Protein AF-0000000082278295 (afdb_homodimer)

Structure (mmCIF, N/CA/C/O backbone):
data_AF-0000000082278295-model_v1
#
loop_
_entity.id
_entity.type
_entity.pdbx_description
1 polymer Oxidoreductase
#
loop_
_atom_site.group_PDB
_atom_site.id
_atom_site.type_symbol
_atom_site.label_atom_id
_atom_site.label_alt_id
_atom_site.label_comp_id
_atom_site.label_asym_id
_atom_site.label_entity_id
_atom_site.label_seq_id
_atom_site.pdbx_PDB_ins_code
_atom_site.Cartn_x
_atom_site.Cartn_y
_atom_site.Cartn_z
_atom_site.occupancy
_atom_site.B_iso_or_equiv
_atom_site.auth_seq_id
_atom_site.auth_comp_id
_atom_site.auth_asym_id
_atom_site.auth_atom_id
_atom_site.pdbx_PDB_model_num
ATOM 1 N N . MET A 1 1 ? 10.938 18.172 20.438 1 68.88 1 MET A N 1
ATOM 2 C CA . MET A 1 1 ? 10.195 18.516 19.219 1 68.88 1 MET A CA 1
ATOM 3 C C . MET A 1 1 ? 9.102 19.531 19.531 1 68.88 1 MET A C 1
ATOM 5 O O . MET A 1 1 ? 8.531 19.516 20.625 1 68.88 1 MET A O 1
ATOM 9 N N . SER A 1 2 ? 8.961 20.422 18.641 1 78.88 2 SER A N 1
ATOM 10 C CA . SER A 1 2 ? 7.949 21.453 18.828 1 78.88 2 SER A CA 1
ATOM 11 C C . SER A 1 2 ? 6.543 20.875 18.75 1 78.88 2 SER A C 1
ATOM 13 O O . SER A 1 2 ? 6.301 19.906 18.016 1 78.88 2 SER A O 1
ATOM 15 N N . THR A 1 3 ? 5.68 21.344 19.625 1 89.25 3 THR A N 1
ATOM 16 C CA . THR A 1 3 ? 4.27 20.969 19.547 1 89.25 3 THR A CA 1
ATOM 17 C C . THR A 1 3 ? 3.643 21.484 18.266 1 89.25 3 THR A C 1
ATOM 19 O O . THR A 1 3 ? 4.199 22.375 17.609 1 89.25 3 THR A O 1
ATOM 22 N N . LEU A 1 4 ? 2.541 20.859 17.875 1 94 4 LEU A N 1
ATOM 23 C CA . LEU A 1 4 ? 1.851 21.375 16.688 1 94 4 LEU A CA 1
ATOM 24 C C . LEU A 1 4 ? 1.408 22.828 16.906 1 94 4 LEU A C 1
ATOM 26 O O . LEU A 1 4 ? 1.541 23.656 16 1 94 4 LEU A O 1
ATOM 30 N N . SER A 1 5 ? 0.992 23.141 18.109 1 93.75 5 SER A N 1
ATOM 31 C CA . SER A 1 5 ? 0.494 24.469 18.406 1 93.75 5 SER A CA 1
ATOM 32 C C . SER A 1 5 ? 1.6 25.516 18.281 1 93.75 5 SER A C 1
ATOM 34 O O . SER A 1 5 ? 1.328 26.688 18 1 93.75 5 SER A O 1
ATOM 36 N N . SER A 1 6 ? 2.777 25.078 18.5 1 95.19 6 SER A N 1
ATOM 37 C CA . SER A 1 6 ? 3.891 26.016 18.344 1 95.19 6 SER A CA 1
ATOM 38 C C . SER A 1 6 ? 4.082 26.406 16.891 1 95.19 6 SER A C 1
ATOM 40 O O . SER A 1 6 ? 4.719 27.406 16.578 1 95.19 6 SER A O 1
ATOM 42 N N . LEU A 1 7 ? 3.59 25.594 15.945 1 95.69 7 LEU A N 1
ATOM 43 C CA . LEU A 1 7 ? 3.635 25.906 14.516 1 95.69 7 LEU A CA 1
ATOM 44 C C . LEU A 1 7 ? 2.395 26.688 14.094 1 95.69 7 LEU A C 1
ATOM 46 O O . LEU A 1 7 ? 2.439 27.453 13.133 1 95.69 7 LEU A O 1
ATOM 50 N N . LEU A 1 8 ? 1.284 26.438 14.82 1 96.69 8 LEU A N 1
ATOM 51 C CA . LEU A 1 8 ? 0.01 27.047 14.477 1 96.69 8 LEU A CA 1
ATOM 52 C C . LEU A 1 8 ? -0.115 28.438 15.117 1 96.69 8 LEU A C 1
ATOM 54 O O . LEU A 1 8 ? -0.879 28.609 16.062 1 96.69 8 LEU A O 1
ATOM 58 N N . LYS A 1 9 ? 0.513 29.438 14.555 1 93.69 9 LYS A N 1
ATOM 59 C CA . LYS A 1 9 ? 0.541 30.766 15.148 1 93.69 9 LYS A CA 1
ATOM 60 C C . LYS A 1 9 ? 0.59 31.844 14.07 1 93.69 9 LYS A C 1
ATOM 62 O O . LYS A 1 9 ? 0.893 31.562 12.914 1 93.69 9 LYS A O 1
ATOM 67 N N . PRO A 1 10 ? 0.317 33.094 14.453 1 93.38 10 PRO A N 1
ATOM 68 C CA . PRO A 1 10 ? 0.359 34.188 13.484 1 93.38 10 PRO A CA 1
ATOM 69 C C . PRO A 1 10 ? 1.703 34.281 12.766 1 93.38 10 PRO A C 1
ATOM 71 O O . PRO A 1 10 ? 2.754 34.094 13.391 1 93.38 10 PRO A O 1
ATOM 74 N N . GLY A 1 11 ? 1.654 34.531 11.469 1 91.25 11 GLY A N 1
ATOM 75 C CA . GLY A 1 11 ? 2.859 34.688 10.664 1 91.25 11 GLY A CA 1
ATOM 76 C C . GLY A 1 11 ? 3.289 33.375 10.008 1 91.25 11 GLY A C 1
ATOM 77 O O . GLY A 1 11 ? 4.016 33.406 9.016 1 91.25 11 GLY A O 1
ATOM 78 N N . HIS A 1 12 ? 2.895 32.25 10.555 1 94.75 12 HIS A N 1
ATOM 79 C CA . HIS A 1 12 ? 3.197 30.953 9.945 1 94.75 12 HIS A CA 1
ATOM 80 C C . HIS A 1 12 ? 2.201 30.609 8.844 1 94.75 12 HIS A C 1
ATOM 82 O O . HIS A 1 12 ? 1.096 31.156 8.812 1 94.75 12 HIS A O 1
ATOM 88 N N . THR A 1 13 ? 2.586 29.734 7.945 1 96.62 13 THR A N 1
ATOM 89 C CA . THR A 1 13 ? 1.788 29.422 6.766 1 96.62 13 THR A CA 1
ATOM 90 C C . THR A 1 13 ? 1.429 27.938 6.723 1 96.62 13 THR A C 1
ATOM 92 O O . THR A 1 13 ? 2.285 27.094 6.945 1 96.62 13 THR A O 1
ATOM 95 N N . ALA A 1 14 ? 0.144 27.672 6.484 1 97.75 14 ALA A N 1
ATOM 96 C CA . ALA A 1 14 ? -0.353 26.328 6.242 1 97.75 14 ALA A CA 1
ATOM 97 C C . ALA A 1 14 ? -0.827 26.172 4.801 1 97.75 14 ALA A C 1
ATOM 99 O O . ALA A 1 14 ? -1.435 27.078 4.234 1 97.75 14 ALA A O 1
ATOM 100 N N . VAL A 1 15 ? -0.499 25.062 4.211 1 98.44 15 VAL A N 1
ATOM 101 C CA . VAL A 1 15 ? -1.008 24.641 2.91 1 98.44 15 VAL A CA 1
ATOM 102 C C . VAL A 1 15 ? -1.846 23.375 3.068 1 98.44 15 VAL A C 1
ATOM 104 O O . VAL A 1 15 ? -1.374 22.375 3.615 1 98.44 15 VAL A O 1
ATOM 107 N N . VAL A 1 16 ? -3.121 23.422 2.621 1 98.81 16 VAL A N 1
ATOM 108 C CA . VAL A 1 16 ? -4.035 22.297 2.801 1 98.81 16 VAL A CA 1
ATOM 109 C C . VAL A 1 16 ? -4.625 21.891 1.453 1 98.81 16 VAL A C 1
ATOM 111 O O . VAL A 1 16 ? -5.227 22.703 0.758 1 98.81 16 VAL A O 1
ATOM 114 N N . THR A 1 17 ? -4.426 20.641 1.061 1 98.81 17 THR A N 1
ATOM 115 C CA . THR A 1 17 ? -5.098 20.125 -0.126 1 98.81 17 THR A CA 1
ATOM 116 C C . THR A 1 17 ? -6.434 19.484 0.244 1 98.81 17 THR A C 1
ATOM 118 O O . THR A 1 17 ? -6.613 19.016 1.369 1 98.81 17 THR A O 1
ATOM 121 N N . GLY A 1 18 ? -7.348 19.391 -0.758 1 97.88 18 GLY A N 1
ATOM 122 C CA . GLY A 1 18 ? -8.695 18.953 -0.434 1 97.88 18 GLY A CA 1
ATOM 123 C C . GLY A 1 18 ? -9.422 19.906 0.494 1 97.88 18 GLY A C 1
ATOM 124 O O . GLY A 1 18 ? -10.102 19.484 1.431 1 97.88 18 GLY A O 1
ATOM 125 N N . ALA A 1 19 ? -9.266 21.156 0.266 1 97.94 19 ALA A N 1
ATOM 126 C CA . ALA A 1 19 ? -9.648 22.172 1.243 1 97.94 19 ALA A CA 1
ATOM 127 C C . ALA A 1 19 ? -11.086 22.641 1.028 1 97.94 19 ALA A C 1
ATOM 129 O O . ALA A 1 19 ? -11.625 23.406 1.825 1 97.94 19 ALA A O 1
ATOM 130 N N . SER A 1 20 ? -11.797 22.156 0.002 1 95.25 20 SER A N 1
ATOM 131 C CA . SER A 1 20 ? -13.125 22.672 -0.339 1 95.25 20 SER A CA 1
ATOM 132 C C . SER A 1 20 ? -14.195 22.094 0.584 1 95.25 20 SER A C 1
ATOM 134 O O . SER A 1 20 ? -15.289 22.641 0.695 1 95.25 20 SER A O 1
ATOM 136 N N . SER A 1 21 ? -13.898 20.953 1.232 1 90.94 21 SER A N 1
ATOM 137 C CA . SER A 1 21 ? -14.914 20.297 2.047 1 90.94 21 SER A CA 1
ATOM 138 C C . SER A 1 21 ? -14.281 19.422 3.125 1 90.94 21 SER A C 1
ATOM 140 O O . SER A 1 21 ? -13.055 19.328 3.219 1 90.94 21 SER A O 1
ATOM 142 N N . GLY A 1 22 ? -15.07 19 4.023 1 93.94 22 GLY A N 1
ATOM 143 C CA . GLY A 1 22 ? -14.695 17.938 4.949 1 93.94 22 GLY A CA 1
ATOM 144 C C . GLY A 1 22 ? -13.562 18.344 5.871 1 93.94 22 GLY A C 1
ATOM 145 O O . GLY A 1 22 ? -13.562 19.422 6.445 1 93.94 22 GLY A O 1
ATOM 146 N N . ILE A 1 23 ? -12.641 17.406 6.02 1 96.5 23 ILE A N 1
ATOM 147 C CA . ILE A 1 23 ? -11.531 17.531 6.957 1 96.5 23 ILE A CA 1
ATOM 148 C C . ILE A 1 23 ? -10.633 18.688 6.535 1 96.5 23 ILE A C 1
ATOM 150 O O . ILE A 1 23 ? -10.164 19.469 7.375 1 96.5 23 ILE A O 1
ATOM 154 N N . GLY A 1 24 ? -10.422 18.844 5.215 1 97.94 24 GLY A N 1
ATOM 155 C CA . GLY A 1 24 ? -9.578 19.922 4.719 1 97.94 24 GLY A CA 1
ATOM 156 C C . GLY A 1 24 ? -10.125 21.297 5.027 1 97.94 24 GLY A C 1
ATOM 157 O O . GLY A 1 24 ? -9.391 22.172 5.48 1 97.94 24 GLY A O 1
ATOM 158 N N . ARG A 1 25 ? -11.406 21.469 4.797 1 96.94 25 ARG A N 1
ATOM 159 C CA . ARG A 1 25 ? -12.023 22.75 5.117 1 96.94 25 ARG A CA 1
ATOM 160 C C . ARG A 1 25 ? -11.984 23.016 6.617 1 96.94 25 ARG A C 1
ATOM 162 O O . ARG A 1 25 ? -11.703 24.141 7.047 1 96.94 25 ARG A O 1
ATOM 169 N N . ALA A 1 26 ? -12.25 22.016 7.398 1 97.5 26 ALA A N 1
ATOM 170 C CA . ALA A 1 26 ? -12.211 22.141 8.852 1 97.5 26 ALA A CA 1
ATOM 171 C C . ALA A 1 26 ? -10.82 22.547 9.328 1 97.5 26 ALA A C 1
ATOM 173 O O . ALA A 1 26 ? -10.688 23.359 10.258 1 97.5 26 ALA A O 1
ATOM 174 N N . ALA A 1 27 ? -9.781 22 8.719 1 98.5 27 ALA A N 1
ATOM 175 C CA . ALA A 1 27 ? -8.414 22.375 9.062 1 98.5 27 ALA A CA 1
ATOM 176 C C . ALA A 1 27 ? -8.156 23.844 8.766 1 98.5 27 ALA A C 1
ATOM 178 O O . ALA A 1 27 ? -7.621 24.562 9.602 1 98.5 27 ALA A O 1
ATOM 179 N N . CYS A 1 28 ? -8.586 24.266 7.582 1 98.25 28 CYS A N 1
ATOM 180 C CA . CYS A 1 28 ? -8.398 25.656 7.195 1 98.25 28 CYS A CA 1
ATOM 181 C C . CYS A 1 28 ? -9.094 26.594 8.172 1 98.25 28 CYS A C 1
ATOM 183 O O . CYS A 1 28 ? -8.523 27.609 8.578 1 98.25 28 CYS A O 1
ATOM 185 N N . LEU A 1 29 ? -10.312 26.25 8.562 1 97.56 29 LEU A N 1
ATOM 186 C CA . LEU A 1 29 ? -11.07 27.062 9.5 1 97.56 29 LEU A CA 1
ATOM 187 C C . LEU A 1 29 ? -10.344 27.172 10.836 1 97.56 29 LEU A C 1
ATOM 189 O O . LEU A 1 29 ? -10.242 28.25 11.406 1 97.56 29 LEU A O 1
ATOM 193 N N . GLU A 1 30 ? -9.828 26.062 11.312 1 97.75 30 GLU A N 1
ATOM 194 C CA . GLU A 1 30 ? -9.133 26.078 12.586 1 97.75 30 GLU A CA 1
ATOM 195 C C . GLU A 1 30 ? -7.816 26.844 12.5 1 97.75 30 GLU A C 1
ATOM 197 O O . GLU A 1 30 ? -7.461 27.594 13.414 1 97.75 30 GLU A O 1
ATOM 202 N N . PHE A 1 31 ? -7.043 26.688 11.406 1 97.31 31 PHE A N 1
ATOM 203 C CA . PHE A 1 31 ? -5.738 27.328 11.242 1 97.31 31 PHE A CA 1
ATOM 204 C C . PHE A 1 31 ? -5.879 28.844 11.141 1 97.31 31 PHE A C 1
ATOM 206 O O . PHE A 1 31 ? -5.082 29.578 11.711 1 97.31 31 PHE A O 1
ATOM 213 N N . VAL A 1 32 ? -6.914 29.328 10.469 1 96.06 32 VAL A N 1
ATOM 214 C CA . VAL A 1 32 ? -7.078 30.781 10.312 1 96.06 32 VAL A CA 1
ATOM 215 C C . VAL A 1 32 ? -7.5 31.391 11.641 1 96.06 32 VAL A C 1
ATOM 217 O O . VAL A 1 32 ? -7.121 32.531 11.961 1 96.06 32 VAL A O 1
ATOM 220 N N . LYS A 1 33 ? -8.258 30.656 12.422 1 95.12 33 LYS A N 1
ATOM 221 C CA . LYS A 1 33 ? -8.641 31.109 13.758 1 95.12 33 LYS A CA 1
ATOM 222 C C . LYS A 1 33 ? -7.406 31.344 14.625 1 95.12 33 LYS A C 1
ATOM 224 O O . LYS A 1 33 ? -7.414 32.219 15.508 1 95.12 33 LYS A O 1
ATOM 229 N N . ARG A 1 34 ? -6.387 30.625 14.328 1 94.44 34 ARG A N 1
ATOM 230 C CA . ARG A 1 34 ? -5.16 30.719 15.109 1 94.44 34 ARG A CA 1
ATOM 231 C C . ARG A 1 34 ? -4.195 31.734 14.508 1 94.44 34 ARG A C 1
ATOM 233 O O . ARG A 1 34 ? -3.049 31.844 14.953 1 94.44 34 ARG A O 1
ATOM 240 N N . GLY A 1 35 ? -4.637 32.406 13.461 1 93 35 GLY A N 1
ATOM 241 C CA . GLY A 1 35 ? -3.916 33.531 12.906 1 93 35 GLY A CA 1
ATOM 242 C C . GLY A 1 35 ? -2.963 33.156 11.789 1 93 35 GLY A C 1
ATOM 243 O O . GLY A 1 35 ? -2.205 34 11.297 1 93 35 GLY A O 1
ATOM 244 N N . MET A 1 36 ? -2.98 31.922 11.328 1 95.19 36 MET A N 1
ATOM 245 C CA . MET A 1 36 ? -2.051 31.484 10.289 1 95.19 36 MET A CA 1
ATOM 246 C C . MET A 1 36 ? -2.432 32.062 8.93 1 95.19 36 MET A C 1
ATOM 248 O O . MET A 1 36 ? -3.605 32.344 8.68 1 95.19 36 MET A O 1
ATOM 252 N N . ASN A 1 37 ? -1.376 32.25 8.086 1 95.31 37 ASN A N 1
ATOM 253 C CA . ASN A 1 37 ? -1.648 32.281 6.652 1 95.31 37 ASN A CA 1
ATOM 254 C C . ASN A 1 37 ? -2.092 30.922 6.137 1 95.31 37 ASN A C 1
ATOM 256 O O . ASN A 1 37 ? -1.558 29.891 6.551 1 95.31 37 ASN A O 1
ATOM 260 N N . VAL A 1 38 ? -3.111 30.938 5.254 1 96.88 38 VAL A N 1
ATOM 261 C CA . VAL A 1 38 ? -3.648 29.656 4.824 1 96.88 38 VAL A CA 1
ATOM 262 C C . VAL A 1 38 ? -3.781 29.641 3.301 1 96.88 38 VAL A C 1
ATOM 264 O O . VAL A 1 38 ? -4.352 30.562 2.711 1 96.88 38 VAL A O 1
ATOM 267 N N . TRP A 1 39 ? -3.203 28.656 2.68 1 97.69 39 TRP A N 1
ATOM 268 C CA . TRP A 1 39 ? -3.385 28.344 1.265 1 97.69 39 TRP A CA 1
ATOM 269 C C . TRP A 1 39 ? -4.281 27.125 1.079 1 97.69 39 TRP A C 1
ATOM 271 O O . TRP A 1 39 ? -3.945 26.031 1.529 1 97.69 39 TRP A O 1
ATOM 281 N N . MET A 1 40 ? -5.441 27.344 0.415 1 98.44 40 MET A N 1
ATOM 282 C CA . MET A 1 40 ? -6.445 26.312 0.19 1 98.44 40 MET A CA 1
ATOM 283 C C . MET A 1 40 ? -6.348 25.75 -1.229 1 98.44 40 MET A C 1
ATOM 285 O O . MET A 1 40 ? -6.547 26.484 -2.199 1 98.44 40 MET A O 1
ATOM 289 N N . ILE A 1 41 ? -6.051 24.453 -1.378 1 98.81 41 ILE A N 1
ATOM 290 C CA . ILE A 1 41 ? -5.867 23.844 -2.686 1 98.81 41 ILE A CA 1
ATOM 291 C C . ILE A 1 41 ? -6.961 22.797 -2.926 1 98.81 41 ILE A C 1
ATOM 293 O O . ILE A 1 41 ? -7.215 21.953 -2.07 1 98.81 41 ILE A O 1
ATOM 297 N N . ASP A 1 42 ? -7.594 22.859 -4.035 1 98.38 42 ASP A N 1
ATOM 298 C CA . ASP A 1 42 ? -8.609 21.875 -4.422 1 98.38 42 ASP A CA 1
ATOM 299 C C . ASP A 1 42 ? -8.867 21.922 -5.926 1 98.38 42 ASP A C 1
ATOM 301 O O . ASP A 1 42 ? -8.594 22.922 -6.578 1 98.38 42 ASP A O 1
ATOM 305 N N . ILE A 1 43 ? -9.398 20.875 -6.406 1 97.56 43 ILE A N 1
ATOM 306 C CA . ILE A 1 43 ? -9.664 20.812 -7.84 1 97.56 43 ILE A CA 1
ATOM 307 C C . ILE A 1 43 ? -11.039 21.391 -8.133 1 97.56 43 ILE A C 1
ATOM 309 O O . ILE A 1 43 ? -11.297 21.859 -9.25 1 97.56 43 ILE A O 1
ATOM 313 N N . ASP A 1 44 ? -11.984 21.344 -7.191 1 94.88 44 ASP A N 1
ATOM 314 C CA . ASP A 1 44 ? -13.344 21.844 -7.359 1 94.88 44 ASP A CA 1
ATOM 315 C C . ASP A 1 44 ? -13.414 23.344 -7.152 1 94.88 44 ASP A C 1
ATOM 317 O O . ASP A 1 44 ? -13.625 23.812 -6.031 1 94.88 44 ASP A O 1
ATOM 321 N N . GLU A 1 45 ? -13.375 24.078 -8.203 1 97.12 45 GLU A N 1
ATOM 322 C CA . GLU A 1 45 ? -13.25 25.531 -8.117 1 97.12 45 GLU A CA 1
ATOM 323 C C . GLU A 1 45 ? -14.453 26.141 -7.414 1 97.12 45 GLU A C 1
ATOM 325 O O . GLU A 1 45 ? -14.305 27 -6.535 1 97.12 45 GLU A O 1
ATOM 330 N N . GLU A 1 46 ? -15.625 25.75 -7.758 1 96 46 GLU A N 1
ATOM 331 C CA . GLU A 1 46 ? -16.844 26.328 -7.195 1 96 46 GLU A CA 1
ATOM 332 C C . GLU A 1 46 ? -16.906 26.125 -5.688 1 96 46 GLU A C 1
ATOM 334 O O . GLU A 1 46 ? -17.109 27.078 -4.93 1 96 46 GLU A O 1
ATOM 339 N N . GLN A 1 47 ? -16.703 24.906 -5.246 1 94.62 47 GLN A N 1
ATOM 340 C CA . GLN A 1 47 ? -16.766 24.609 -3.818 1 94.62 47 GLN A CA 1
ATOM 341 C C . GLN A 1 47 ? -15.578 25.234 -3.084 1 94.62 47 GLN A C 1
ATOM 343 O O . GLN A 1 47 ? -15.695 25.625 -1.918 1 94.62 47 GLN A O 1
ATOM 348 N N . LEU A 1 48 ? -14.461 25.328 -3.799 1 97.75 48 LEU A N 1
ATOM 349 C CA . LEU A 1 48 ? -13.281 25.938 -3.203 1 97.75 48 LEU A CA 1
ATOM 350 C C . LEU A 1 48 ? -13.508 27.422 -2.928 1 97.75 48 LEU A C 1
ATOM 352 O O . LEU A 1 48 ? -13.102 27.938 -1.881 1 97.75 48 LEU A O 1
ATOM 356 N N . GLN A 1 49 ? -14.141 28.109 -3.814 1 97.88 49 GLN A N 1
ATOM 357 C CA . GLN A 1 49 ? -14.445 29.516 -3.633 1 97.88 49 GLN A CA 1
ATOM 358 C C . GLN A 1 49 ? -15.398 29.734 -2.459 1 97.88 49 GLN A C 1
ATOM 360 O O . GLN A 1 49 ? -15.234 30.672 -1.678 1 97.88 49 GLN A O 1
ATOM 365 N N . LEU A 1 50 ? -16.375 28.859 -2.355 1 96.25 50 LEU A N 1
ATOM 366 C CA . LEU A 1 50 ? -17.297 28.938 -1.234 1 96.25 50 LEU A CA 1
ATOM 367 C C . LEU A 1 50 ? -16.578 28.688 0.087 1 96.25 50 LEU A C 1
ATOM 369 O O . LEU A 1 50 ? -16.812 29.406 1.066 1 96.25 50 LEU A O 1
ATOM 373 N N . ALA A 1 51 ? -15.742 27.703 0.089 1 96.81 51 ALA A N 1
ATOM 374 C CA . ALA A 1 51 ? -14.961 27.406 1.286 1 96.81 51 ALA A CA 1
ATOM 375 C C . ALA A 1 51 ? -14.023 28.547 1.632 1 96.81 51 ALA A C 1
ATOM 377 O O . ALA A 1 51 ? -13.883 28.906 2.803 1 96.81 51 ALA A O 1
ATOM 378 N N . HIS A 1 52 ? -13.398 29.094 0.628 1 97.94 52 HIS A N 1
ATOM 379 C CA . HIS A 1 52 ? -12.492 30.234 0.812 1 97.94 52 HIS A CA 1
ATOM 380 C C . HIS A 1 52 ? -13.219 31.406 1.456 1 97.94 52 HIS A C 1
ATOM 382 O O . HIS A 1 52 ? -12.688 32.031 2.375 1 97.94 52 HIS A O 1
ATOM 388 N N . ALA A 1 53 ? -14.422 31.703 1.017 1 97.31 53 ALA A N 1
ATOM 389 C CA . ALA A 1 53 ? -15.211 32.781 1.579 1 97.31 53 ALA A CA 1
ATOM 390 C C . ALA A 1 53 ? -15.531 32.531 3.049 1 97.31 53 ALA A C 1
ATOM 392 O O . ALA A 1 53 ? -15.461 33.438 3.875 1 97.31 53 ALA A O 1
ATOM 393 N N . LYS A 1 54 ? -15.883 31.328 3.311 1 96 54 LYS A N 1
ATOM 394 C CA . LYS A 1 54 ? -16.172 30.953 4.691 1 96 54 LYS A CA 1
ATOM 395 C C . LYS A 1 54 ? -14.945 31.109 5.578 1 96 54 LYS A C 1
ATOM 397 O O . LYS A 1 54 ? -15.039 31.594 6.707 1 96 54 LYS A O 1
ATOM 402 N N . VAL A 1 55 ? -13.797 30.703 5.105 1 97.06 55 VAL A N 1
ATOM 403 C CA . VAL A 1 55 ? -12.547 30.781 5.859 1 97.06 55 VAL A CA 1
ATOM 404 C C . VAL A 1 55 ? -12.156 32.25 6.055 1 97.06 55 VAL A C 1
ATOM 406 O O . VAL A 1 55 ? -11.695 32.625 7.133 1 97.06 55 VAL A O 1
ATOM 409 N N . GLN A 1 56 ? -12.383 33.094 5.051 1 95.75 56 GLN A N 1
ATOM 410 C CA . GLN A 1 56 ? -12.117 34.531 5.16 1 95.75 56 GLN A CA 1
ATOM 411 C C . GLN A 1 56 ? -13 35.156 6.234 1 95.75 56 GLN A C 1
ATOM 413 O O . GLN A 1 56 ? -12.531 36 7.012 1 95.75 56 GLN A O 1
ATOM 418 N N . GLN A 1 57 ? -14.219 34.75 6.25 1 94.62 57 GLN A N 1
ATOM 419 C CA . GLN A 1 57 ? -15.148 35.281 7.242 1 94.62 57 GLN A CA 1
ATOM 420 C C . GLN A 1 57 ? -14.727 34.906 8.656 1 94.62 57 GLN A C 1
ATOM 422 O O . GLN A 1 57 ? -14.82 35.719 9.578 1 94.62 57 GLN A O 1
ATOM 427 N N . THR A 1 58 ? -14.336 33.688 8.781 1 94.5 58 THR A N 1
ATOM 428 C CA . THR A 1 58 ? -13.883 33.188 10.07 1 94.5 58 THR A CA 1
ATOM 429 C C . THR A 1 58 ? -12.664 33.969 10.555 1 94.5 58 THR A C 1
ATOM 431 O O . THR A 1 58 ? -12.547 34.281 11.742 1 94.5 58 THR A O 1
ATOM 434 N N . ALA A 1 59 ? -11.758 34.219 9.672 1 91.5 59 ALA A N 1
ATOM 435 C CA . ALA A 1 59 ? -10.562 35 10.008 1 91.5 59 ALA A CA 1
ATOM 436 C C . ALA A 1 59 ? -10.938 36.406 10.492 1 91.5 59 ALA A C 1
ATOM 438 O O . ALA A 1 59 ? -10.32 36.938 11.422 1 91.5 59 ALA A O 1
ATOM 439 N N . ALA A 1 60 ? -11.906 36.969 9.922 1 87.25 60 ALA A N 1
ATOM 440 C CA . ALA A 1 60 ? -12.32 38.344 10.227 1 87.25 60 ALA A CA 1
ATOM 441 C C . ALA A 1 60 ? -12.922 38.438 11.625 1 87.25 60 ALA A C 1
ATOM 443 O O . ALA A 1 60 ? -12.797 39.469 12.297 1 87.25 60 ALA A O 1
ATOM 444 N N . ILE A 1 61 ? -13.531 37.406 12.031 1 81.25 61 ILE A N 1
ATOM 445 C CA . ILE A 1 61 ? -14.195 37.375 13.328 1 81.25 61 ILE A CA 1
ATOM 446 C C . ILE A 1 61 ? -13.156 37.188 14.43 1 81.25 61 ILE A C 1
ATOM 448 O O . ILE A 1 61 ? -13.273 37.75 15.516 1 81.25 61 ILE A O 1
ATOM 452 N N . GLY A 1 62 ? -12.312 36.281 14.328 1 67.12 62 GLY A N 1
ATOM 453 C CA . GLY A 1 62 ? -11.328 35.938 15.344 1 67.12 62 GLY A CA 1
ATOM 454 C C . GLY A 1 62 ? -10.258 37 15.516 1 67.12 62 GLY A C 1
ATOM 455 O O . GLY A 1 62 ? -9.547 37.031 16.531 1 67.12 62 GLY A O 1
ATOM 456 N N . THR A 1 63 ? -9.797 37.562 14.469 1 60.91 63 THR A N 1
ATOM 457 C CA . THR A 1 63 ? -8.68 38.5 14.539 1 60.91 63 THR A CA 1
ATOM 458 C C . THR A 1 63 ? -9.141 39.844 15.047 1 60.91 63 THR A C 1
ATOM 460 O O . THR A 1 63 ? -9.953 40.531 14.406 1 60.91 63 THR A O 1
ATOM 463 N N . SER A 1 64 ? -9.664 39.812 16.375 1 48.25 64 SER A N 1
ATOM 464 C CA . SER A 1 64 ? -9.805 41.156 16.891 1 48.25 64 SER A CA 1
ATOM 465 C C . SER A 1 64 ? -8.672 42.062 16.391 1 48.25 64 SER A C 1
ATOM 467 O O . SER A 1 64 ? -8.695 43.281 16.609 1 48.25 64 SER A O 1
ATOM 469 N N . THR A 1 65 ? -7.465 41.469 16.562 1 46.25 65 THR A N 1
ATOM 470 C CA . THR A 1 65 ? -6.293 42.312 16.438 1 46.25 65 THR A CA 1
ATOM 471 C C . THR A 1 65 ? -6.09 42.75 15 1 46.25 65 THR A C 1
ATOM 473 O O . THR A 1 65 ? -6.492 42.062 14.07 1 46.25 65 THR A O 1
ATOM 476 N N . SER A 1 66 ? -6.09 44.031 14.828 1 43.41 66 SER A N 1
ATOM 477 C CA . SER A 1 66 ? -5.703 44.938 13.742 1 43.41 66 SER A CA 1
ATOM 478 C C . SER A 1 66 ? -4.688 44.25 12.82 1 43.41 66 SER A C 1
ATOM 480 O O . SER A 1 66 ? -4.145 44.906 11.914 1 43.41 66 SER A O 1
ATOM 482 N N . ASP A 1 67 ? -4.062 43.094 13.195 1 51 67 ASP A N 1
ATOM 483 C CA . ASP A 1 67 ? -2.836 42.781 12.477 1 51 67 ASP A CA 1
ATOM 484 C C . ASP A 1 67 ? -3.148 42.25 11.078 1 51 67 ASP A C 1
ATOM 486 O O . ASP A 1 67 ? -3.801 41.219 10.93 1 51 67 ASP A O 1
ATOM 490 N N . LYS A 1 68 ? -3.623 43.094 10.164 1 55.97 68 LYS A N 1
ATOM 491 C CA . LYS A 1 68 ? -3.896 43.281 8.742 1 55.97 68 LYS A CA 1
ATOM 492 C C . LYS A 1 68 ? -3.098 42.281 7.895 1 55.97 68 LYS A C 1
ATOM 494 O O . LYS A 1 68 ? -3.215 42.281 6.668 1 55.97 68 LYS A O 1
ATOM 499 N N . SER A 1 69 ? -2.215 41.312 8.453 1 77.94 69 SER A N 1
ATOM 500 C CA . SER A 1 69 ? -1.175 40.781 7.59 1 77.94 69 SER A CA 1
ATOM 501 C C . SER A 1 69 ? -1.397 39.281 7.332 1 77.94 69 SER A C 1
ATOM 503 O O . SER A 1 69 ? -0.54 38.625 6.754 1 77.94 69 SER A O 1
ATOM 505 N N . GLN A 1 70 ? -2.746 38.812 7.691 1 89.06 70 GLN A N 1
ATOM 506 C CA . GLN A 1 70 ? -3.01 37.375 7.457 1 89.06 70 GLN A CA 1
ATOM 507 C C . GLN A 1 70 ? -3.416 37.125 6.008 1 89.06 70 GLN A C 1
ATOM 509 O O . GLN A 1 70 ? -4.309 37.812 5.48 1 89.06 70 GLN A O 1
ATOM 514 N N . THR A 1 71 ? -2.764 36.219 5.34 1 92.38 71 THR A N 1
ATOM 515 C CA . THR A 1 71 ? -3.029 35.875 3.943 1 92.38 71 THR A CA 1
ATOM 516 C C . THR A 1 71 ? -3.838 34.594 3.832 1 92.38 71 THR A C 1
ATOM 518 O O . THR A 1 71 ? -3.467 33.562 4.41 1 92.38 71 THR A O 1
ATOM 521 N N . ILE A 1 72 ? -5.031 34.719 3.203 1 96 72 ILE A N 1
ATOM 522 C CA . ILE A 1 72 ? -5.855 33.531 2.881 1 96 72 ILE A CA 1
ATOM 523 C C . ILE A 1 72 ? -6.039 33.438 1.369 1 96 72 ILE A C 1
ATOM 525 O O . ILE A 1 72 ? -6.695 34.281 0.76 1 96 72 ILE A O 1
ATOM 529 N N . GLU A 1 73 ? -5.418 32.438 0.761 1 96.31 73 GLU A N 1
ATOM 530 C CA . GLU A 1 73 ? -5.434 32.281 -0.69 1 96.31 73 GLU A CA 1
ATOM 531 C C . GLU A 1 73 ? -5.93 30.906 -1.088 1 96.31 73 GLU A C 1
ATOM 533 O O . GLU A 1 73 ? -5.922 29.969 -0.273 1 96.31 73 GLU A O 1
ATOM 538 N N . TYR A 1 74 ? -6.48 30.812 -2.262 1 97.69 74 TYR A N 1
ATOM 539 C CA . TYR A 1 74 ? -6.809 29.5 -2.805 1 97.69 74 TYR A CA 1
ATOM 540 C C . TYR A 1 74 ? -6.203 29.312 -4.191 1 97.69 74 TYR A C 1
ATOM 542 O O . TYR A 1 74 ? -5.934 30.281 -4.891 1 97.69 74 TYR A O 1
ATOM 550 N N . ARG A 1 75 ? -5.887 28.094 -4.547 1 98.12 75 ARG A N 1
ATOM 551 C CA . ARG A 1 75 ? -5.445 27.688 -5.879 1 98.12 75 ARG A CA 1
ATOM 552 C C . ARG A 1 75 ? -6.203 26.453 -6.352 1 98.12 75 ARG A C 1
ATOM 554 O O . ARG A 1 75 ? -6.379 25.5 -5.59 1 98.12 75 ARG A O 1
ATOM 561 N N . VAL A 1 76 ? -6.727 26.516 -7.57 1 98.69 76 VAL A N 1
ATOM 562 C CA . VAL A 1 76 ? -7.293 25.328 -8.203 1 98.69 76 VAL A CA 1
ATOM 563 C C . VAL A 1 76 ? -6.172 24.453 -8.766 1 98.69 76 VAL A C 1
ATOM 565 O O . VAL A 1 76 ? -5.383 24.906 -9.594 1 98.69 76 VAL A O 1
ATOM 568 N N . ALA A 1 77 ? -6.066 23.219 -8.289 1 98.75 77 ALA A N 1
ATOM 569 C CA . ALA A 1 77 ? -5.023 22.312 -8.75 1 98.75 77 ALA A CA 1
ATOM 570 C C . ALA A 1 77 ? -5.441 20.859 -8.57 1 98.75 77 ALA A C 1
ATOM 572 O O . ALA A 1 77 ? -6.188 20.531 -7.648 1 98.75 77 ALA A O 1
ATOM 573 N N . ASP A 1 78 ? -5.051 20.047 -9.469 1 98.81 78 ASP A N 1
ATOM 574 C CA . ASP A 1 78 ? -5.156 18.594 -9.367 1 98.81 78 ASP A CA 1
ATOM 575 C C . ASP A 1 78 ? -3.934 18 -8.672 1 98.81 78 ASP A C 1
ATOM 577 O O . ASP A 1 78 ? -2.838 17.984 -9.242 1 98.81 78 ASP A O 1
ATOM 581 N N . VAL A 1 79 ? -4.156 17.484 -7.496 1 98.81 79 VAL A N 1
ATOM 582 C CA . VAL A 1 79 ? -3.025 17 -6.703 1 98.81 79 VAL A CA 1
ATOM 583 C C . VAL A 1 79 ? -2.383 15.797 -7.395 1 98.81 79 VAL A C 1
ATOM 585 O O . VAL A 1 79 ? -1.26 15.414 -7.062 1 98.81 79 VAL A O 1
ATOM 588 N N . SER A 1 80 ? -3.096 15.141 -8.352 1 98.62 80 SER A N 1
ATOM 589 C CA . SER A 1 80 ? -2.521 14.023 -9.086 1 98.62 80 SER A CA 1
ATOM 590 C C . SER A 1 80 ? -1.55 14.508 -10.156 1 98.62 80 SER A C 1
ATOM 592 O O . SER A 1 80 ? -0.899 13.703 -10.828 1 98.62 80 SER A O 1
ATOM 594 N N . SER A 1 81 ? -1.404 15.812 -10.328 1 98.75 81 SER A N 1
ATOM 595 C CA . SER A 1 81 ? -0.439 16.422 -11.234 1 98.75 81 SER A CA 1
ATOM 596 C C . SER A 1 81 ? 0.735 17.016 -10.477 1 98.75 81 SER A C 1
ATOM 598 O O . SER A 1 81 ? 0.587 18.047 -9.812 1 98.75 81 SER A O 1
ATOM 600 N N . LEU A 1 82 ? 1.913 16.453 -10.656 1 98.69 82 LEU A N 1
ATOM 601 C CA . LEU A 1 82 ? 3.094 17.016 -9.992 1 98.69 82 LEU A CA 1
ATOM 602 C C . LEU A 1 82 ? 3.361 18.438 -10.461 1 98.69 82 LEU A C 1
ATOM 604 O O . LEU A 1 82 ? 3.725 19.297 -9.656 1 98.69 82 LEU A O 1
ATOM 608 N N . GLN A 1 83 ? 3.184 18.656 -11.711 1 98.69 83 GLN A N 1
ATOM 609 C CA . GLN A 1 83 ? 3.445 19.984 -12.266 1 98.69 83 GLN A CA 1
ATOM 610 C C . GLN A 1 83 ? 2.545 21.031 -11.625 1 98.69 83 GLN A C 1
ATOM 612 O O . GLN A 1 83 ? 2.996 22.141 -11.312 1 98.69 83 GLN A O 1
ATOM 617 N N . GLU A 1 84 ? 1.283 20.734 -11.438 1 98.81 84 GLU A N 1
ATOM 618 C CA . GLU A 1 84 ? 0.372 21.688 -10.82 1 98.81 84 GLU A CA 1
ATOM 619 C C . GLU A 1 84 ? 0.75 21.938 -9.359 1 98.81 84 GLU A C 1
ATOM 621 O O . GLU A 1 84 ? 0.694 23.078 -8.891 1 98.81 84 GLU A O 1
ATOM 626 N N . MET A 1 85 ? 1.194 20.922 -8.664 1 98.75 85 MET A N 1
ATOM 627 C CA . MET A 1 85 ? 1.595 21.094 -7.273 1 98.75 85 MET A CA 1
ATOM 628 C C . MET A 1 85 ? 2.875 21.922 -7.172 1 98.75 85 MET A C 1
ATOM 630 O O . MET A 1 85 ? 3.045 22.688 -6.23 1 98.75 85 MET A O 1
ATOM 634 N N . MET A 1 86 ? 3.771 21.719 -8.141 1 98.62 86 MET A N 1
ATOM 635 C CA . MET A 1 86 ? 4.984 22.531 -8.172 1 98.62 86 MET A CA 1
ATOM 636 C C . MET A 1 86 ? 4.652 24 -8.391 1 98.62 86 MET A C 1
ATOM 638 O O . MET A 1 86 ? 5.262 24.875 -7.766 1 98.62 86 MET A O 1
ATOM 642 N N . THR A 1 87 ? 3.725 24.266 -9.25 1 98.31 87 THR A N 1
ATOM 643 C CA . THR A 1 87 ? 3.289 25.641 -9.492 1 98.31 87 THR A CA 1
ATOM 644 C C . THR A 1 87 ? 2.695 26.25 -8.219 1 98.31 87 THR A C 1
ATOM 646 O O . THR A 1 87 ? 2.975 27.406 -7.895 1 98.31 87 THR A O 1
ATOM 649 N N . VAL A 1 88 ? 1.905 25.5 -7.504 1 97.56 88 VAL A N 1
ATOM 650 C CA . VAL A 1 88 ? 1.326 25.969 -6.25 1 97.56 88 VAL A CA 1
ATOM 651 C C . VAL A 1 88 ? 2.438 26.281 -5.258 1 97.56 88 VAL A C 1
ATOM 653 O O . VAL A 1 88 ? 2.396 27.312 -4.582 1 97.56 88 VAL A O 1
ATOM 656 N N . ALA A 1 89 ? 3.426 25.391 -5.133 1 98.06 89 ALA A N 1
ATOM 657 C CA . ALA A 1 89 ? 4.543 25.625 -4.223 1 98.06 89 ALA A CA 1
ATOM 658 C C . ALA A 1 89 ? 5.285 26.906 -4.578 1 98.06 89 ALA A C 1
ATOM 660 O O . ALA A 1 89 ? 5.641 27.688 -3.693 1 98.06 89 ALA A O 1
ATOM 661 N N . ASP A 1 90 ? 5.5 27.109 -5.887 1 97 90 ASP A N 1
ATOM 662 C CA . ASP A 1 90 ? 6.16 28.328 -6.336 1 97 90 ASP A CA 1
ATOM 663 C C . ASP A 1 90 ? 5.391 29.562 -5.883 1 97 90 ASP A C 1
ATOM 665 O O . ASP A 1 90 ? 5.984 30.531 -5.414 1 97 90 ASP A O 1
ATOM 669 N N . ASP A 1 91 ? 4.125 29.531 -6.004 1 95.94 91 ASP A N 1
ATOM 670 C CA . ASP A 1 91 ? 3.287 30.656 -5.586 1 95.94 91 ASP A CA 1
ATOM 671 C C . ASP A 1 91 ? 3.398 30.891 -4.082 1 95.94 91 ASP A C 1
ATOM 673 O O . ASP A 1 91 ? 3.516 32.031 -3.639 1 95.94 91 ASP A O 1
ATOM 677 N N . VAL A 1 92 ? 3.338 29.828 -3.291 1 95.5 92 VAL A N 1
ATOM 678 C CA . VAL A 1 92 ? 3.363 29.922 -1.836 1 95.5 92 VAL A CA 1
ATOM 679 C C . VAL A 1 92 ? 4.688 30.516 -1.38 1 95.5 92 VAL A C 1
ATOM 681 O O . VAL A 1 92 ? 4.711 31.391 -0.506 1 95.5 92 VAL A O 1
ATOM 684 N N . PHE A 1 93 ? 5.777 30.156 -1.987 1 95.25 93 PHE A N 1
ATOM 685 C CA . PHE A 1 93 ? 7.094 30.547 -1.511 1 95.25 93 PHE A CA 1
ATOM 686 C C . PHE A 1 93 ? 7.531 31.859 -2.154 1 95.25 93 PHE A C 1
ATOM 688 O O . PHE A 1 93 ? 8.508 32.469 -1.727 1 95.25 93 PHE A O 1
ATOM 695 N N . ALA A 1 94 ? 6.949 32.312 -3.25 1 88.94 94 ALA A N 1
ATOM 696 C CA . ALA A 1 94 ? 7.277 33.594 -3.867 1 88.94 94 ALA A CA 1
ATOM 697 C C . ALA A 1 94 ? 7.059 34.75 -2.891 1 88.94 94 ALA A C 1
ATOM 699 O O . ALA A 1 94 ? 7.836 35.719 -2.869 1 88.94 94 ALA A O 1
ATOM 700 N N . GLY A 1 95 ? 6.09 34.906 -2.086 1 67.75 95 GLY A N 1
ATOM 701 C CA . GLY A 1 95 ? 5.84 36.031 -1.198 1 67.75 95 GLY A CA 1
ATOM 702 C C . GLY A 1 95 ? 6.578 35.938 0.123 1 67.75 95 GLY A C 1
ATOM 703 O O . GLY A 1 95 ? 6.133 36.469 1.135 1 67.75 95 GLY A O 1
ATOM 704 N N . ALA A 1 96 ? 7.688 35.344 0.119 1 60.78 96 ALA A N 1
ATOM 705 C CA . ALA A 1 96 ? 8.57 35.188 1.276 1 60.78 96 ALA A CA 1
ATOM 706 C C . ALA A 1 96 ? 7.938 34.312 2.346 1 60.78 96 ALA A C 1
ATOM 708 O O . ALA A 1 96 ? 8.273 34.406 3.527 1 60.78 96 ALA A O 1
ATOM 709 N N . SER A 1 97 ? 7.047 33.562 1.858 1 70.62 97 SER A N 1
ATOM 710 C CA . SER A 1 97 ? 6.363 32.75 2.877 1 70.62 97 SER A CA 1
ATOM 711 C C . SER A 1 97 ? 6.918 31.344 2.947 1 70.62 97 SER A C 1
ATOM 713 O O . SER A 1 97 ? 7.504 30.844 1.98 1 70.62 97 SER A O 1
ATOM 715 N N . CYS A 1 98 ? 7.332 30.984 4.125 1 89 98 CYS A N 1
ATOM 716 C CA . CYS A 1 98 ? 7.68 29.609 4.465 1 89 98 CYS A CA 1
ATOM 717 C C . CYS A 1 98 ? 6.426 28.766 4.668 1 89 98 CYS A C 1
ATOM 719 O O . CYS A 1 98 ? 5.324 29.312 4.805 1 89 98 CYS A O 1
ATOM 721 N N . CYS A 1 99 ? 6.504 27.562 4.395 1 96.69 99 CYS A N 1
ATOM 722 C CA . CYS A 1 99 ? 5.449 26.625 4.727 1 96.69 99 CYS A CA 1
ATOM 723 C C . CYS A 1 99 ? 5.773 25.875 6.02 1 96.69 99 CYS A C 1
ATOM 725 O O . CYS A 1 99 ? 6.789 25.188 6.105 1 96.69 99 CYS A O 1
ATOM 727 N N . HIS A 1 100 ? 4.891 26.125 6.98 1 97.19 100 HIS A N 1
ATOM 728 C CA . HIS A 1 100 ? 5.133 25.516 8.289 1 97.19 100 HIS A CA 1
ATOM 729 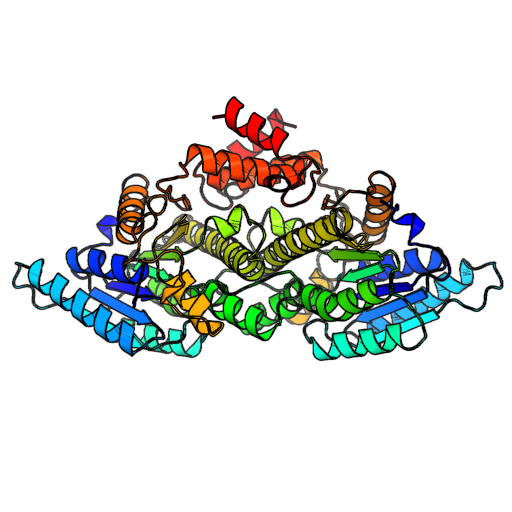C C . HIS A 1 100 ? 4.297 24.266 8.484 1 97.19 100 HIS A C 1
ATOM 731 O O . HIS A 1 100 ? 4.668 23.375 9.258 1 97.19 100 HIS A O 1
ATOM 737 N N . VAL A 1 101 ? 3.125 24.203 7.84 1 98.19 101 VAL A N 1
ATOM 738 C CA . VAL A 1 101 ? 2.248 23.047 7.863 1 98.19 101 VAL A CA 1
ATOM 739 C C . VAL A 1 101 ? 1.826 22.688 6.441 1 98.19 101 VAL A C 1
ATOM 741 O O . VAL A 1 101 ? 1.188 23.484 5.758 1 98.19 101 VAL A O 1
ATOM 744 N N . LEU A 1 102 ? 2.238 21.578 5.965 1 98.75 102 LEU A N 1
ATOM 745 C CA . LEU A 1 102 ? 1.729 20.984 4.73 1 98.75 102 LEU A CA 1
ATOM 746 C C . LEU A 1 102 ? 0.785 19.828 5.027 1 98.75 102 LEU A C 1
ATOM 748 O O . LEU A 1 102 ? 1.21 18.797 5.547 1 98.75 102 LEU A O 1
ATOM 752 N N . MET A 1 103 ? -0.468 20.031 4.793 1 98.88 103 MET A N 1
ATOM 753 C CA . MET A 1 103 ? -1.455 18.984 5.004 1 98.88 103 MET A CA 1
ATOM 754 C C . MET A 1 103 ? -1.967 18.438 3.674 1 98.88 103 MET A C 1
ATOM 756 O O . MET A 1 103 ? -2.828 19.047 3.039 1 98.88 103 MET A O 1
ATOM 760 N N . ASN A 1 104 ? -1.402 17.344 3.268 1 98.88 104 ASN A N 1
ATOM 761 C CA . ASN A 1 104 ? -1.904 16.609 2.111 1 98.88 104 ASN A CA 1
ATOM 762 C C . ASN A 1 104 ? -3.131 15.766 2.469 1 98.88 104 ASN A C 1
ATOM 764 O O . ASN A 1 104 ? -3 14.641 2.945 1 98.88 104 ASN A O 1
ATOM 768 N N . ASN A 1 105 ? -4.305 16.297 2.154 1 98.38 105 ASN A N 1
ATOM 769 C CA . ASN A 1 105 ? -5.555 15.75 2.672 1 98.38 105 ASN A CA 1
ATOM 770 C C . ASN A 1 105 ? -6.5 15.344 1.543 1 98.38 105 ASN A C 1
ATOM 772 O O . ASN A 1 105 ? -7.453 14.602 1.765 1 98.38 105 ASN A O 1
ATOM 776 N N . ALA A 1 106 ? -6.25 15.812 0.302 1 96.38 106 ALA A N 1
ATOM 777 C CA . ALA A 1 106 ? -7.137 15.477 -0.809 1 96.38 106 ALA A CA 1
ATOM 778 C C . ALA A 1 106 ? -7.258 13.961 -0.966 1 96.38 106 ALA A C 1
ATOM 780 O O . ALA A 1 106 ? -6.27 13.234 -0.836 1 96.38 106 ALA A O 1
ATOM 781 N N . GLY A 1 107 ? -8.477 13.469 -1.175 1 93.69 107 GLY A N 1
ATOM 782 C CA . GLY A 1 107 ? -8.727 12.047 -1.356 1 93.69 107 GLY A CA 1
ATOM 783 C C . GLY A 1 107 ? -10.07 11.758 -2.004 1 93.69 107 GLY A C 1
ATOM 784 O O . GLY A 1 107 ? -11 12.57 -1.905 1 93.69 107 GLY A O 1
ATOM 785 N N . ILE A 1 108 ? -10.172 10.633 -2.602 1 90.62 108 ILE A N 1
ATOM 786 C CA . ILE A 1 108 ? -11.422 10.188 -3.203 1 90.62 108 ILE A CA 1
ATOM 787 C C . ILE A 1 108 ? -11.68 8.727 -2.852 1 90.62 108 ILE A C 1
ATOM 789 O O . ILE A 1 108 ? -10.742 7.977 -2.564 1 90.62 108 ILE A O 1
ATOM 793 N N . GLY A 1 109 ? -12.984 8.273 -2.713 1 83 109 GLY A N 1
ATOM 794 C CA . GLY A 1 109 ? -13.375 6.949 -2.258 1 83 109 GLY A CA 1
ATOM 795 C C . GLY A 1 109 ? -13.859 6.051 -3.377 1 83 109 GLY A C 1
ATOM 796 O O . GLY A 1 109 ? -14.703 5.184 -3.16 1 83 109 GLY A O 1
ATOM 797 N N . GLN A 1 110 ? -13.336 6.121 -4.57 1 77.31 110 GLN A N 1
ATOM 798 C CA . GLN A 1 110 ? -13.766 5.25 -5.66 1 77.31 110 GLN A CA 1
ATOM 799 C C . GLN A 1 110 ? -12.984 3.938 -5.656 1 77.31 110 GLN A C 1
ATOM 801 O O . GLN A 1 110 ? -11.82 3.9 -5.242 1 77.31 110 GLN A O 1
ATOM 806 N N . GLY A 1 111 ? -13.664 2.91 -5.805 1 72.25 111 GLY A N 1
ATOM 807 C CA . GLY A 1 111 ? -12.93 1.666 -5.973 1 72.25 111 GLY A CA 1
ATOM 808 C C . GLY A 1 111 ? -13.711 0.448 -5.512 1 72.25 111 GLY A C 1
ATOM 809 O O . GLY A 1 111 ? -14.57 0.552 -4.641 1 72.25 111 GLY A O 1
ATOM 810 N N . GLY A 1 112 ? -13.914 -0.517 -6.281 1 83.56 112 GLY A N 1
ATOM 811 C CA . GLY A 1 112 ? -14.648 -1.768 -6.223 1 83.56 112 GLY A CA 1
ATOM 812 C C . GLY A 1 112 ? -13.789 -2.953 -5.84 1 83.56 112 GLY A C 1
ATOM 813 O O . GLY A 1 112 ? -13.055 -2.898 -4.852 1 83.56 112 GLY A O 1
ATOM 814 N N . GLY A 1 113 ? -14.008 -3.982 -6.484 1 93.38 113 GLY A N 1
ATOM 815 C CA . GLY A 1 113 ? -13.344 -5.258 -6.258 1 93.38 113 GLY A CA 1
ATOM 816 C C . GLY A 1 113 ? -12.078 -5.418 -7.074 1 93.38 113 GLY A C 1
ATOM 817 O O . GLY A 1 113 ? -11.516 -4.438 -7.566 1 93.38 113 GLY A O 1
ATOM 818 N N . ALA A 1 114 ? -11.57 -6.602 -7.078 1 96.56 114 ALA A N 1
ATOM 819 C CA . ALA A 1 114 ? -10.289 -6.934 -7.695 1 96.56 114 ALA A CA 1
ATOM 820 C C . ALA A 1 114 ? -10.336 -6.719 -9.203 1 96.56 114 ALA A C 1
ATOM 822 O O . ALA A 1 114 ? -9.297 -6.594 -9.852 1 96.56 114 ALA A O 1
ATOM 823 N N . MET A 1 115 ? -11.539 -6.598 -9.758 1 97.06 115 MET A N 1
ATOM 824 C CA . MET A 1 115 ? -11.672 -6.465 -11.203 1 97.06 115 MET A CA 1
ATOM 825 C C . MET A 1 115 ? -12.023 -5.031 -11.586 1 97.06 115 MET A C 1
ATOM 827 O O . MET A 1 115 ? -12.531 -4.781 -12.688 1 97.06 115 MET A O 1
ATOM 831 N N . THR A 1 116 ? -11.805 -4.074 -10.711 1 96.31 116 THR A N 1
ATOM 832 C CA . THR A 1 116 ? -12.008 -2.664 -11.023 1 96.31 116 THR A CA 1
ATOM 833 C C . THR A 1 116 ? -11.188 -2.26 -12.25 1 96.31 116 THR A C 1
ATOM 835 O O . THR A 1 116 ? -10.023 -2.652 -12.383 1 96.31 116 THR A O 1
ATOM 838 N N . ASN A 1 117 ? -11.828 -1.465 -13.109 1 96.25 117 ASN A N 1
ATOM 839 C CA . ASN A 1 117 ? -11.133 -1.042 -14.32 1 96.25 117 ASN A CA 1
ATOM 840 C C . ASN A 1 117 ? -9.945 -0.139 -13.992 1 96.25 117 ASN A C 1
ATOM 842 O O . ASN A 1 117 ? -9.977 0.606 -13.008 1 96.25 117 ASN A O 1
ATOM 846 N N . MET A 1 118 ? -8.977 -0.143 -14.875 1 97.44 118 MET A N 1
ATOM 847 C CA . MET A 1 118 ? -7.711 0.528 -14.586 1 97.44 118 MET A CA 1
ATOM 848 C C . MET A 1 118 ? -7.887 2.043 -14.586 1 97.44 118 MET A C 1
ATOM 850 O O . MET A 1 118 ? -7.152 2.758 -13.906 1 97.44 118 MET A O 1
ATOM 854 N N . GLU A 1 119 ? -8.789 2.559 -15.367 1 96.69 119 GLU A N 1
ATOM 855 C CA . GLU A 1 119 ? -9.055 3.994 -15.32 1 96.69 119 GLU A CA 1
ATOM 856 C C . GLU A 1 119 ? -9.391 4.449 -13.906 1 96.69 119 GLU A C 1
ATOM 858 O O . GLU A 1 119 ? -8.828 5.434 -13.414 1 96.69 119 GLU A O 1
ATOM 863 N N . THR A 1 120 ? -10.289 3.719 -13.234 1 95.62 120 THR A N 1
ATOM 864 C CA . THR A 1 120 ? -10.664 4.012 -11.859 1 95.62 120 THR A CA 1
ATOM 865 C C . THR A 1 120 ? -9.484 3.814 -10.914 1 95.62 120 THR A C 1
ATOM 867 O O . THR A 1 120 ? -9.234 4.645 -10.039 1 95.62 120 THR A O 1
ATOM 870 N N . VAL A 1 121 ? -8.727 2.729 -11.102 1 97.31 121 VAL A N 1
ATOM 871 C CA . VAL A 1 121 ? -7.57 2.445 -10.258 1 97.31 121 VAL A CA 1
ATOM 872 C C . VAL A 1 121 ? -6.566 3.59 -10.359 1 97.31 121 VAL A C 1
ATOM 874 O O . VAL A 1 121 ? -6.105 4.109 -9.336 1 97.31 121 VAL A O 1
ATOM 877 N N . HIS A 1 122 ? -6.301 4.023 -11.578 1 97.38 122 HIS A N 1
ATOM 878 C CA . HIS A 1 122 ? -5.332 5.094 -11.789 1 97.38 122 HIS A CA 1
ATOM 879 C C . HIS A 1 122 ? -5.809 6.402 -11.164 1 97.38 122 HIS A C 1
ATOM 881 O O . HIS A 1 122 ? -5.008 7.164 -10.617 1 97.38 122 HIS A O 1
ATOM 887 N N . LYS A 1 123 ? -7.031 6.668 -11.297 1 96.44 123 LYS A N 1
ATOM 888 C CA . LYS A 1 123 ? -7.586 7.895 -10.734 1 96.44 123 LYS A CA 1
ATOM 889 C C . LYS A 1 123 ? -7.43 7.918 -9.211 1 96.44 123 LYS A C 1
ATOM 891 O O . LYS A 1 123 ? -6.945 8.898 -8.648 1 96.44 123 LYS A O 1
ATOM 896 N N . VAL A 1 124 ? -7.805 6.836 -8.562 1 96.38 124 VAL A N 1
ATOM 897 C CA . VAL A 1 124 ? -7.773 6.75 -7.102 1 96.38 124 VAL A CA 1
ATOM 898 C C . VAL A 1 124 ? -6.328 6.781 -6.617 1 96.38 124 VAL A C 1
ATOM 900 O O . VAL A 1 124 ? -5.988 7.543 -5.707 1 96.38 124 VAL A O 1
ATOM 903 N N . MET A 1 125 ? -5.461 5.98 -7.262 1 97.81 125 MET A N 1
ATOM 904 C CA . MET A 1 125 ? -4.055 5.992 -6.879 1 97.81 125 MET A CA 1
ATOM 905 C C . MET A 1 125 ? -3.426 7.355 -7.145 1 97.81 125 MET A C 1
ATOM 907 O O . MET A 1 125 ? -2.584 7.816 -6.371 1 97.81 125 MET A O 1
ATOM 911 N N . GLY A 1 126 ? -3.818 7.988 -8.242 1 98.06 126 GLY A N 1
ATOM 912 C CA . GLY A 1 126 ? -3.309 9.305 -8.609 1 98.06 126 GLY A CA 1
ATOM 913 C C . GLY A 1 126 ? -3.582 10.359 -7.555 1 98.06 126 GLY A C 1
ATOM 914 O O . GLY A 1 126 ? -2.713 11.18 -7.25 1 98.06 126 GLY A O 1
ATOM 915 N N . VAL A 1 127 ? -4.711 10.289 -6.984 1 97.75 127 VAL A N 1
ATOM 916 C CA . VAL A 1 127 ? -5.109 11.305 -6.016 1 97.75 127 VAL A CA 1
ATOM 917 C C . VAL A 1 127 ? -4.652 10.891 -4.617 1 97.75 127 VAL A C 1
ATOM 919 O O . VAL A 1 127 ? -3.959 11.648 -3.936 1 97.75 127 VAL A O 1
ATOM 922 N N . ASN A 1 128 ? -5.004 9.656 -4.211 1 97.44 128 ASN A N 1
ATOM 923 C CA . ASN A 1 128 ? -4.844 9.242 -2.822 1 97.44 128 ASN A CA 1
ATOM 924 C C . ASN A 1 128 ? -3.389 8.906 -2.502 1 97.44 128 ASN A C 1
ATOM 926 O O . ASN A 1 128 ? -2.945 9.07 -1.364 1 97.44 128 ASN A O 1
ATOM 930 N N . THR A 1 129 ? -2.691 8.328 -3.512 1 98.25 129 THR A N 1
ATOM 931 C CA . THR A 1 129 ? -1.321 7.883 -3.275 1 98.25 129 THR A CA 1
ATOM 932 C C . THR A 1 129 ? -0.323 8.914 -3.785 1 98.25 129 THR A C 1
ATOM 934 O O . THR A 1 129 ? 0.505 9.414 -3.02 1 98.25 129 THR A O 1
ATOM 937 N N . TYR A 1 130 ? -0.463 9.297 -5.016 1 98.69 130 TYR A N 1
ATOM 938 C CA . TYR A 1 130 ? 0.523 10.195 -5.605 1 98.69 130 TYR A CA 1
ATOM 939 C C . TYR A 1 130 ? 0.278 11.641 -5.172 1 98.69 130 TYR A C 1
ATOM 941 O O . TYR A 1 130 ? 1.21 12.445 -5.113 1 98.69 130 TYR A O 1
ATOM 949 N N . GLY A 1 131 ? -0.961 11.992 -4.836 1 98.75 131 GLY A N 1
ATOM 950 C CA . GLY A 1 131 ? -1.253 13.336 -4.352 1 98.75 131 GLY A CA 1
ATOM 951 C C . GLY A 1 131 ? -0.336 13.773 -3.227 1 98.75 131 GLY A C 1
ATOM 952 O O . GLY A 1 131 ? 0.394 14.758 -3.363 1 98.75 131 GLY A O 1
ATOM 953 N N . PRO A 1 132 ? -0.355 13.023 -2.143 1 98.81 132 PRO A N 1
ATOM 954 C CA . PRO A 1 132 ? 0.562 13.344 -1.047 1 98.81 132 PRO A CA 1
ATOM 955 C C . PRO A 1 132 ? 2.027 13.32 -1.476 1 98.81 132 PRO A C 1
ATOM 957 O O . PRO A 1 132 ? 2.822 14.148 -1.021 1 98.81 132 PRO A O 1
ATOM 960 N N . ILE A 1 133 ? 2.434 12.383 -2.334 1 98.81 133 ILE A N 1
ATOM 961 C CA . ILE A 1 133 ? 3.809 12.312 -2.816 1 98.81 133 ILE A CA 1
ATOM 962 C C . ILE A 1 133 ? 4.148 13.586 -3.596 1 98.81 133 ILE A C 1
ATOM 964 O O . ILE A 1 133 ? 5.199 14.195 -3.381 1 98.81 133 ILE A O 1
ATOM 968 N N . HIS A 1 134 ? 3.244 14.008 -4.492 1 98.88 134 HIS A N 1
ATOM 969 C CA . HIS A 1 134 ? 3.43 15.234 -5.258 1 98.88 134 HIS A CA 1
ATOM 970 C C . HIS A 1 134 ? 3.555 16.438 -4.332 1 98.88 134 HIS A C 1
ATOM 972 O O . HIS A 1 134 ? 4.402 17.312 -4.551 1 98.88 134 HIS A O 1
ATOM 978 N N . GLY A 1 135 ? 2.674 16.484 -3.334 1 98.88 135 GLY A N 1
ATOM 979 C CA . GLY A 1 135 ? 2.797 17.547 -2.35 1 98.88 135 GLY A CA 1
ATOM 980 C C . GLY A 1 135 ? 4.16 17.594 -1.684 1 98.88 135 GLY A C 1
ATOM 981 O O . GLY A 1 135 ? 4.762 18.656 -1.558 1 98.88 135 GLY A O 1
ATOM 982 N N . CYS A 1 136 ? 4.621 16.453 -1.267 1 98.88 136 CYS A N 1
ATOM 983 C CA . CYS A 1 136 ? 5.914 16.375 -0.597 1 98.88 136 CYS A CA 1
ATOM 984 C C . CYS A 1 136 ? 7.043 16.766 -1.545 1 98.88 136 CYS A C 1
ATOM 986 O O . CYS A 1 136 ? 7.941 17.516 -1.172 1 98.88 136 CYS A O 1
ATOM 988 N N . LEU A 1 137 ? 7.027 16.234 -2.793 1 98.75 137 LEU A N 1
ATOM 989 C CA . LEU A 1 137 ? 8.062 16.547 -3.768 1 98.75 137 LEU A CA 1
ATOM 990 C C . LEU A 1 137 ? 8.109 18.047 -4.039 1 98.75 137 LEU A C 1
ATOM 992 O O . LEU A 1 137 ? 9.188 18.625 -4.223 1 98.75 137 LEU A O 1
ATOM 996 N N . ALA A 1 138 ? 6.98 18.672 -4.043 1 98.62 138 ALA A N 1
ATOM 997 C CA . ALA A 1 138 ? 6.879 20.094 -4.387 1 98.62 138 ALA A CA 1
ATOM 998 C C . ALA A 1 138 ? 7.289 20.969 -3.211 1 98.62 138 ALA A C 1
ATOM 1000 O O . ALA A 1 138 ? 7.898 22.031 -3.4 1 98.62 138 ALA A O 1
ATOM 1001 N N . PHE A 1 139 ? 7.047 20.609 -1.971 1 98.56 139 PHE A N 1
ATOM 1002 C CA . PHE A 1 139 ? 7.121 21.547 -0.858 1 98.56 139 PHE A CA 1
ATOM 1003 C C . PHE A 1 139 ? 8.305 21.219 0.044 1 98.56 139 PHE A C 1
ATOM 1005 O O . PHE A 1 139 ? 8.969 22.125 0.553 1 98.56 139 PHE A O 1
ATOM 1012 N N . VAL A 1 140 ? 8.617 19.922 0.278 1 98.56 140 VAL A N 1
ATOM 1013 C CA . VAL A 1 140 ? 9.531 19.516 1.34 1 98.56 140 VAL A CA 1
ATOM 1014 C C . VAL A 1 140 ? 10.922 20.078 1.063 1 98.56 140 VAL A C 1
ATOM 1016 O O . VAL A 1 140 ? 11.562 20.625 1.959 1 98.56 140 VAL A O 1
ATOM 1019 N N . PRO A 1 141 ? 11.445 19.984 -0.24 1 97.88 141 PRO A N 1
ATOM 1020 C CA . PRO A 1 141 ? 12.766 20.578 -0.478 1 97.88 141 PRO A CA 1
ATOM 1021 C C . PRO A 1 141 ? 12.805 22.062 -0.156 1 97.88 141 PRO A C 1
ATOM 1023 O O . PRO A 1 141 ? 13.789 22.547 0.414 1 97.88 141 PRO A O 1
ATOM 1026 N N . LYS A 1 142 ? 11.789 22.781 -0.477 1 97.31 142 LYS A N 1
ATOM 1027 C CA . LYS A 1 142 ? 11.719 24.219 -0.194 1 97.31 142 LYS A CA 1
ATOM 1028 C C . LYS A 1 142 ? 11.578 24.469 1.304 1 97.31 142 LYS A C 1
ATOM 1030 O O . LYS A 1 142 ? 12.141 25.438 1.829 1 97.31 142 LYS A O 1
ATOM 1035 N N . MET A 1 143 ? 10.82 23.641 1.999 1 97.62 143 MET A N 1
ATOM 1036 C CA . MET A 1 143 ? 10.688 23.734 3.449 1 97.62 143 MET A CA 1
ATOM 1037 C C . MET A 1 143 ? 12.031 23.516 4.133 1 97.62 143 MET A C 1
ATOM 1039 O O . MET A 1 143 ? 12.383 24.25 5.066 1 97.62 143 MET A O 1
ATOM 1043 N N . LYS A 1 144 ? 12.742 22.531 3.682 1 96.5 144 LYS A N 1
ATOM 1044 C CA . LYS A 1 144 ? 14.078 22.266 4.227 1 96.5 144 LYS A CA 1
ATOM 1045 C C . LYS A 1 144 ? 15 23.469 4.012 1 96.5 144 LYS A C 1
ATOM 1047 O O . LYS A 1 144 ? 15.719 23.875 4.922 1 96.5 144 LYS A O 1
ATOM 1052 N N . THR A 1 145 ? 14.938 24.016 2.816 1 94.75 145 THR A N 1
ATOM 1053 C CA . THR A 1 145 ? 15.805 25.125 2.441 1 94.75 145 THR A CA 1
ATOM 1054 C C . THR A 1 145 ? 15.508 26.359 3.303 1 94.75 145 THR A C 1
ATOM 1056 O O . THR A 1 145 ? 16.422 27.109 3.639 1 94.75 145 THR A O 1
ATOM 1059 N N . SER A 1 146 ? 14.297 26.562 3.719 1 93.5 146 SER A N 1
ATOM 1060 C CA . SER A 1 146 ? 13.906 27.703 4.523 1 93.5 146 SER A CA 1
ATOM 1061 C C . SER A 1 146 ? 14.555 27.656 5.906 1 93.5 146 SER A C 1
ATOM 1063 O O . SER A 1 146 ? 14.695 28.703 6.562 1 93.5 146 SER A O 1
ATOM 1065 N N . GLY A 1 147 ? 14.805 26.406 6.414 1 93.06 147 GLY A N 1
ATOM 1066 C CA . GLY A 1 147 ? 15.422 26.25 7.723 1 93.06 147 GLY A CA 1
ATOM 1067 C C . GLY A 1 147 ? 14.445 26.422 8.867 1 93.06 147 GLY A C 1
ATOM 1068 O O . GLY A 1 147 ? 14.836 26.391 10.039 1 93.06 147 GLY A O 1
ATOM 1069 N N . GLN A 1 148 ? 13.203 26.625 8.578 1 94.19 148 GLN A N 1
ATOM 1070 C CA . GLN A 1 148 ? 12.18 26.781 9.602 1 94.19 148 GLN A CA 1
ATOM 1071 C C . GLN A 1 148 ? 11.586 25.438 10 1 94.19 148 GLN A C 1
ATOM 1073 O O . GLN A 1 148 ? 11.625 24.469 9.227 1 94.19 148 GLN A O 1
ATOM 1078 N N . PRO A 1 149 ? 11.062 25.391 11.242 1 96.06 149 PRO A N 1
ATOM 1079 C CA . PRO A 1 149 ? 10.352 24.172 11.617 1 96.06 149 PRO A CA 1
ATOM 1080 C C . PRO A 1 149 ? 9.078 23.953 10.812 1 96.06 149 PRO A C 1
ATOM 1082 O O . PRO A 1 149 ? 8.445 24.922 10.375 1 96.06 149 PRO A O 1
ATOM 1085 N N . GLY A 1 150 ? 8.766 22.766 10.578 1 97.12 150 GLY A N 1
ATOM 1086 C CA . GLY A 1 150 ? 7.551 22.453 9.844 1 97.12 150 GLY A CA 1
ATOM 1087 C C . GLY A 1 150 ? 7.09 21.016 10.031 1 97.12 150 GLY A C 1
ATOM 1088 O O . GLY A 1 150 ? 7.844 20.172 10.516 1 97.12 150 GLY A O 1
ATOM 1089 N N . ILE A 1 151 ? 5.828 20.781 9.68 1 98.31 151 ILE A N 1
ATOM 1090 C CA . ILE A 1 151 ? 5.25 19.453 9.758 1 98.31 151 ILE A CA 1
ATOM 1091 C C . ILE A 1 151 ? 4.492 19.141 8.469 1 98.31 151 ILE A C 1
ATOM 1093 O O . ILE A 1 151 ? 3.832 20.016 7.906 1 98.31 151 ILE A O 1
ATOM 1097 N N . ILE A 1 152 ? 4.715 17.953 7.941 1 98.69 152 ILE A N 1
ATOM 1098 C CA . ILE A 1 152 ? 3.92 17.391 6.855 1 98.69 152 ILE A CA 1
ATOM 1099 C C . ILE A 1 152 ? 2.879 16.422 7.422 1 98.69 152 ILE A C 1
ATOM 1101 O O . ILE A 1 152 ? 3.223 15.484 8.141 1 98.69 152 ILE A O 1
ATOM 1105 N N . ILE A 1 153 ? 1.624 16.688 7.188 1 98.81 153 ILE A N 1
ATOM 1106 C CA . ILE A 1 153 ? 0.538 15.812 7.609 1 98.81 153 ILE A CA 1
ATOM 1107 C C . ILE A 1 153 ? -0.096 15.156 6.383 1 98.81 153 ILE A C 1
ATOM 1109 O O . ILE A 1 153 ? -0.751 15.82 5.582 1 98.81 153 ILE A O 1
ATOM 1113 N N . ASN A 1 154 ? 0.149 13.875 6.172 1 98.81 154 ASN A N 1
ATOM 1114 C CA . ASN A 1 154 ? -0.545 13.094 5.152 1 98.81 154 ASN A CA 1
ATOM 1115 C C . ASN A 1 154 ? -1.762 12.375 5.73 1 98.81 154 ASN A C 1
ATOM 1117 O O . ASN A 1 154 ? -1.671 11.734 6.781 1 98.81 154 ASN A O 1
ATOM 1121 N N . THR A 1 155 ? -2.896 12.523 5.055 1 97.38 155 THR A N 1
ATOM 1122 C CA . THR A 1 155 ? -4.133 11.93 5.551 1 97.38 155 THR A CA 1
ATOM 1123 C C . THR A 1 155 ? -4.289 10.5 5.035 1 97.38 155 THR A C 1
ATOM 1125 O O . THR A 1 155 ? -4.426 10.281 3.83 1 97.38 155 THR A O 1
ATOM 1128 N N . GLY A 1 156 ? -4.207 9.594 5.91 1 95.69 156 GLY A N 1
ATOM 1129 C CA . GLY A 1 156 ? -4.484 8.195 5.621 1 95.69 156 GLY A CA 1
ATOM 1130 C C . GLY A 1 156 ? -5.922 7.797 5.898 1 95.69 156 GLY A C 1
ATOM 1131 O O . GLY A 1 156 ? -6.852 8.516 5.531 1 95.69 156 GLY A O 1
ATOM 1132 N N . SER A 1 157 ? -6.129 6.625 6.371 1 89.25 157 SER A N 1
ATOM 1133 C CA . SER A 1 157 ? -7.426 6.059 6.727 1 89.25 157 SER A CA 1
ATOM 1134 C C . SER A 1 157 ? -7.266 4.773 7.531 1 89.25 157 SER A C 1
ATOM 1136 O O . SER A 1 157 ? -6.293 4.035 7.344 1 89.25 157 SER A O 1
ATOM 1138 N N . LYS A 1 158 ? -8.242 4.551 8.438 1 85.5 158 LYS A N 1
ATOM 1139 C CA . LYS A 1 158 ? -8.281 3.24 9.078 1 85.5 158 LYS A CA 1
ATOM 1140 C C . LYS A 1 158 ? -8.383 2.125 8.047 1 85.5 158 LYS A C 1
ATOM 1142 O O . LYS A 1 158 ? -7.859 1.028 8.25 1 85.5 158 LYS A O 1
ATOM 1147 N N . GLN A 1 159 ? -9.016 2.457 6.945 1 83.25 159 GLN A N 1
ATOM 1148 C CA . GLN A 1 159 ? -9.18 1.485 5.871 1 83.25 159 GLN A CA 1
ATOM 1149 C C . GLN A 1 159 ? -7.836 1.113 5.25 1 83.25 159 GLN A C 1
ATOM 1151 O O . GLN A 1 159 ? -7.707 0.059 4.625 1 83.25 159 GLN A O 1
ATOM 1156 N N . GLY A 1 160 ? -6.863 1.874 5.367 1 85.25 160 GLY A N 1
ATOM 1157 C CA . GLY A 1 160 ? -5.527 1.553 4.887 1 85.25 160 GLY A CA 1
ATOM 1158 C C . GLY A 1 160 ? -4.793 0.569 5.777 1 85.25 160 GLY A C 1
ATOM 1159 O O . GLY A 1 160 ? -3.697 0.117 5.438 1 85.25 160 GLY A O 1
ATOM 1160 N N . ILE A 1 161 ? -5.422 0.212 6.875 1 86.06 161 ILE A N 1
ATOM 1161 C CA . ILE A 1 161 ? -4.785 -0.66 7.855 1 86.06 161 ILE A CA 1
ATOM 1162 C C . ILE A 1 161 ? -5.645 -1.9 8.078 1 86.06 161 ILE A C 1
ATOM 1164 O O . ILE A 1 161 ? -5.152 -3.029 8 1 86.06 161 ILE A O 1
ATOM 1168 N N . THR A 1 162 ? -6.957 -1.715 8.25 1 82.94 162 THR A N 1
ATOM 1169 C CA . THR A 1 162 ? -7.84 -2.842 8.531 1 82.94 162 THR A CA 1
ATOM 1170 C C . THR A 1 162 ? -8.43 -3.402 7.238 1 82.94 162 THR A C 1
ATOM 1172 O O . THR A 1 162 ? -8.977 -4.508 7.227 1 82.94 162 THR A O 1
ATOM 1175 N N . MET A 1 163 ? -8.406 -2.736 6.223 1 85.31 163 MET A N 1
ATOM 1176 C CA . MET A 1 163 ? -8.695 -3.119 4.84 1 85.31 163 MET A CA 1
ATOM 1177 C C . MET A 1 163 ? -10.039 -3.844 4.746 1 85.31 163 MET A C 1
ATOM 1179 O O . MET A 1 163 ? -10.117 -4.934 4.18 1 85.31 163 MET A O 1
ATOM 1183 N N . PRO A 1 164 ? -11.133 -3.232 5.242 1 86.44 164 PRO A N 1
ATOM 1184 C CA . PRO A 1 164 ? -12.422 -3.898 5.07 1 86.44 164 PRO A CA 1
ATOM 1185 C C . PRO A 1 164 ? -12.734 -4.207 3.605 1 86.44 164 PRO A C 1
ATOM 1187 O O . PRO A 1 164 ? -12.375 -3.434 2.717 1 86.44 164 PRO A O 1
ATOM 1190 N N . PRO A 1 165 ? -13.414 -5.355 3.373 1 90.56 165 PRO A N 1
ATOM 1191 C CA . PRO A 1 165 ? -13.789 -5.684 1.995 1 90.56 165 PRO A CA 1
ATOM 1192 C C . PRO A 1 165 ? -14.734 -4.652 1.379 1 90.56 165 PRO A C 1
ATOM 1194 O O . PRO A 1 165 ? -15.516 -4.023 2.092 1 90.56 165 PRO A O 1
ATOM 1197 N N . GLY A 1 166 ? -14.672 -4.477 -0.003 1 87.06 166 GLY A N 1
ATOM 1198 C CA . GLY A 1 166 ? -15.664 -3.689 -0.717 1 87.06 166 GLY A CA 1
ATOM 1199 C C . GLY A 1 166 ? -15.094 -2.426 -1.331 1 87.06 166 GLY A C 1
ATOM 1200 O O . GLY A 1 166 ? -15.773 -1.742 -2.102 1 87.06 166 GLY A O 1
ATOM 1201 N N . ASN A 1 167 ? -14.016 -2.045 -1.076 1 90.69 167 ASN A N 1
ATOM 1202 C CA . ASN A 1 167 ? -13.352 -0.863 -1.609 1 90.69 167 ASN A CA 1
ATOM 1203 C C . ASN A 1 167 ? -11.844 -1.089 -1.759 1 90.69 167 ASN A C 1
ATOM 1205 O O . ASN A 1 167 ? -11.047 -0.317 -1.232 1 90.69 167 ASN A O 1
ATOM 1209 N N . LEU A 1 168 ? -11.562 -2.055 -2.51 1 95.12 168 LEU A N 1
ATOM 1210 C CA . LEU A 1 168 ? -10.211 -2.6 -2.576 1 95.12 168 LEU A CA 1
ATOM 1211 C C . LEU A 1 168 ? -9.227 -1.563 -3.111 1 95.12 168 LEU A C 1
ATOM 1213 O O . LEU A 1 168 ? -8.109 -1.442 -2.609 1 95.12 168 LEU A O 1
ATOM 1217 N N . THR A 1 169 ? -9.617 -0.785 -4.148 1 95.31 169 THR A N 1
ATOM 1218 C CA . THR A 1 169 ? -8.734 0.222 -4.719 1 95.31 169 THR A CA 1
ATOM 1219 C C . THR A 1 169 ? -8.398 1.296 -3.688 1 95.31 169 THR A C 1
ATOM 1221 O O . THR A 1 169 ? -7.242 1.707 -3.564 1 95.31 169 THR A O 1
ATOM 1224 N N . TYR A 1 170 ? -9.383 1.765 -2.955 1 94.12 170 TYR A N 1
ATOM 1225 C CA . TYR A 1 170 ? -9.156 2.729 -1.885 1 94.12 170 TYR A CA 1
ATOM 1226 C C . TYR A 1 170 ? -8.227 2.158 -0.823 1 94.12 170 TYR A C 1
ATOM 1228 O O . TYR A 1 170 ? -7.281 2.826 -0.392 1 94.12 170 TYR A O 1
ATOM 1236 N N . ASN A 1 171 ? -8.5 0.871 -0.414 1 95.38 171 ASN A N 1
ATOM 1237 C CA . ASN A 1 171 ? -7.645 0.206 0.566 1 95.38 171 ASN A CA 1
ATOM 1238 C C . ASN A 1 171 ? -6.188 0.185 0.117 1 95.38 171 ASN A C 1
ATOM 1240 O O . ASN A 1 171 ? -5.285 0.489 0.902 1 95.38 171 ASN A O 1
ATOM 1244 N N . MET A 1 172 ? -5.992 -0.184 -1.12 1 95.88 172 MET A N 1
ATOM 1245 C CA . MET A 1 172 ? -4.652 -0.238 -1.696 1 95.88 172 MET A CA 1
ATOM 1246 C C . MET A 1 172 ? -3.982 1.131 -1.646 1 95.88 172 MET A C 1
ATOM 1248 O O . MET A 1 172 ? -2.82 1.244 -1.255 1 95.88 172 MET A O 1
ATOM 1252 N N . SER A 1 173 ? -4.695 2.174 -2.012 1 96.69 173 SER A N 1
ATOM 1253 C CA . SER A 1 173 ? -4.152 3.527 -2.066 1 96.69 173 SER A CA 1
ATOM 1254 C C . SER A 1 173 ? -3.74 4.012 -0.682 1 96.69 173 SER A C 1
ATOM 1256 O O . SER A 1 173 ? -2.67 4.602 -0.52 1 96.69 173 SER A O 1
ATOM 1258 N N . LYS A 1 174 ? -4.578 3.76 0.247 1 96 174 LYS A N 1
ATOM 1259 C CA . LYS A 1 174 ? -4.32 4.262 1.593 1 96 174 LYS A CA 1
ATOM 1260 C C . LYS A 1 174 ? -3.25 3.432 2.293 1 96 174 LYS A C 1
ATOM 1262 O O . LYS A 1 174 ? -2.488 3.951 3.109 1 96 174 LYS A O 1
ATOM 1267 N N . ALA A 1 175 ? -3.148 2.15 1.956 1 96.31 175 ALA A N 1
ATOM 1268 C CA . ALA A 1 175 ? -2.018 1.362 2.438 1 96.31 175 ALA A CA 1
ATOM 1269 C C . ALA A 1 175 ? -0.697 1.923 1.917 1 96.31 175 ALA A C 1
ATOM 1271 O O . ALA A 1 175 ? 0.284 2.008 2.66 1 96.31 175 ALA A O 1
ATOM 1272 N N . ALA A 1 176 ? -0.695 2.303 0.669 1 96.81 176 ALA A N 1
ATOM 1273 C CA . ALA A 1 176 ? 0.508 2.855 0.052 1 96.81 176 ALA A CA 1
ATOM 1274 C C . ALA A 1 176 ? 0.9 4.18 0.703 1 96.81 176 ALA A C 1
ATOM 1276 O O . ALA A 1 176 ? 2.08 4.426 0.963 1 96.81 176 ALA A O 1
ATOM 1277 N N . VAL A 1 177 ? -0.038 5.012 1.007 1 97.06 177 VAL A N 1
ATOM 1278 C CA . VAL A 1 177 ? 0.239 6.305 1.622 1 97.06 177 VAL A CA 1
ATOM 1279 C C . VAL A 1 177 ? 0.82 6.098 3.02 1 97.06 177 VAL A C 1
ATOM 1281 O O . VAL A 1 177 ? 1.693 6.855 3.453 1 97.06 177 VAL A O 1
ATOM 1284 N N . LYS A 1 178 ? 0.273 5.133 3.723 1 97.56 178 LYS A N 1
ATOM 1285 C CA . LYS A 1 178 ? 0.815 4.82 5.043 1 97.56 178 LYS A CA 1
ATOM 1286 C C . LYS A 1 178 ? 2.299 4.477 4.961 1 97.56 178 LYS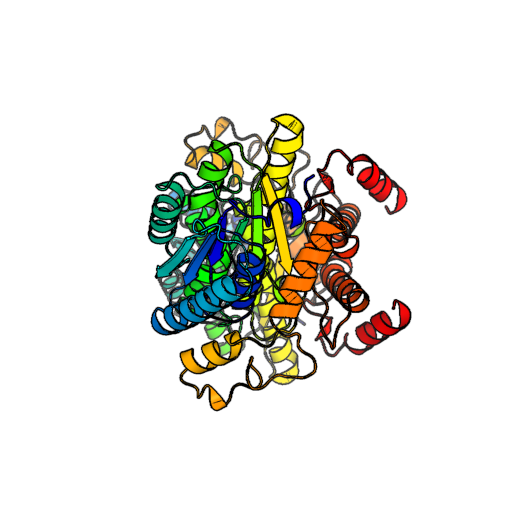 A C 1
ATOM 1288 O O . LYS A 1 178 ? 3.109 5.004 5.723 1 97.56 178 LYS A O 1
ATOM 1293 N N . VAL A 1 179 ? 2.658 3.602 4.023 1 97.5 179 VAL A N 1
ATOM 1294 C CA . VAL A 1 179 ? 4.039 3.154 3.865 1 97.5 179 VAL A CA 1
ATOM 1295 C C . VAL A 1 179 ? 4.922 4.336 3.471 1 97.5 179 VAL A C 1
ATOM 1297 O O . VAL A 1 179 ? 6 4.531 4.039 1 97.5 179 VAL A O 1
ATOM 1300 N N . TYR A 1 180 ? 4.441 5.16 2.518 1 98.19 180 TYR A N 1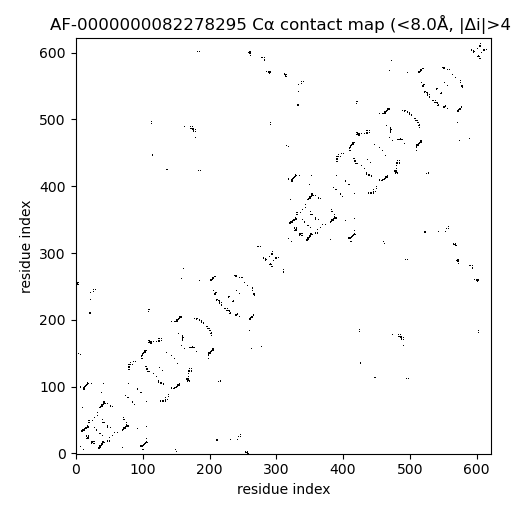
ATOM 1301 C CA . TYR A 1 180 ? 5.199 6.324 2.076 1 98.19 180 TYR A CA 1
ATOM 1302 C C . TYR A 1 180 ? 5.48 7.266 3.244 1 98.19 180 TYR A C 1
ATOM 1304 O O . TYR A 1 180 ? 6.613 7.719 3.422 1 98.19 180 TYR A O 1
ATOM 1312 N N . THR A 1 181 ? 4.453 7.543 3.994 1 98.56 181 THR A N 1
ATOM 1313 C CA . THR A 1 181 ? 4.574 8.523 5.07 1 98.56 181 THR A CA 1
ATOM 1314 C C . THR A 1 181 ? 5.508 8.008 6.164 1 98.56 181 THR A C 1
ATOM 1316 O O . THR A 1 181 ? 6.254 8.789 6.762 1 98.56 181 THR A O 1
ATOM 1319 N N . GLU A 1 182 ? 5.418 6.699 6.473 1 97.62 182 GLU A N 1
ATOM 1320 C CA . GLU A 1 182 ? 6.34 6.102 7.43 1 97.62 182 GLU A CA 1
ATOM 1321 C C . GLU A 1 182 ? 7.789 6.277 6.984 1 97.62 182 GLU A C 1
ATOM 1323 O O . GLU A 1 182 ? 8.656 6.629 7.793 1 97.62 182 GLU A O 1
ATOM 1328 N N . GLY A 1 183 ? 8.023 6.031 5.703 1 97.06 183 GLY A N 1
ATOM 1329 C CA . GLY A 1 183 ? 9.367 6.227 5.172 1 97.06 183 GLY A CA 1
ATOM 1330 C C . GLY A 1 183 ? 9.812 7.676 5.203 1 97.06 183 GLY A C 1
ATOM 1331 O O . GLY A 1 183 ? 10.961 7.965 5.535 1 97.06 183 GLY A O 1
ATOM 1332 N N . LEU A 1 184 ? 8.898 8.547 4.859 1 98.12 184 LEU A N 1
ATOM 1333 C CA . LEU A 1 184 ? 9.188 9.977 4.902 1 98.12 184 LEU A CA 1
ATOM 1334 C C . LEU A 1 184 ? 9.617 10.406 6.301 1 98.12 184 LEU A C 1
ATOM 1336 O O . LEU A 1 184 ? 10.641 11.07 6.465 1 98.12 184 LEU A O 1
ATOM 1340 N N . GLU A 1 185 ? 8.828 10.039 7.316 1 97.81 185 GLU A N 1
ATOM 1341 C CA . GLU A 1 185 ? 9.164 10.445 8.68 1 97.81 185 GLU A CA 1
ATOM 1342 C C . GLU A 1 185 ? 10.477 9.812 9.133 1 97.81 185 GLU A C 1
ATOM 1344 O O . GLU A 1 185 ? 11.25 10.438 9.859 1 97.81 185 GLU A O 1
ATOM 1349 N N . HIS A 1 186 ? 10.703 8.539 8.773 1 96.38 186 HIS A N 1
ATOM 1350 C CA . HIS A 1 186 ? 11.984 7.934 9.117 1 96.38 186 HIS A CA 1
ATOM 1351 C C . HIS A 1 186 ? 13.148 8.781 8.617 1 96.38 186 HIS A C 1
ATOM 1353 O O . HIS A 1 186 ? 14.094 9.031 9.359 1 96.38 186 HIS A O 1
ATOM 1359 N N . GLU A 1 187 ? 13.094 9.203 7.43 1 96.62 187 GLU A N 1
ATOM 1360 C CA . GLU A 1 187 ? 14.156 10.016 6.84 1 96.62 187 GLU A CA 1
ATOM 1361 C C . GLU A 1 187 ? 14.266 11.367 7.527 1 96.62 187 GLU A C 1
ATOM 1363 O O . GLU A 1 187 ? 15.367 11.828 7.828 1 96.62 187 GLU A O 1
ATOM 1368 N N . LEU A 1 188 ? 13.125 11.984 7.742 1 97.19 188 LEU A N 1
ATOM 1369 C CA . LEU A 1 188 ? 13.125 13.281 8.406 1 97.19 188 LEU A CA 1
ATOM 1370 C C . LEU A 1 188 ? 13.68 13.164 9.828 1 97.19 188 LEU A C 1
ATOM 1372 O O . LEU A 1 188 ? 14.398 14.047 10.289 1 97.19 188 LEU A O 1
ATOM 1376 N N . ARG A 1 189 ? 13.336 12.117 10.484 1 95.75 189 ARG A N 1
ATOM 1377 C CA . ARG A 1 189 ? 13.844 11.875 11.828 1 95.75 189 ARG A CA 1
ATOM 1378 C C . ARG A 1 189 ? 15.359 11.719 11.82 1 95.75 189 ARG A C 1
ATOM 1380 O O . ARG A 1 189 ? 16.047 12.258 12.688 1 95.75 189 ARG A O 1
ATOM 1387 N N . MET A 1 190 ? 15.836 10.938 10.883 1 94.62 190 MET A N 1
ATOM 1388 C CA . MET A 1 190 ? 17.281 10.789 10.773 1 94.62 190 MET A CA 1
ATOM 1389 C C . MET A 1 190 ? 17.953 12.133 10.531 1 94.62 190 MET A C 1
ATOM 1391 O O . MET A 1 190 ? 19.016 12.406 11.07 1 94.62 190 MET A O 1
ATOM 1395 N N . GLU A 1 191 ? 17.344 12.961 9.758 1 95.56 191 GLU A N 1
ATOM 1396 C CA . GLU A 1 191 ? 17.891 14.297 9.508 1 95.56 191 GLU A CA 1
ATOM 1397 C C . GLU A 1 191 ? 17.875 15.141 10.773 1 95.56 191 GLU A C 1
ATOM 1399 O O . GLU A 1 191 ? 18.797 15.914 11.023 1 95.56 191 GLU A O 1
ATOM 1404 N N . ARG A 1 192 ? 16.828 15.023 11.531 1 95.31 192 ARG A N 1
ATOM 1405 C CA . ARG A 1 192 ? 16.766 15.758 12.789 1 95.31 192 ARG A CA 1
ATOM 1406 C C . ARG A 1 192 ? 17.859 15.297 13.742 1 95.31 192 ARG A C 1
ATOM 1408 O O . ARG A 1 192 ? 18.5 16.109 14.406 1 95.31 192 ARG A O 1
ATOM 1415 N N . MET A 1 193 ? 18.094 14.055 13.789 1 92.75 193 MET A N 1
ATOM 1416 C CA . MET A 1 193 ? 19.031 13.477 14.742 1 92.75 193 MET A CA 1
ATOM 1417 C C . MET A 1 193 ? 20.469 13.727 14.305 1 92.75 193 MET A C 1
ATOM 1419 O O . MET A 1 193 ? 21.344 13.961 15.141 1 92.75 193 MET A O 1
ATOM 1423 N N . GLU A 1 194 ? 20.719 13.758 13.016 1 92.69 194 GLU A N 1
ATOM 1424 C CA . GLU A 1 194 ? 22.094 13.719 12.531 1 92.69 194 GLU A CA 1
ATOM 1425 C C . GLU A 1 194 ? 22.5 15.047 11.906 1 92.69 194 GLU A C 1
ATOM 1427 O O . GLU A 1 194 ? 23.688 15.375 11.82 1 92.69 194 GLU A O 1
ATOM 1432 N N . LYS A 1 195 ? 21.547 15.844 11.398 1 93.06 195 LYS A N 1
ATOM 1433 C CA . LYS A 1 195 ? 21.922 16.969 10.547 1 93.06 195 LYS A CA 1
ATOM 1434 C C . LYS A 1 195 ? 21.203 18.25 10.977 1 93.06 195 LYS A C 1
ATOM 1436 O O . LYS A 1 195 ? 21.156 19.219 10.227 1 93.06 195 LYS A O 1
ATOM 1441 N N . GLY A 1 196 ? 20.516 18.172 12.016 1 93.75 196 GLY A N 1
ATOM 1442 C CA . GLY A 1 196 ? 19.844 19.359 12.539 1 93.75 196 GLY A CA 1
ATOM 1443 C C . GLY A 1 196 ? 18.578 19.719 11.773 1 93.75 196 GLY A C 1
ATOM 1444 O O . GLY A 1 196 ? 18.156 20.875 11.766 1 93.75 196 GLY A O 1
ATOM 1445 N N . GLY A 1 197 ? 18.047 18.797 11.031 1 95.44 197 GLY A N 1
ATOM 1446 C CA . GLY A 1 197 ? 16.781 19.031 10.344 1 95.44 197 GLY A CA 1
ATOM 1447 C C . GLY A 1 197 ? 15.672 19.469 11.273 1 95.44 197 GLY A C 1
ATOM 1448 O O . GLY A 1 197 ? 15.742 19.25 12.492 1 95.44 197 GLY A O 1
ATOM 1449 N N . LYS A 1 198 ? 14.617 20.125 10.719 1 96.31 198 LYS A N 1
ATOM 1450 C CA . LYS A 1 198 ? 13.586 20.703 11.578 1 96.31 198 LYS A CA 1
ATOM 1451 C C . LYS A 1 198 ? 12.195 20.25 11.141 1 96.31 198 LYS A C 1
ATOM 1453 O O . LYS A 1 198 ? 11.188 20.688 11.703 1 96.31 198 LYS A O 1
ATOM 1458 N N . LEU A 1 199 ? 12.156 19.375 10.117 1 97.5 199 LEU A N 1
ATOM 1459 C CA . LEU A 1 199 ? 10.867 18.938 9.617 1 97.5 199 LEU A CA 1
ATOM 1460 C C . LEU A 1 199 ? 10.484 17.578 10.227 1 97.5 199 LEU A C 1
ATOM 1462 O O . LEU A 1 199 ? 11.359 16.781 10.547 1 97.5 199 LEU A O 1
ATOM 1466 N N . ARG A 1 200 ? 9.203 17.359 10.383 1 97.75 200 ARG A N 1
ATOM 1467 C CA . ARG A 1 200 ? 8.672 16.047 10.75 1 97.75 200 ARG A CA 1
ATOM 1468 C C . ARG A 1 200 ? 7.402 15.742 9.953 1 97.75 200 ARG A C 1
ATOM 1470 O O . ARG A 1 200 ? 6.801 16.641 9.359 1 97.75 200 ARG A O 1
ATOM 1477 N N . ALA A 1 201 ? 7.047 14.5 9.938 1 98.31 201 ALA A N 1
ATOM 1478 C CA . ALA A 1 201 ? 5.805 14.078 9.297 1 98.31 201 ALA A CA 1
ATOM 1479 C C . ALA A 1 201 ? 4.898 13.352 10.289 1 98.31 201 ALA A C 1
ATOM 1481 O O . ALA A 1 201 ? 5.371 12.797 11.281 1 98.31 201 ALA A O 1
ATOM 1482 N N . ALA A 1 202 ? 3.666 13.438 10.102 1 98.5 202 ALA A N 1
ATOM 1483 C CA . ALA A 1 202 ? 2.646 12.672 10.82 1 98.5 202 ALA A CA 1
ATOM 1484 C C . ALA A 1 202 ? 1.631 12.07 9.852 1 98.5 202 ALA A C 1
ATOM 1486 O O . ALA A 1 202 ? 1.397 12.617 8.766 1 98.5 202 ALA A O 1
ATOM 1487 N N . LEU A 1 203 ? 1.15 10.945 10.219 1 98.62 203 LEU A N 1
ATOM 1488 C CA . LEU A 1 203 ? 0.065 10.297 9.484 1 98.62 203 LEU A CA 1
ATOM 1489 C C . LEU A 1 203 ? -1.261 10.469 10.219 1 98.62 203 LEU A C 1
ATOM 1491 O O . LEU A 1 203 ? -1.444 9.93 11.312 1 98.62 203 LEU A O 1
ATOM 1495 N N . LEU A 1 204 ? -2.18 11.297 9.664 1 98.62 204 LEU A N 1
ATOM 1496 C CA . LEU A 1 204 ? -3.537 11.406 10.188 1 98.62 204 LEU A CA 1
ATOM 1497 C C . LEU A 1 204 ? -4.398 10.242 9.719 1 98.62 204 LEU A C 1
ATOM 1499 O O . LEU A 1 204 ? -4.535 10.008 8.516 1 98.62 204 LEU A O 1
ATOM 1503 N N . ILE A 1 205 ? -4.98 9.508 10.633 1 97.69 205 ILE A N 1
ATOM 1504 C CA . ILE A 1 205 ? -5.738 8.305 10.32 1 97.69 205 ILE A CA 1
ATOM 1505 C C . ILE A 1 205 ? -7.176 8.453 10.812 1 97.69 205 ILE A C 1
ATOM 1507 O O . ILE A 1 205 ? -7.523 7.969 11.891 1 97.69 205 ILE A O 1
ATOM 1511 N N . PRO A 1 206 ? -7.98 9.062 9.977 1 95.5 206 PRO A N 1
ATOM 1512 C CA . PRO A 1 206 ? -9.391 9.211 10.352 1 95.5 206 PRO A CA 1
ATOM 1513 C C . PRO A 1 206 ? -10.148 7.887 10.336 1 95.5 206 PRO A C 1
ATOM 1515 O O . PRO A 1 206 ? -9.766 6.961 9.617 1 95.5 206 PRO A O 1
ATOM 1518 N N . GLY A 1 207 ? -11.164 7.824 11.164 1 92.62 207 GLY A N 1
ATOM 1519 C CA . GLY A 1 207 ? -12.18 6.781 11.07 1 92.62 207 GLY A CA 1
ATOM 1520 C C . GLY A 1 207 ? -13.375 7.191 10.234 1 92.62 207 GLY A C 1
ATOM 1521 O O . GLY A 1 207 ? -13.227 7.742 9.148 1 92.62 207 GLY A O 1
ATOM 1522 N N . TRP A 1 208 ? -14.539 6.816 10.742 1 86.5 208 TRP A N 1
ATOM 1523 C CA . TRP A 1 208 ? -15.766 7.227 10.07 1 86.5 208 TRP A CA 1
ATOM 1524 C C . TRP A 1 208 ? -16.047 8.703 10.297 1 86.5 208 TRP A C 1
ATOM 1526 O O . TRP A 1 208 ? -16.125 9.156 11.445 1 86.5 208 TRP A O 1
ATOM 1536 N N . VAL A 1 209 ? -16.016 9.469 9.203 1 88.62 209 VAL A N 1
ATOM 1537 C CA . VAL A 1 209 ? -16.203 10.914 9.297 1 88.62 209 VAL A CA 1
ATOM 1538 C C . VAL A 1 209 ? -17.312 11.352 8.344 1 88.62 209 VAL A C 1
ATOM 1540 O O . VAL A 1 209 ? -17.391 10.875 7.207 1 88.62 209 VAL A O 1
ATOM 1543 N N . ASN A 1 210 ? -18.141 12.219 8.812 1 82.94 210 ASN A N 1
ATOM 1544 C CA . ASN A 1 210 ? -19.172 12.805 7.973 1 82.94 210 ASN A CA 1
ATOM 1545 C C . ASN A 1 210 ? -18.594 13.797 6.973 1 82.94 210 ASN A C 1
ATOM 1547 O O . ASN A 1 210 ? -18.5 14.992 7.258 1 82.94 210 ASN A O 1
ATOM 1551 N N . THR A 1 211 ? -18.172 13.266 5.809 1 80.5 211 THR A N 1
ATOM 1552 C CA . THR A 1 211 ? -17.672 14.086 4.711 1 80.5 211 THR A CA 1
ATOM 1553 C C . THR A 1 211 ? -18.453 13.828 3.436 1 80.5 211 THR A C 1
ATOM 1555 O O . THR A 1 211 ? -19.406 13.031 3.434 1 80.5 211 THR A O 1
ATOM 1558 N N . SER A 1 212 ? -18.031 14.57 2.484 1 73.19 212 SER A N 1
ATOM 1559 C CA . SER A 1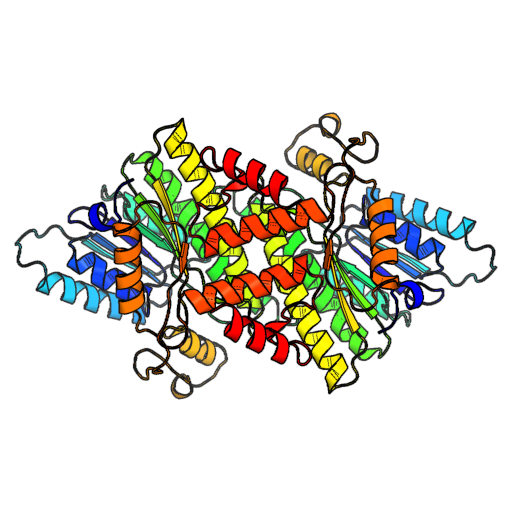 212 ? -18.734 14.422 1.215 1 73.19 212 SER A CA 1
ATOM 1560 C C . SER A 1 212 ? -18.078 13.367 0.334 1 73.19 212 SER A C 1
ATOM 1562 O O . SER A 1 212 ? -18.453 13.188 -0.822 1 73.19 212 SER A O 1
ATOM 1564 N N . ILE A 1 213 ? -17.156 12.719 0.861 1 76.5 213 ILE A N 1
ATOM 1565 C CA . ILE A 1 213 ? -16.375 11.797 0.054 1 76.5 213 ILE A CA 1
ATOM 1566 C C . ILE A 1 213 ? -17.281 10.727 -0.545 1 76.5 213 ILE A C 1
ATOM 1568 O O . ILE A 1 213 ? -17.188 10.422 -1.737 1 76.5 213 ILE A O 1
ATOM 1572 N N . VAL A 1 214 ? -18.141 10.18 0.229 1 72.31 214 VAL A N 1
ATOM 1573 C CA . VAL A 1 214 ? -19.062 9.148 -0.245 1 72.31 214 VAL A CA 1
ATOM 1574 C C . VAL A 1 214 ? -20.062 9.758 -1.219 1 72.31 214 VAL A C 1
ATOM 1576 O O . VAL A 1 214 ? -20.359 9.172 -2.268 1 72.31 214 VAL A O 1
ATOM 1579 N N . ALA A 1 215 ? -20.547 10.93 -0.825 1 72.25 215 ALA A N 1
ATOM 1580 C CA . ALA A 1 215 ? -21.5 11.625 -1.683 1 72.25 215 ALA A CA 1
ATOM 1581 C C . ALA A 1 215 ? -20.891 11.938 -3.047 1 72.25 215 ALA A C 1
ATOM 1583 O O . ALA A 1 215 ? -21.531 11.734 -4.082 1 72.25 215 ALA A O 1
ATOM 1584 N N . LYS A 1 216 ? -19.719 12.328 -3.045 1 74.06 216 LYS A N 1
ATOM 1585 C CA . LYS A 1 216 ? -19.031 12.656 -4.289 1 74.06 216 LYS A CA 1
ATOM 1586 C C . LYS A 1 216 ? -18.75 11.398 -5.109 1 74.06 216 LYS A C 1
ATOM 1588 O O . LYS A 1 216 ? -18.781 11.438 -6.34 1 74.06 216 LYS A O 1
ATOM 1593 N N . THR A 1 217 ? -18.453 10.312 -4.406 1 71.38 217 THR A N 1
ATOM 1594 C CA . THR A 1 217 ? -18.266 9.031 -5.078 1 71.38 217 THR A CA 1
ATOM 1595 C C . THR A 1 217 ? -19.547 8.602 -5.793 1 71.38 217 THR A C 1
ATOM 1597 O O . THR A 1 217 ? -19.5 8.172 -6.949 1 71.38 217 THR A O 1
ATOM 1600 N N . ILE A 1 218 ? -20.688 8.766 -5.121 1 68.19 218 ILE A N 1
ATOM 1601 C CA . ILE A 1 218 ? -21.984 8.414 -5.691 1 68.19 218 ILE A CA 1
ATOM 1602 C C . ILE A 1 218 ? -22.266 9.281 -6.918 1 68.19 218 ILE A C 1
ATOM 1604 O O . ILE A 1 218 ? -22.688 8.773 -7.961 1 68.19 218 ILE A O 1
ATOM 1608 N N . GLU A 1 219 ? -21.922 10.5 -6.816 1 71.69 219 GLU A N 1
ATOM 1609 C CA . GLU A 1 219 ? -22.109 11.43 -7.926 1 71.69 219 GLU A CA 1
ATOM 1610 C C . GLU A 1 219 ? -21.234 11.062 -9.117 1 71.69 219 GLU A C 1
ATOM 1612 O O . GLU A 1 219 ? -21.703 11.055 -10.258 1 71.69 219 GLU A O 1
ATOM 1617 N N . ALA A 1 220 ? -20.062 10.711 -8.852 1 69.31 220 ALA A N 1
ATOM 1618 C CA . ALA A 1 220 ? -19.109 10.359 -9.906 1 69.31 220 ALA A CA 1
ATOM 1619 C C . ALA A 1 220 ? -19.531 9.094 -10.633 1 69.31 220 ALA A C 1
ATOM 1621 O O . ALA A 1 220 ? -19.234 8.922 -11.82 1 69.31 220 ALA A O 1
ATOM 1622 N N . GLN A 1 221 ? -20.281 8.312 -9.898 1 70.44 221 GLN A N 1
ATOM 1623 C CA . GLN A 1 221 ? -20.766 7.062 -10.477 1 70.44 221 GLN A CA 1
ATOM 1624 C C . GLN A 1 221 ? -22.141 7.246 -11.102 1 70.44 221 GLN A C 1
ATOM 1626 O O . GLN A 1 221 ? -22.797 6.273 -11.492 1 70.44 221 GLN A O 1
ATOM 1631 N N . GLY A 1 222 ? -22.578 8.516 -11.164 1 70.62 222 GLY A N 1
ATOM 1632 C CA . GLY A 1 222 ? -23.828 8.836 -11.828 1 70.62 222 GLY A CA 1
ATOM 1633 C C . GLY A 1 222 ? -25.016 8.797 -10.898 1 70.62 222 GLY A C 1
ATOM 1634 O O . GLY A 1 222 ? -26.172 8.844 -11.352 1 70.62 222 GLY A O 1
ATOM 1635 N N . GLY A 1 223 ? -24.688 8.648 -9.609 1 71.44 223 GLY A N 1
ATOM 1636 C CA . GLY A 1 223 ? -25.781 8.594 -8.656 1 71.44 223 GLY A CA 1
ATOM 1637 C C . GLY A 1 223 ? -26.203 9.953 -8.141 1 71.44 223 GLY A C 1
ATOM 1638 O O . GLY A 1 223 ? -25.641 10.977 -8.539 1 71.44 223 GLY A O 1
ATOM 1639 N N . ASN A 1 224 ? -27.281 9.914 -7.398 1 74.56 224 ASN A N 1
ATOM 1640 C CA . ASN A 1 224 ? -27.797 11.117 -6.754 1 74.56 224 ASN A CA 1
ATOM 1641 C C . ASN A 1 224 ? -27.172 11.336 -5.383 1 74.56 224 ASN A C 1
ATOM 1643 O O . ASN A 1 224 ? -27.219 10.453 -4.523 1 74.56 224 ASN A O 1
ATOM 1647 N N . ILE A 1 225 ? -26.578 12.516 -5.254 1 70.88 225 ILE A N 1
ATOM 1648 C CA . ILE A 1 225 ? -25.906 12.852 -4.004 1 70.88 225 ILE A CA 1
ATOM 1649 C C . ILE A 1 225 ? -26.891 12.727 -2.842 1 70.88 225 ILE A C 1
ATOM 1651 O O . ILE A 1 225 ? -26.484 12.375 -1.728 1 70.88 225 ILE A O 1
ATOM 1655 N N . ALA A 1 226 ? -28.188 12.961 -3.143 1 73.75 226 ALA A N 1
ATOM 1656 C CA . ALA A 1 226 ? -29.234 12.852 -2.123 1 73.75 226 ALA A CA 1
ATOM 1657 C C . ALA A 1 226 ? -29.328 11.43 -1.575 1 73.75 226 ALA A C 1
ATOM 1659 O O . ALA A 1 226 ? -29.828 11.211 -0.469 1 73.75 226 ALA A O 1
ATOM 1660 N N . ASP A 1 227 ? -28.656 10.461 -2.273 1 72.62 227 ASP A N 1
ATOM 1661 C CA . ASP A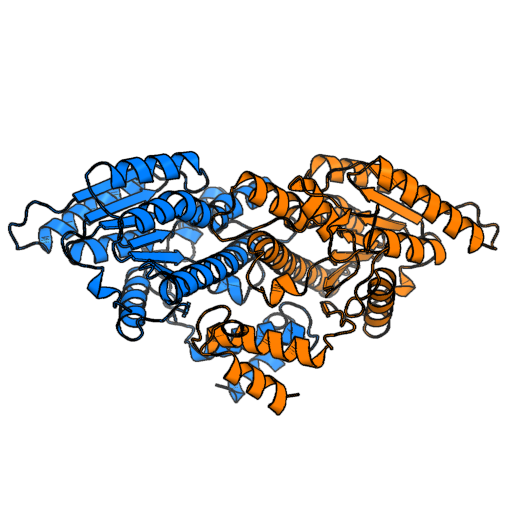 1 227 ? -28.719 9.055 -1.896 1 72.62 227 ASP A CA 1
ATOM 1662 C C . ASP A 1 227 ? -27.547 8.672 -0.987 1 72.62 227 ASP A C 1
ATOM 1664 O O . ASP A 1 227 ? -27.484 7.551 -0.486 1 72.62 227 ASP A O 1
ATOM 1668 N N . ALA A 1 228 ? -26.734 9.68 -0.784 1 75.12 228 ALA A N 1
ATOM 1669 C CA . ALA A 1 228 ? -25.625 9.391 0.124 1 75.12 228 ALA A CA 1
ATOM 1670 C C . ALA A 1 228 ? -26.141 9.102 1.534 1 75.12 228 ALA A C 1
ATOM 1672 O O . ALA A 1 228 ? -26.938 9.859 2.074 1 75.12 228 ALA A O 1
ATOM 1673 N N . PRO A 1 229 ? -25.641 8.031 2.051 1 73.62 229 PRO A N 1
ATOM 1674 C CA . PRO A 1 229 ? -26.188 7.629 3.346 1 73.62 229 PRO A CA 1
ATOM 1675 C C . PRO A 1 229 ? -25.844 8.617 4.465 1 73.62 229 PRO A C 1
ATOM 1677 O O . PRO A 1 229 ? -26.531 8.656 5.484 1 73.62 229 PRO A O 1
ATOM 1680 N N . PHE A 1 230 ? -24.766 9.398 4.309 1 76.12 230 PHE A N 1
ATOM 1681 C CA . PHE A 1 230 ? -24.344 10.375 5.305 1 76.12 230 PHE A CA 1
ATOM 1682 C C . PHE A 1 230 ? -23.375 11.383 4.695 1 76.12 230 PHE A C 1
ATOM 1684 O O . PHE A 1 230 ? -22.688 11.078 3.723 1 76.12 230 PHE A O 1
ATOM 1691 N N . HIS A 1 231 ? -23.422 12.562 5.117 1 79.12 231 HIS A N 1
ATOM 1692 C CA . HIS A 1 231 ? -22.484 13.633 4.828 1 79.12 231 HIS A CA 1
ATOM 1693 C C . HIS A 1 231 ? -22.609 14.758 5.852 1 79.12 231 HIS A C 1
ATOM 1695 O O . HIS A 1 231 ? -23.281 14.609 6.871 1 79.12 231 HIS A O 1
ATOM 1701 N N . GLU A 1 232 ? -21.969 15.836 5.672 1 79.94 232 GLU A N 1
ATOM 1702 C CA . GLU A 1 232 ? -21.891 16.906 6.664 1 79.94 232 GLU A CA 1
ATOM 1703 C C . GLU A 1 232 ? -23.266 17.438 7.02 1 79.94 232 GLU A C 1
ATOM 1705 O O . GLU A 1 232 ? -23.547 17.75 8.18 1 79.94 232 GLU A O 1
ATOM 1710 N N . ASP A 1 233 ? -24.141 17.453 6.059 1 78.19 233 ASP A N 1
ATOM 1711 C CA . ASP A 1 233 ? -25.469 18 6.285 1 78.19 233 ASP A CA 1
ATOM 1712 C C . ASP A 1 233 ? -26.453 16.906 6.695 1 78.19 233 ASP A C 1
ATOM 1714 O O . ASP A 1 233 ? -27.609 17.188 7.012 1 78.19 233 ASP A O 1
ATOM 1718 N N . LYS A 1 234 ? -26.219 15.703 6.566 1 84.62 234 LYS A N 1
ATOM 1719 C CA . LYS A 1 234 ? -26.953 14.523 7 1 84.62 234 LYS A CA 1
ATOM 1720 C C . LYS A 1 234 ? -26.047 13.547 7.742 1 84.62 234 LYS A C 1
ATOM 1722 O O . LYS A 1 234 ? -25.734 12.469 7.238 1 84.62 234 LYS A O 1
ATOM 1727 N N . PRO A 1 235 ? -25.734 13.961 8.93 1 85.62 235 PRO A N 1
ATOM 1728 C CA . PRO A 1 235 ? -24.672 13.219 9.609 1 85.62 235 PRO A CA 1
ATOM 1729 C C . PRO A 1 235 ? -25.156 11.914 10.227 1 85.62 235 PRO A C 1
ATOM 1731 O O . PRO A 1 235 ? -26.281 11.852 10.734 1 85.62 235 PRO A O 1
ATOM 1734 N N . ALA A 1 236 ? -24.328 10.906 10.031 1 86.25 236 ALA A N 1
ATOM 1735 C CA . ALA A 1 236 ? -24.516 9.672 10.789 1 86.25 236 ALA A CA 1
ATOM 1736 C C . ALA A 1 236 ? -24.016 9.828 12.219 1 86.25 236 ALA A C 1
ATOM 1738 O O . ALA A 1 236 ? -22.953 10.406 12.445 1 86.25 236 ALA A O 1
ATOM 1739 N N . THR A 1 237 ? -24.656 9.234 13.18 1 87.69 237 THR A N 1
ATOM 1740 C CA . THR A 1 237 ? -24.359 9.438 14.594 1 87.69 237 THR A CA 1
ATOM 1741 C C . THR A 1 237 ? -23.047 8.758 14.977 1 87.69 237 THR A C 1
ATOM 1743 O O . THR A 1 237 ? -22.328 9.219 15.875 1 87.69 237 THR A O 1
ATOM 1746 N N . GLY A 1 238 ? -22.734 7.742 14.328 1 89.5 238 GLY A N 1
ATOM 1747 C CA . GLY A 1 238 ? -21.531 7.004 14.656 1 89.5 238 GLY A CA 1
ATOM 1748 C C . GLY A 1 238 ? -20.266 7.668 14.125 1 89.5 238 GLY A C 1
ATOM 1749 O O . GLY A 1 238 ? -19.156 7.363 14.586 1 89.5 238 GLY A O 1
ATOM 1750 N N . ALA A 1 239 ? -20.406 8.617 13.227 1 91.38 239 ALA A N 1
ATOM 1751 C CA . ALA A 1 239 ? -19.281 9.258 12.562 1 91.38 239 ALA A CA 1
ATOM 1752 C C . ALA A 1 239 ? -18.922 10.578 13.242 1 91.38 239 ALA A C 1
ATOM 1754 O O . ALA A 1 239 ? -19.797 11.258 13.797 1 91.38 239 ALA A O 1
ATOM 1755 N N . TRP A 1 240 ? -17.688 10.953 13.258 1 94.12 240 TRP A N 1
ATOM 1756 C CA . TRP A 1 240 ? -17.234 12.266 13.703 1 94.12 240 TRP A CA 1
ATOM 1757 C C . TRP A 1 240 ? -17.547 13.336 12.656 1 94.12 240 TRP A C 1
ATOM 1759 O O . TRP A 1 240 ? -17.656 13.031 11.469 1 94.12 240 TRP A O 1
ATOM 1769 N N . MET A 1 241 ? -17.75 14.492 13.172 1 93.44 241 MET A N 1
ATOM 1770 C CA . MET A 1 241 ? -17.703 15.641 12.273 1 93.44 241 MET A CA 1
ATOM 1771 C C . MET A 1 241 ? -16.266 16 11.938 1 93.44 241 MET A C 1
ATOM 1773 O O . MET A 1 241 ? -15.344 15.719 12.711 1 93.44 241 MET A O 1
ATOM 1777 N N . PRO A 1 242 ? -16.062 16.703 10.789 1 95.75 242 PRO A N 1
ATOM 1778 C CA . PRO A 1 242 ? -14.703 17.031 10.344 1 95.75 242 PRO A CA 1
ATOM 1779 C C . PRO A 1 242 ? -13.914 17.812 11.391 1 95.75 242 PRO A C 1
ATOM 1781 O O . PRO A 1 242 ? -12.734 17.562 11.609 1 95.75 242 PRO A O 1
ATOM 1784 N N . HIS A 1 243 ? -14.539 18.734 12.117 1 95.56 243 HIS A N 1
ATOM 1785 C CA . HIS A 1 243 ? -13.82 19.562 13.086 1 95.56 243 HIS A CA 1
ATOM 1786 C C . HIS A 1 243 ? -13.312 18.719 14.25 1 95.56 243 HIS A C 1
ATOM 1788 O O . HIS A 1 243 ? -12.273 19.031 14.836 1 95.56 243 HIS A O 1
ATOM 1794 N N . GLN A 1 244 ? -13.953 17.578 14.594 1 96.44 244 GLN A N 1
ATOM 1795 C CA . GLN A 1 244 ? -13.508 16.703 15.672 1 96.44 244 GLN A CA 1
ATOM 1796 C C . GLN A 1 244 ? -12.188 16.016 15.312 1 96.44 244 GLN A C 1
ATOM 1798 O O . GLN A 1 244 ? -11.359 15.758 16.188 1 96.44 244 GLN A O 1
ATOM 1803 N N . VAL A 1 245 ? -12.023 15.719 14.008 1 97.56 245 VAL A N 1
ATOM 1804 C CA . VAL A 1 245 ? -10.781 15.125 13.531 1 97.56 245 VAL A CA 1
ATOM 1805 C C . VAL A 1 245 ? -9.625 16.109 13.734 1 97.56 245 VAL A C 1
ATOM 1807 O O . VAL A 1 245 ? -8.57 15.734 14.25 1 97.56 245 VAL A O 1
ATOM 1810 N N . ILE A 1 246 ? -9.844 17.375 13.406 1 98.12 246 ILE A N 1
ATOM 1811 C CA . ILE A 1 246 ? -8.805 18.406 13.484 1 98.12 246 ILE A CA 1
ATOM 1812 C C . ILE A 1 246 ? -8.492 18.703 14.953 1 98.12 246 ILE A C 1
ATOM 1814 O O . ILE A 1 246 ? -7.332 18.859 15.328 1 98.12 246 ILE A O 1
ATOM 1818 N N . ASP A 1 247 ? -9.555 18.797 15.797 1 97.81 247 ASP A N 1
ATOM 1819 C CA . ASP A 1 247 ? -9.344 19 17.234 1 97.81 247 ASP A CA 1
ATOM 1820 C C . ASP A 1 247 ? -8.492 17.875 17.828 1 97.81 247 ASP A C 1
ATOM 1822 O O . ASP A 1 247 ? -7.582 18.141 18.609 1 97.81 247 ASP A O 1
ATOM 1826 N N . PHE A 1 248 ? -8.789 16.688 17.438 1 97.94 248 PHE A N 1
ATOM 1827 C CA . PHE A 1 248 ? -8.062 15.523 17.938 1 97.94 248 PHE A CA 1
ATOM 1828 C C . PHE A 1 248 ? -6.617 15.547 17.438 1 97.94 248 PHE A C 1
ATOM 1830 O O . PHE A 1 248 ? -5.691 15.25 18.203 1 97.94 248 PHE A O 1
ATOM 1837 N N . LEU A 1 249 ? -6.426 15.875 16.172 1 98.25 249 LEU A N 1
ATOM 1838 C CA . LEU A 1 249 ? -5.09 15.992 15.602 1 98.25 249 LEU A CA 1
ATOM 1839 C C . LEU A 1 249 ? -4.227 16.953 16.422 1 98.25 249 LEU A C 1
ATOM 1841 O O . LEU A 1 249 ? -3.109 16.609 16.812 1 98.25 249 LEU A O 1
ATOM 1845 N N . ILE A 1 250 ? -4.754 18.125 16.688 1 98.19 250 ILE A N 1
ATOM 1846 C CA . ILE A 1 250 ? -4.016 19.172 17.406 1 98.19 250 ILE A CA 1
ATOM 1847 C C . ILE A 1 250 ? -3.725 18.703 18.828 1 98.19 250 ILE A C 1
ATOM 1849 O O . ILE A 1 250 ? -2.59 18.797 19.297 1 98.19 250 ILE A O 1
ATOM 1853 N N . SER A 1 251 ? -4.75 18.156 19.484 1 97.94 251 SER A N 1
ATOM 1854 C CA . SER A 1 251 ? -4.574 17.688 20.859 1 97.94 251 SER A CA 1
ATOM 1855 C C . SER A 1 251 ? -3.518 16.594 20.938 1 97.94 251 SER A C 1
ATOM 1857 O O . SER A 1 251 ? -2.648 16.625 21.797 1 97.94 251 SER A O 1
ATOM 1859 N N . GLU A 1 252 ? -3.574 15.625 20.047 1 97.38 252 GLU A N 1
ATOM 1860 C CA . GLU A 1 252 ? -2.65 14.492 20.047 1 97.38 252 GLU A CA 1
ATOM 1861 C C . GLU A 1 252 ? -1.213 14.953 19.812 1 97.38 252 GLU A C 1
ATOM 1863 O O . GLU A 1 252 ? -0.292 14.477 20.484 1 97.38 252 GLU A O 1
ATOM 1868 N N . LEU A 1 253 ? -0.974 15.836 18.891 1 97.31 253 LEU A N 1
ATOM 1869 C CA . LEU A 1 253 ? 0.37 16.281 18.531 1 97.31 253 LEU A CA 1
ATOM 1870 C C . LEU A 1 253 ? 0.897 17.281 19.531 1 97.31 253 LEU A C 1
ATOM 1872 O O . LEU A 1 253 ? 2.109 17.469 19.656 1 97.31 253 LEU A O 1
ATOM 1876 N N . ASP A 1 254 ? 0.009 17.984 20.281 1 97.62 254 ASP A N 1
ATOM 1877 C CA . ASP A 1 254 ? 0.439 18.859 21.359 1 97.62 254 ASP A CA 1
ATOM 1878 C C . ASP A 1 254 ? 0.816 18.047 22.609 1 97.62 254 ASP A C 1
ATOM 1880 O O . ASP A 1 254 ? 1.812 18.359 23.266 1 97.62 254 ASP A O 1
ATOM 1884 N N . ASP A 1 255 ? -0.004 17.062 22.922 1 96.81 255 ASP A N 1
ATOM 1885 C CA . ASP A 1 255 ? 0.231 16.25 24.109 1 96.81 255 ASP A CA 1
ATOM 1886 C C . ASP A 1 255 ? 1.427 15.32 23.906 1 96.81 255 ASP A C 1
ATOM 1888 O O . ASP A 1 255 ? 2.117 14.969 24.859 1 96.81 255 ASP A O 1
ATOM 1892 N N . HIS A 1 256 ? 1.614 14.898 22.656 1 96.12 256 HIS A N 1
ATOM 1893 C CA . HIS A 1 256 ? 2.705 14.016 22.281 1 96.12 256 HIS A CA 1
ATOM 1894 C C . HIS A 1 256 ? 3.441 14.539 21.047 1 96.12 256 HIS A C 1
ATOM 1896 O O . HIS A 1 256 ? 3.25 14.023 19.938 1 96.12 256 HIS A O 1
ATOM 1902 N N . PRO A 1 257 ? 4.371 15.398 21.266 1 93.06 257 PRO A N 1
ATOM 1903 C CA . PRO A 1 257 ? 5 16.094 20.141 1 93.06 257 PRO A CA 1
ATOM 1904 C C . PRO A 1 257 ? 5.719 15.156 19.188 1 93.06 257 PRO A C 1
ATOM 1906 O O . PRO A 1 257 ? 5.977 15.516 18.031 1 93.06 257 PRO A O 1
ATOM 1909 N N . ASP A 1 258 ? 5.996 13.969 19.594 1 91.88 258 ASP A N 1
ATOM 1910 C CA . ASP A 1 258 ? 6.707 13.023 18.75 1 91.88 258 ASP A CA 1
ATOM 1911 C C . ASP A 1 258 ? 5.742 12.016 18.109 1 91.88 258 ASP A C 1
ATOM 1913 O O . ASP A 1 258 ? 6.164 11.102 17.406 1 91.88 258 ASP A O 1
ATOM 1917 N N . ARG A 1 259 ? 4.48 12.227 18.297 1 96.5 259 ARG A N 1
ATOM 1918 C CA . ARG A 1 259 ? 3.469 11.312 17.766 1 96.5 259 ARG A CA 1
ATOM 1919 C C . ARG A 1 259 ? 3.486 11.312 16.234 1 96.5 259 ARG A C 1
ATOM 1921 O O . ARG A 1 259 ? 3.514 12.367 15.609 1 96.5 259 ARG A O 1
ATOM 1928 N N . PHE A 1 260 ? 3.572 10.117 15.711 1 97.88 260 PHE A N 1
ATOM 1929 C CA . PHE A 1 260 ? 3.514 9.984 14.266 1 97.88 260 PHE A CA 1
ATOM 1930 C C . PHE A 1 260 ? 2.131 9.523 13.82 1 97.88 260 PHE A C 1
ATOM 1932 O O . PHE A 1 260 ? 1.533 10.117 12.914 1 97.88 260 PHE A O 1
ATOM 1939 N N . TYR A 1 261 ? 1.666 8.43 14.391 1 98.25 261 TYR A N 1
ATOM 1940 C CA . TYR A 1 261 ? 0.354 7.887 14.062 1 98.25 261 TYR A CA 1
ATOM 1941 C C . TYR A 1 261 ? -0.743 8.586 14.852 1 98.25 261 TYR A C 1
ATOM 1943 O O . TYR A 1 261 ? -0.819 8.453 16.078 1 98.25 261 TYR A O 1
ATOM 1951 N N . VAL A 1 262 ? -1.63 9.328 14.18 1 98.38 262 VAL A N 1
ATOM 1952 C CA . VAL A 1 262 ? -2.801 9.938 14.805 1 98.38 262 VAL A CA 1
ATOM 1953 C C . VAL A 1 262 ? -4.051 9.148 14.438 1 98.38 262 VAL A C 1
ATOM 1955 O O . VAL A 1 262 ? -4.773 9.516 13.508 1 98.38 262 VAL A O 1
ATOM 1958 N N . VAL A 1 263 ? -4.277 8.086 15.141 1 97.62 263 VAL A N 1
ATOM 1959 C CA . VAL A 1 263 ? -5.418 7.203 14.914 1 97.62 263 VAL A CA 1
ATOM 1960 C C . VAL A 1 263 ? -6.66 7.773 15.594 1 97.62 263 VAL A C 1
ATOM 1962 O O . VAL A 1 263 ? -6.781 7.707 16.828 1 97.62 263 VAL A O 1
ATOM 1965 N N . CYS A 1 264 ? -7.57 8.211 14.781 1 97.25 264 CYS A N 1
ATOM 1966 C CA . CYS A 1 264 ? -8.742 8.883 15.32 1 97.25 264 CYS A CA 1
ATOM 1967 C C . CYS A 1 264 ? -9.82 7.875 15.711 1 97.25 264 CYS A C 1
ATOM 1969 O O . CYS A 1 264 ? -10.258 7.078 14.883 1 97.25 264 CYS A O 1
ATOM 1971 N N . PRO A 1 265 ? -10.25 7.938 16.953 1 95.25 265 PRO A N 1
ATOM 1972 C CA . PRO A 1 265 ? -11.508 7.23 17.219 1 95.25 265 PRO A CA 1
ATOM 1973 C C . PRO A 1 265 ? -12.711 7.883 16.562 1 95.25 265 PRO A C 1
ATOM 1975 O O . PRO A 1 265 ? -12.562 8.859 15.82 1 95.25 265 PRO A O 1
ATOM 1978 N N . ASP A 1 266 ? -13.789 7.281 16.594 1 92.81 266 ASP A N 1
ATOM 1979 C CA . ASP A 1 266 ? -15.078 7.883 16.266 1 92.81 266 ASP A CA 1
ATOM 1980 C C . ASP A 1 266 ? -16.141 7.496 17.281 1 92.81 266 ASP A C 1
ATOM 1982 O O . ASP A 1 266 ? -15.82 7.082 18.406 1 92.81 266 ASP A O 1
ATOM 1986 N N . ASN A 1 267 ? -17.391 7.785 16.969 1 92.12 267 ASN A N 1
ATOM 1987 C CA . ASN A 1 267 ? -18.422 7.57 17.984 1 92.12 267 ASN A CA 1
ATOM 1988 C C . ASN A 1 267 ? -18.719 6.086 18.172 1 92.12 267 ASN A C 1
ATOM 1990 O O . ASN A 1 267 ? -19.281 5.684 19.188 1 92.12 267 ASN A O 1
ATOM 1994 N N . ASP A 1 268 ? -18.297 5.242 17.219 1 91.5 268 ASP A N 1
ATOM 1995 C CA . ASP A 1 268 ? -18.625 3.82 17.25 1 91.5 268 ASP A CA 1
ATOM 1996 C C . ASP A 1 268 ? -17.422 2.988 17.656 1 91.5 268 ASP A C 1
ATOM 1998 O O . ASP A 1 268 ? -17.562 1.908 18.234 1 91.5 268 ASP A O 1
ATOM 2002 N N . VAL A 1 269 ? -16.281 3.5 17.359 1 93.81 269 VAL A N 1
ATOM 2003 C CA . VAL A 1 269 ? -15.078 2.678 17.531 1 93.81 269 VAL A CA 1
ATOM 2004 C C . VAL A 1 269 ? -14.023 3.457 18.297 1 93.81 269 VAL A C 1
ATOM 2006 O O . VAL A 1 269 ? -13.523 4.48 17.828 1 93.81 269 VAL A O 1
ATOM 2009 N N . ASP A 1 270 ? -13.688 2.941 19.422 1 94.75 270 ASP A N 1
ATOM 2010 C CA . ASP A 1 270 ? -12.656 3.58 20.234 1 94.75 270 ASP A CA 1
ATOM 2011 C C . ASP A 1 270 ? -11.266 3.051 19.875 1 94.75 270 ASP A C 1
ATOM 2013 O O . ASP A 1 270 ? -11.133 2.121 19.078 1 94.75 270 ASP A O 1
ATOM 2017 N N . ARG A 1 271 ? -10.273 3.641 20.438 1 95.12 271 ARG A N 1
ATOM 2018 C CA . ARG A 1 271 ? -8.883 3.336 20.125 1 95.12 271 ARG A CA 1
ATOM 2019 C C . ARG A 1 271 ? -8.531 1.901 20.5 1 95.12 271 ARG A C 1
ATOM 2021 O O . ARG A 1 271 ? -7.793 1.226 19.781 1 95.12 271 ARG A O 1
ATOM 2028 N N . ALA A 1 272 ? -9.016 1.438 21.656 1 95.5 272 ALA A N 1
ATOM 2029 C CA . ALA A 1 272 ? -8.742 0.075 22.094 1 95.5 272 ALA A CA 1
ATOM 2030 C C . ALA A 1 272 ? -9.25 -0.948 21.094 1 95.5 272 ALA A C 1
ATOM 2032 O O . ALA A 1 272 ? -8.555 -1.921 20.781 1 95.5 272 ALA A O 1
ATOM 2033 N N . THR A 1 273 ? -10.484 -0.736 20.594 1 95.31 273 THR A N 1
ATOM 2034 C CA . THR A 1 273 ? -11.062 -1.617 19.594 1 95.31 273 THR A CA 1
ATOM 2035 C C . THR A 1 273 ? -10.242 -1.577 18.297 1 95.31 273 THR A C 1
ATOM 2037 O O . THR A 1 273 ? -9.977 -2.617 17.688 1 95.31 273 THR A O 1
ATOM 2040 N N . ASP A 1 274 ? -9.836 -0.398 17.906 1 95.56 274 ASP A N 1
ATOM 2041 C CA . ASP A 1 274 ? -9.008 -0.261 16.719 1 95.56 274 ASP A CA 1
ATOM 2042 C C . ASP A 1 274 ? -7.699 -1.04 16.875 1 95.56 274 ASP A C 1
ATOM 2044 O O . ASP A 1 274 ? -7.266 -1.719 15.938 1 95.56 274 ASP A O 1
ATOM 2048 N N . ASN A 1 275 ? -7.07 -0.89 18.016 1 96.44 275 ASN A N 1
ATOM 2049 C CA . ASN A 1 275 ? -5.82 -1.594 18.281 1 96.44 275 ASN A CA 1
ATOM 2050 C C . ASN A 1 275 ? -5.992 -3.105 18.141 1 96.44 275 ASN A C 1
ATOM 2052 O O . ASN A 1 275 ? -5.141 -3.779 17.562 1 96.44 275 ASN A O 1
ATOM 2056 N N . LEU A 1 276 ? -7.074 -3.631 18.672 1 96 276 LEU A N 1
ATOM 2057 C CA . LEU A 1 276 ? -7.324 -5.066 18.609 1 96 276 LEU A CA 1
ATOM 2058 C C . LEU A 1 276 ? -7.625 -5.508 17.188 1 96 276 LEU A C 1
ATOM 2060 O O . LEU A 1 276 ? -7.211 -6.594 16.766 1 96 276 LEU A O 1
ATOM 2064 N N . ARG A 1 277 ? -8.383 -4.703 16.469 1 95.38 277 ARG A N 1
ATOM 2065 C CA . ARG A 1 277 ? -8.672 -5.016 15.07 1 95.38 277 ARG A CA 1
ATOM 2066 C C . ARG A 1 277 ? -7.387 -5.066 14.242 1 95.38 277 ARG A C 1
ATOM 2068 O O . ARG A 1 277 ? -7.223 -5.945 13.398 1 95.38 277 ARG A O 1
ATOM 2075 N N . MET A 1 278 ? -6.488 -4.098 14.469 1 95.5 278 MET A N 1
ATOM 2076 C CA . MET A 1 278 ? -5.211 -4.078 13.758 1 95.5 278 MET A CA 1
ATOM 2077 C C . MET A 1 278 ? -4.355 -5.281 14.141 1 95.5 278 MET A C 1
ATOM 2079 O O . MET A 1 278 ? -3.713 -5.891 13.281 1 95.5 278 MET A O 1
ATOM 2083 N N . THR A 1 279 ? -4.379 -5.605 15.406 1 95.69 279 THR A N 1
ATOM 2084 C CA . THR A 1 279 ? -3.65 -6.777 15.883 1 95.69 279 THR A CA 1
ATOM 2085 C C . THR A 1 279 ? -4.184 -8.047 15.227 1 95.69 279 THR A C 1
ATOM 2087 O O . THR A 1 279 ? -3.406 -8.883 14.75 1 95.69 279 THR A O 1
ATOM 2090 N N . TRP A 1 280 ? -5.5 -8.188 15.203 1 95.62 280 TRP A N 1
ATOM 2091 C CA . TRP A 1 280 ? -6.137 -9.344 14.586 1 95.62 280 TRP A CA 1
ATOM 2092 C C . TRP A 1 280 ? -5.746 -9.453 13.117 1 95.62 280 TRP A C 1
ATOM 2094 O O . TRP A 1 280 ? -5.438 -10.547 12.625 1 95.62 280 TRP A O 1
ATOM 2104 N N . THR A 1 281 ? -5.762 -8.359 12.453 1 94.44 281 THR A N 1
ATOM 2105 C CA . THR A 1 281 ? -5.445 -8.336 11.023 1 94.44 281 THR A CA 1
ATOM 2106 C C . THR A 1 281 ? -4.008 -8.789 10.781 1 94.44 281 THR A C 1
ATOM 2108 O O . THR A 1 281 ? -3.748 -9.578 9.867 1 94.44 281 THR A O 1
ATOM 2111 N N . MET A 1 282 ? -3.082 -8.297 11.57 1 94.25 282 MET A N 1
ATOM 2112 C CA . MET A 1 282 ? -1.691 -8.719 11.43 1 94.25 282 MET A CA 1
ATOM 2113 C C . MET A 1 282 ? -1.548 -10.211 11.711 1 94.25 282 MET A C 1
ATOM 2115 O O . MET A 1 282 ? -0.723 -10.883 11.094 1 94.25 282 MET A O 1
ATOM 2119 N N . GLN A 1 283 ? -2.311 -10.719 12.586 1 96.12 283 GLN A N 1
ATOM 2120 C CA . GLN A 1 283 ? -2.242 -12.125 12.977 1 96.12 283 GLN A CA 1
ATOM 2121 C C . GLN A 1 283 ? -2.748 -13.023 11.852 1 96.12 283 GLN A C 1
ATOM 2123 O O . GLN A 1 283 ? -2.5 -14.234 11.859 1 96.12 283 GLN A O 1
ATOM 2128 N N . ASP A 1 284 ? -3.504 -12.461 10.875 1 96.88 284 ASP A N 1
ATOM 2129 C CA . ASP A 1 284 ? -3.818 -13.266 9.695 1 96.88 284 ASP A CA 1
ATOM 2130 C C . ASP A 1 284 ? -2.549 -13.828 9.062 1 96.88 284 ASP A C 1
ATOM 2132 O O . ASP A 1 284 ? -2.523 -14.984 8.633 1 96.88 284 ASP A O 1
ATOM 2136 N N . ILE A 1 285 ? -1.512 -13.016 9.039 1 96.69 285 ILE A N 1
ATOM 2137 C CA . ILE A 1 285 ? -0.251 -13.438 8.438 1 96.69 285 ILE A CA 1
ATOM 2138 C C . ILE A 1 285 ? 0.506 -14.344 9.406 1 96.69 285 ILE A C 1
ATOM 2140 O O . ILE A 1 285 ? 0.903 -15.453 9.039 1 96.69 285 ILE A O 1
ATOM 2144 N N . THR A 1 286 ? 0.653 -13.914 10.648 1 96.5 286 THR A N 1
ATOM 2145 C CA . THR A 1 286 ? 1.55 -14.602 11.57 1 96.5 286 THR A CA 1
ATOM 2146 C C . THR A 1 286 ? 0.932 -15.914 12.047 1 96.5 286 THR A C 1
ATOM 2148 O O . THR A 1 286 ? 1.646 -16.828 12.484 1 96.5 286 THR A O 1
ATOM 2151 N N . GLU A 1 287 ? -0.387 -16.031 11.969 1 96.06 287 GLU A N 1
ATOM 2152 C CA . GLU A 1 287 ? -1.049 -17.25 12.422 1 96.06 287 GLU A CA 1
ATOM 2153 C C . GLU A 1 287 ? -1.619 -18.047 11.25 1 96.06 287 GLU A C 1
ATOM 2155 O O . GLU A 1 287 ? -2.369 -19 11.445 1 96.06 287 GLU A O 1
ATOM 2160 N N . ASN A 1 288 ? -1.274 -17.625 10.023 1 95.62 288 ASN A N 1
ATOM 2161 C CA . ASN A 1 288 ? -1.654 -18.328 8.797 1 95.62 288 ASN A CA 1
ATOM 2162 C C . ASN A 1 288 ? -3.17 -18.422 8.656 1 95.62 288 ASN A C 1
ATOM 2164 O O . ASN A 1 288 ? -3.695 -19.484 8.289 1 95.62 288 ASN A O 1
ATOM 2168 N N . ARG A 1 289 ? -3.908 -17.375 9.039 1 96.38 289 ARG A N 1
ATOM 2169 C CA . ARG A 1 289 ? -5.348 -17.312 8.797 1 96.38 289 ARG A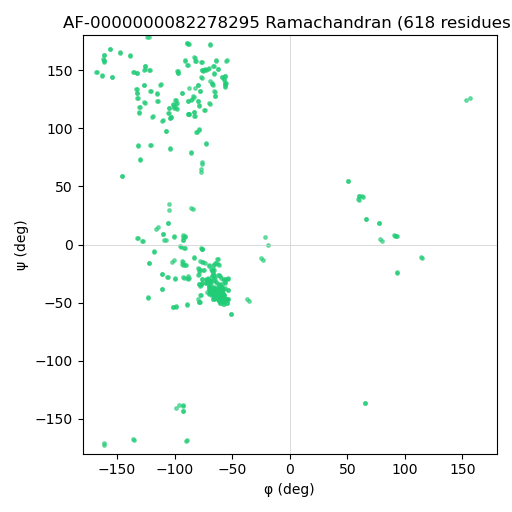 CA 1
ATOM 2170 C C . ARG A 1 289 ? -5.641 -16.828 7.379 1 96.38 289 ARG A C 1
ATOM 2172 O O . ARG A 1 289 ? -4.762 -16.297 6.703 1 96.38 289 ARG A O 1
ATOM 2179 N N . PRO A 1 290 ? -6.914 -17.109 6.871 1 95.06 290 PRO A N 1
ATOM 2180 C CA . PRO A 1 290 ? -7.285 -16.484 5.598 1 95.06 290 PRO A CA 1
ATOM 2181 C C . PRO A 1 290 ? -7.227 -14.961 5.645 1 95.06 290 PRO A C 1
ATOM 2183 O O . PRO A 1 290 ? -7.465 -14.367 6.695 1 95.06 290 PRO A O 1
ATOM 2186 N N . PRO A 1 291 ? -6.805 -14.391 4.508 1 95.94 291 PRO A N 1
ATOM 2187 C CA . PRO A 1 291 ? -6.816 -12.93 4.527 1 95.94 291 PRO A CA 1
ATOM 2188 C C . PRO A 1 291 ? -8.195 -12.352 4.836 1 95.94 291 PRO A C 1
ATOM 2190 O O . PRO A 1 291 ? -9.211 -12.898 4.395 1 95.94 291 PRO A O 1
ATOM 2193 N N . LEU A 1 292 ? -8.219 -11.227 5.633 1 96.12 292 LEU A N 1
ATOM 2194 C CA . LEU A 1 292 ? -9.461 -10.562 6.02 1 96.12 292 LEU A CA 1
ATOM 2195 C C . LEU A 1 292 ? -10.359 -11.508 6.812 1 96.12 292 LEU A C 1
ATOM 2197 O O . LEU A 1 292 ? -11.57 -11.547 6.594 1 96.12 292 LEU A O 1
ATOM 2201 N N . SER A 1 293 ? -9.727 -12.25 7.703 1 95.88 293 SER A N 1
ATOM 2202 C CA . SER A 1 293 ? -10.422 -13.281 8.469 1 95.88 293 SER A CA 1
ATOM 2203 C C . SER A 1 293 ? -11.523 -12.68 9.336 1 95.88 293 SER A C 1
ATOM 2205 O O . SER A 1 293 ? -12.484 -13.359 9.68 1 95.88 293 SER A O 1
ATOM 2207 N N . ARG A 1 294 ? -11.398 -11.43 9.711 1 93.94 294 ARG A N 1
ATOM 2208 C CA . ARG A 1 294 ? -12.438 -10.75 10.484 1 93.94 294 ARG A CA 1
ATOM 2209 C C . ARG A 1 294 ? -13.789 -10.859 9.797 1 93.94 294 ARG A C 1
ATOM 2211 O O . ARG A 1 294 ? -14.828 -10.875 10.461 1 93.94 294 ARG A O 1
ATOM 2218 N N . TRP A 1 295 ? -13.797 -10.953 8.508 1 93.12 295 TRP A N 1
ATOM 2219 C CA . TRP A 1 295 ? -15.031 -10.992 7.734 1 93.12 295 TRP A CA 1
ATOM 2220 C C . TRP A 1 295 ? -15.281 -12.391 7.172 1 93.12 295 TRP A C 1
ATOM 2222 O O . TRP A 1 295 ? -16.172 -12.586 6.344 1 93.12 295 TRP A O 1
ATOM 2232 N N . HIS A 1 296 ? -14.422 -13.32 7.535 1 91.25 296 HIS A N 1
ATOM 2233 C CA . HIS A 1 296 ? -14.602 -14.711 7.137 1 91.25 296 HIS A CA 1
ATOM 2234 C C . HIS A 1 296 ? -15.664 -15.398 7.992 1 91.25 296 HIS A C 1
ATOM 2236 O O . HIS A 1 296 ? -15.633 -15.305 9.219 1 91.25 296 HIS A O 1
ATOM 2242 N N . PRO A 1 297 ? -16.578 -16.094 7.41 1 89.81 297 PRO A N 1
ATOM 2243 C CA . PRO A 1 297 ? -17.656 -16.734 8.172 1 89.81 297 PRO A CA 1
ATOM 2244 C C . PRO A 1 297 ? -17.125 -17.672 9.258 1 89.81 297 PRO A C 1
ATOM 2246 O O . PRO A 1 297 ? -17.719 -17.766 10.344 1 89.81 297 PRO A O 1
ATOM 2249 N N . GLU A 1 298 ? -16.047 -18.312 9.047 1 90.94 298 GLU A N 1
ATOM 2250 C CA . GLU A 1 298 ? -15.523 -19.297 9.984 1 90.94 298 GLU A CA 1
ATOM 2251 C C . GLU A 1 298 ? -14.727 -18.625 11.102 1 90.94 298 GLU A C 1
ATOM 2253 O O . GLU A 1 298 ? -14.406 -19.266 12.109 1 90.94 298 GLU A O 1
ATOM 2258 N N . TYR A 1 299 ? -14.453 -17.328 10.914 1 94.56 299 TYR A N 1
ATOM 2259 C CA . TYR A 1 299 ? -13.578 -16.688 11.891 1 94.56 299 TYR A CA 1
ATOM 2260 C C . TYR A 1 299 ? -14.32 -15.562 12.617 1 94.56 299 TYR A C 1
ATOM 2262 O O . TYR A 1 299 ? -13.797 -14.984 13.57 1 94.56 299 TYR A O 1
ATOM 2270 N N . GLN A 1 300 ? -15.492 -15.273 12.219 1 91.75 300 GLN A N 1
ATOM 2271 C CA . GLN A 1 300 ? -16.25 -14.148 12.773 1 91.75 300 GLN A CA 1
ATOM 2272 C C . GLN A 1 300 ? -16.469 -14.32 14.273 1 91.75 300 GLN A C 1
ATOM 2274 O O . GLN A 1 300 ? -16.297 -13.383 15.047 1 91.75 300 GLN A O 1
ATOM 2279 N N . GLU A 1 301 ? -16.859 -15.508 14.672 1 93.94 301 GLU A N 1
ATOM 2280 C CA . GLU A 1 301 ? -17.094 -15.773 16.094 1 93.94 301 GLU A CA 1
ATOM 2281 C C . GLU A 1 301 ? -15.805 -15.68 16.891 1 93.94 301 GLU A C 1
ATOM 2283 O O . GLU A 1 301 ? -15.797 -15.156 18.016 1 93.94 301 GLU A O 1
ATOM 2288 N N . GLN A 1 302 ? -14.766 -16.25 16.328 1 94.81 302 GLN A N 1
ATOM 2289 C CA . GLN A 1 302 ? -13.469 -16.188 17 1 94.81 302 GLN A CA 1
ATOM 2290 C C . GLN A 1 302 ? -13.023 -14.734 17.188 1 94.81 302 GLN A C 1
ATOM 2292 O O . GLN A 1 302 ? -12.445 -14.383 18.219 1 94.81 302 GLN A O 1
ATOM 2297 N N . PHE A 1 303 ? -13.266 -13.922 16.203 1 95.69 303 PHE A N 1
ATOM 2298 C CA . PHE A 1 303 ? -12.906 -12.508 16.297 1 95.69 303 PHE A CA 1
ATOM 2299 C C . PHE A 1 303 ? -13.711 -11.82 17.391 1 95.69 303 PHE A C 1
ATOM 2301 O O . PHE A 1 303 ? -13.164 -11.031 18.172 1 95.69 303 PHE A O 1
ATOM 2308 N N . GLN A 1 304 ? -14.977 -12.125 17.484 1 94.69 304 GLN A N 1
ATOM 2309 C CA . GLN A 1 304 ? -15.82 -11.531 18.516 1 94.69 304 GLN A CA 1
ATOM 2310 C C . GLN A 1 304 ? -15.352 -11.93 19.906 1 94.69 304 GLN A C 1
ATOM 2312 O O . GLN A 1 304 ? -15.359 -11.109 20.828 1 94.69 304 GLN A O 1
ATOM 2317 N N . GLN A 1 305 ? -14.961 -13.148 20.031 1 95.31 305 GLN A N 1
ATOM 2318 C CA . GLN A 1 305 ? -14.43 -13.609 21.297 1 95.31 305 GLN A CA 1
ATOM 2319 C C . GLN A 1 305 ? -13.109 -12.914 21.641 1 95.31 305 GLN A C 1
ATOM 2321 O O . GLN A 1 305 ? -12.859 -12.57 22.797 1 95.31 305 GLN A O 1
ATOM 2326 N N . PHE A 1 306 ? -12.328 -12.758 20.578 1 95.5 306 PHE A N 1
ATOM 2327 C CA . PHE A 1 306 ? -11.062 -12.055 20.734 1 95.5 306 PHE A CA 1
ATOM 2328 C C . PHE A 1 306 ? -11.289 -10.633 21.219 1 95.5 306 PHE A C 1
ATOM 2330 O O . PHE A 1 306 ? -10.625 -10.18 22.156 1 95.5 306 PHE A O 1
ATOM 2337 N N . LEU A 1 307 ? -12.273 -9.945 20.703 1 93.62 307 LEU A N 1
ATOM 2338 C CA . LEU A 1 307 ? -12.586 -8.578 21.109 1 93.62 307 LEU A CA 1
ATOM 2339 C C . LEU A 1 307 ? -13.094 -8.539 22.547 1 93.62 307 LEU A C 1
ATOM 2341 O O . LEU A 1 307 ? -12.711 -7.656 23.328 1 93.62 307 LEU A O 1
ATOM 2345 N N . ALA A 1 308 ? -13.898 -9.5 22.906 1 92.19 308 ALA A N 1
ATOM 2346 C CA . ALA A 1 308 ? -14.531 -9.539 24.219 1 92.19 308 ALA A CA 1
ATOM 2347 C C . ALA A 1 308 ? -13.508 -9.844 25.312 1 92.19 308 ALA A C 1
ATOM 2349 O O . ALA A 1 308 ? -13.625 -9.344 26.438 1 92.19 308 ALA A O 1
ATOM 2350 N N . THR A 1 309 ? -12.5 -10.562 24.984 1 90.94 309 THR A N 1
ATOM 2351 C CA . THR A 1 309 ? -11.562 -11.039 26 1 90.94 309 THR A CA 1
ATOM 2352 C C . THR A 1 309 ? -10.398 -10.062 26.172 1 90.94 309 THR A C 1
ATOM 2354 O O . THR A 1 309 ? -9.812 -9.961 27.25 1 90.94 309 THR A O 1
ATOM 2357 N N . LYS A 1 310 ? -10.094 -9.391 25.141 1 86.75 310 LYS A N 1
ATOM 2358 C CA . LYS A 1 310 ? -8.883 -8.57 25.188 1 86.75 310 LYS A CA 1
ATOM 2359 C C . LYS A 1 310 ? -9.219 -7.105 25.438 1 86.75 310 LYS A C 1
ATOM 2361 O O . LYS A 1 310 ? -8.328 -6.305 25.734 1 86.75 310 LYS A O 1
ATOM 2366 N N . LYS A 1 311 ? -10.383 -6.816 25.297 1 73.5 311 LYS A N 1
ATOM 2367 C CA . LYS A 1 311 ? -10.766 -5.434 25.562 1 73.5 311 LYS A CA 1
ATOM 2368 C C . LYS A 1 311 ? -10.945 -5.191 27.047 1 73.5 311 LYS A C 1
ATOM 2370 O O . LYS A 1 311 ? -11.586 -5.988 27.75 1 73.5 311 LYS A O 1
ATOM 2375 N N . MET B 1 1 ? -10.367 -27.953 -0.714 1 69.44 1 MET B N 1
ATOM 2376 C CA . MET B 1 1 ? -9.625 -27.25 -1.754 1 69.44 1 MET B CA 1
ATOM 2377 C C . MET B 1 1 ? -8.523 -28.141 -2.326 1 69.44 1 MET B C 1
ATOM 2379 O O . MET B 1 1 ? -7.953 -28.969 -1.613 1 69.44 1 MET B O 1
ATOM 2383 N N . SER B 1 2 ? -8.391 -28.031 -3.58 1 78.88 2 SER B N 1
ATOM 2384 C CA . SER B 1 2 ? -7.379 -28.859 -4.246 1 78.88 2 SER B CA 1
ATOM 2385 C C . SER B 1 2 ? -5.973 -28.406 -3.857 1 78.88 2 SER B C 1
ATOM 2387 O O . SER B 1 2 ? -5.73 -27.234 -3.615 1 78.88 2 SER B O 1
ATOM 2389 N N . THR B 1 3 ? -5.098 -29.375 -3.666 1 89.12 3 THR B N 1
ATOM 2390 C CA . THR B 1 3 ? -3.686 -29.078 -3.449 1 89.12 3 THR B CA 1
ATOM 2391 C C . THR B 1 3 ? -3.074 -28.422 -4.688 1 89.12 3 THR B C 1
ATOM 2393 O O . THR B 1 3 ? -3.637 -28.516 -5.781 1 89.12 3 THR B O 1
ATOM 2396 N N . LEU B 1 4 ? -1.976 -27.719 -4.48 1 93.94 4 LEU B N 1
ATOM 2397 C CA . LEU B 1 4 ? -1.299 -27.156 -5.641 1 93.94 4 LEU B CA 1
ATOM 2398 C C . LEU B 1 4 ? -0.857 -28.25 -6.602 1 93.94 4 LEU B C 1
ATOM 2400 O O . LEU B 1 4 ? -0.999 -28.109 -7.82 1 93.94 4 LEU B O 1
ATOM 2404 N N . SER B 1 5 ? -0.425 -29.359 -6.055 1 93.69 5 SER B N 1
ATOM 2405 C CA . SER B 1 5 ? 0.071 -30.469 -6.875 1 93.69 5 SER B CA 1
ATOM 2406 C C . SER B 1 5 ? -1.04 -31.047 -7.738 1 93.69 5 SER B C 1
ATOM 2408 O O . SER B 1 5 ? -0.777 -31.594 -8.82 1 93.69 5 SER B O 1
ATOM 2410 N N . SER B 1 6 ? -2.221 -30.938 -7.262 1 95.06 6 SER B N 1
ATOM 2411 C CA . SER B 1 6 ? -3.34 -31.422 -8.062 1 95.06 6 SER B CA 1
ATOM 2412 C C . SER B 1 6 ? -3.547 -30.578 -9.305 1 95.06 6 SER B C 1
ATOM 2414 O O . SER B 1 6 ? -4.191 -31 -10.266 1 95.06 6 SER B O 1
ATOM 2416 N N . LEU B 1 7 ? -3.068 -29.328 -9.305 1 95.69 7 LEU B N 1
ATOM 2417 C CA . LEU B 1 7 ? -3.129 -28.453 -10.469 1 95.69 7 LEU B CA 1
ATOM 2418 C C . LEU B 1 7 ? -1.897 -28.641 -11.352 1 95.69 7 LEU B C 1
ATOM 2420 O O . LEU B 1 7 ? -1.956 -28.406 -12.562 1 95.69 7 LEU B O 1
ATOM 2424 N N . LEU B 1 8 ? -0.777 -29.016 -10.695 1 96.62 8 LEU B N 1
ATOM 2425 C CA . LEU B 1 8 ? 0.49 -29.141 -11.406 1 96.62 8 LEU B CA 1
ATOM 2426 C C . LEU B 1 8 ? 0.615 -30.531 -12.031 1 96.62 8 LEU B C 1
ATOM 2428 O O . LEU B 1 8 ? 1.39 -31.359 -11.555 1 96.62 8 LEU B O 1
ATOM 2432 N N . LYS B 1 9 ? -0.025 -30.75 -13.156 1 93.69 9 LYS B N 1
ATOM 2433 C CA . LYS B 1 9 ? -0.054 -32.062 -13.781 1 93.69 9 LYS B CA 1
ATOM 2434 C C . LYS B 1 9 ? -0.116 -31.953 -15.305 1 93.69 9 LYS B C 1
ATOM 2436 O O . LYS B 1 9 ? -0.426 -30.891 -15.844 1 93.69 9 LYS B O 1
ATOM 2441 N N . PRO B 1 10 ? 0.159 -33.062 -16 1 93.38 10 PRO B N 1
ATOM 2442 C CA . PRO B 1 10 ? 0.107 -33.031 -17.469 1 93.38 10 PRO B CA 1
ATOM 2443 C C . PRO B 1 10 ? -1.242 -32.562 -18 1 93.38 10 PRO B C 1
ATOM 2445 O O . PRO B 1 10 ? -2.289 -32.906 -17.453 1 93.38 10 PRO B O 1
ATOM 2448 N N . GLY B 1 11 ? -1.198 -31.734 -19.047 1 91.25 11 GLY B N 1
ATOM 2449 C CA . GLY B 1 11 ? -2.408 -31.219 -19.672 1 91.25 11 GLY B CA 1
ATOM 2450 C C . GLY B 1 11 ? -2.84 -29.875 -19.109 1 91.25 11 GLY B C 1
ATOM 2451 O O . GLY B 1 11 ? -3.572 -29.125 -19.766 1 91.25 11 GLY B O 1
ATOM 2452 N N . HIS B 1 12 ? -2.443 -29.562 -17.875 1 94.75 12 HIS B N 1
ATOM 2453 C CA . HIS B 1 12 ? -2.75 -28.266 -17.281 1 94.75 12 HIS B CA 1
ATOM 2454 C C . HIS B 1 12 ? -1.765 -27.203 -17.75 1 94.75 12 HIS B C 1
ATOM 2456 O O . HIS B 1 12 ? -0.66 -27.516 -18.203 1 94.75 12 HIS B O 1
ATOM 2462 N N . THR B 1 13 ? -2.154 -25.938 -17.672 1 96.62 13 THR B N 1
ATOM 2463 C CA . THR B 1 13 ? -1.366 -24.844 -18.203 1 96.62 13 THR B CA 1
ATOM 2464 C C . THR B 1 13 ? -1.002 -23.844 -17.109 1 96.62 13 THR B C 1
ATOM 2466 O O . THR B 1 13 ? -1.851 -23.469 -16.297 1 96.62 13 THR B O 1
ATOM 2469 N N . ALA B 1 14 ? 0.286 -23.484 -17.078 1 97.75 14 ALA B N 1
ATOM 2470 C CA . ALA B 1 14 ? 0.785 -22.422 -16.203 1 97.75 14 ALA B CA 1
ATOM 2471 C C . ALA B 1 14 ? 1.247 -21.219 -17.031 1 97.75 14 ALA B C 1
ATOM 2473 O O . ALA B 1 14 ? 1.848 -21.375 -18.094 1 97.75 14 ALA B O 1
ATOM 2474 N N . VAL B 1 15 ? 0.911 -20.062 -16.578 1 98.44 15 VAL B N 1
ATOM 2475 C CA . VAL B 1 15 ? 1.41 -18.797 -17.109 1 98.44 15 VAL B CA 1
ATOM 2476 C C . VAL B 1 15 ? 2.254 -18.094 -16.047 1 98.44 15 VAL B C 1
ATOM 2478 O O . VAL B 1 15 ? 1.792 -17.859 -14.922 1 98.44 15 VAL B O 1
ATOM 2481 N N . VAL B 1 16 ? 3.523 -17.766 -16.375 1 98.81 16 VAL B N 1
ATOM 2482 C CA . VAL B 1 16 ? 4.441 -17.156 -15.406 1 98.81 16 VAL B CA 1
ATOM 2483 C C . VAL B 1 16 ? 5.023 -15.867 -15.984 1 98.81 16 VAL B C 1
ATOM 2485 O O . VAL B 1 16 ? 5.609 -15.875 -17.062 1 98.81 16 VAL B O 1
ATOM 2488 N N . THR B 1 17 ? 4.824 -14.766 -15.289 1 98.81 17 THR B N 1
ATOM 2489 C CA . THR B 1 17 ? 5.484 -13.523 -15.68 1 98.81 17 THR B CA 1
ATOM 2490 C C . THR B 1 17 ? 6.828 -13.383 -14.969 1 98.81 17 THR B C 1
ATOM 2492 O O . THR B 1 17 ? 7.023 -13.93 -13.883 1 98.81 17 THR B O 1
ATOM 2495 N N . GLY B 1 18 ? 7.727 -12.547 -15.547 1 97.88 18 GLY B N 1
ATOM 2496 C CA . GLY B 1 18 ? 9.086 -12.508 -15.023 1 97.88 18 GLY B CA 1
ATOM 2497 C C . GLY B 1 18 ? 9.812 -13.828 -15.156 1 97.88 18 GLY B C 1
ATOM 2498 O O . GLY B 1 18 ? 10.5 -14.258 -14.227 1 97.88 18 GLY B O 1
ATOM 2499 N N . ALA B 1 19 ? 9.664 -14.469 -16.25 1 97.94 19 ALA B N 1
ATOM 2500 C CA . ALA B 1 19 ? 10.055 -15.875 -16.391 1 97.94 19 ALA B CA 1
ATOM 2501 C C . ALA B 1 19 ? 11.484 -15.992 -16.891 1 97.94 19 ALA B C 1
ATOM 2503 O O . ALA B 1 19 ? 12.031 -17.094 -16.984 1 97.94 19 ALA B O 1
ATOM 2504 N N . SER B 1 20 ? 12.188 -14.898 -17.203 1 95.19 20 SER B N 1
ATOM 2505 C CA . SER B 1 20 ? 13.508 -14.961 -17.828 1 95.19 20 SER B CA 1
ATOM 2506 C C . SER B 1 20 ? 14.586 -15.289 -16.812 1 95.19 20 SER B C 1
ATOM 2508 O O . SER B 1 20 ? 15.68 -15.727 -17.172 1 95.19 20 SER B O 1
ATOM 2510 N N . SER B 1 21 ? 14.297 -15.047 -15.508 1 90.81 21 SER B N 1
ATOM 2511 C CA . SER B 1 21 ? 15.32 -15.234 -14.492 1 90.81 21 SER B CA 1
ATOM 2512 C C . SER B 1 21 ? 14.703 -15.484 -13.125 1 90.81 21 SER B C 1
ATOM 2514 O O . SER B 1 21 ? 13.477 -15.508 -12.984 1 90.81 21 SER B O 1
ATOM 2516 N N . GLY B 1 22 ? 15.508 -15.891 -12.227 1 93.94 22 GLY B N 1
ATOM 2517 C CA . GLY B 1 22 ? 15.148 -15.906 -10.82 1 93.94 22 GLY B CA 1
ATOM 2518 C C . GLY B 1 22 ? 14.016 -16.875 -10.508 1 93.94 22 GLY B C 1
ATOM 2519 O O . GLY B 1 22 ? 14.016 -18.016 -10.961 1 93.94 22 GLY B O 1
ATOM 2520 N N . ILE B 1 23 ? 13.102 -16.391 -9.688 1 96.44 23 ILE B N 1
ATOM 2521 C CA . ILE B 1 23 ? 12 -17.188 -9.164 1 96.44 23 ILE B CA 1
ATOM 2522 C C . ILE B 1 23 ? 11.086 -17.625 -10.312 1 96.44 23 ILE B C 1
ATOM 2524 O O . ILE B 1 23 ? 10.633 -18.766 -10.352 1 96.44 23 ILE B O 1
ATOM 2528 N N . GLY B 1 24 ? 10.859 -16.719 -11.281 1 97.88 24 GLY B N 1
ATOM 2529 C CA . GLY B 1 24 ? 10 -17.047 -12.414 1 97.88 24 GLY B CA 1
ATOM 2530 C C . GLY B 1 24 ? 10.547 -18.172 -13.266 1 97.88 24 GLY B C 1
ATOM 2531 O O . GLY B 1 24 ? 9.812 -19.094 -13.633 1 97.88 24 GLY B O 1
ATOM 2532 N N . ARG B 1 25 ? 11.82 -18.109 -13.562 1 96.94 25 ARG B N 1
ATOM 2533 C CA . ARG B 1 25 ? 12.445 -19.172 -14.336 1 96.94 25 ARG B CA 1
ATOM 2534 C C . ARG B 1 25 ? 12.414 -20.484 -13.562 1 96.94 25 ARG B C 1
ATOM 2536 O O . ARG B 1 25 ? 12.133 -21.547 -14.133 1 96.94 25 ARG B O 1
ATOM 2543 N N . ALA B 1 26 ? 12.695 -20.422 -12.289 1 97.44 26 ALA B N 1
ATOM 2544 C CA . ALA B 1 26 ? 12.672 -21.625 -11.453 1 97.44 26 ALA B CA 1
ATOM 2545 C C . ALA B 1 26 ? 11.281 -22.25 -11.438 1 97.44 26 ALA B C 1
ATOM 2547 O O . ALA B 1 26 ? 11.156 -23.484 -11.445 1 97.44 26 ALA B O 1
ATOM 2548 N N . ALA B 1 27 ? 10.242 -21.438 -11.398 1 98.5 27 ALA B N 1
ATOM 2549 C CA . ALA B 1 27 ? 8.875 -21.938 -11.453 1 98.5 27 ALA B CA 1
ATOM 2550 C C . ALA B 1 27 ? 8.609 -22.672 -12.766 1 98.5 27 ALA B C 1
ATOM 2552 O O . ALA B 1 27 ? 8.078 -23.797 -12.766 1 98.5 27 ALA B O 1
ATOM 2553 N N . CYS B 1 28 ? 9.031 -22.047 -13.844 1 98.25 28 CYS B N 1
ATOM 2554 C CA . CYS B 1 28 ? 8.828 -22.656 -15.156 1 98.25 28 CYS B CA 1
ATOM 2555 C C . CYS B 1 28 ? 9.531 -24.016 -15.242 1 98.25 28 CYS B C 1
ATOM 2557 O O . CYS B 1 28 ? 8.969 -24.984 -15.75 1 98.25 28 CYS B O 1
ATOM 2559 N N . LEU B 1 29 ? 10.75 -24.078 -14.734 1 97.5 29 LEU B N 1
ATOM 2560 C CA . LEU B 1 29 ? 11.523 -25.312 -14.75 1 97.5 29 LEU B CA 1
ATOM 2561 C C . LEU B 1 29 ? 10.805 -26.406 -13.953 1 97.5 29 LEU B C 1
ATOM 2563 O O . LEU B 1 29 ? 10.703 -27.547 -14.414 1 97.5 29 LEU B O 1
ATOM 2567 N N . GLU B 1 30 ? 10.305 -26.062 -12.805 1 97.69 30 GLU B N 1
ATOM 2568 C CA . GLU B 1 30 ? 9.609 -27.031 -11.969 1 97.69 30 GLU B CA 1
ATOM 2569 C C . GLU B 1 30 ? 8.297 -27.469 -12.602 1 97.69 30 GLU B C 1
ATOM 2571 O O . GLU B 1 30 ? 7.945 -28.656 -12.57 1 97.69 30 GLU B O 1
ATOM 2576 N N . PHE B 1 31 ? 7.508 -26.531 -13.188 1 97.31 31 PHE B N 1
ATOM 2577 C CA . PHE B 1 31 ? 6.199 -26.828 -13.766 1 97.31 31 PHE B CA 1
ATOM 2578 C C . PHE B 1 31 ? 6.332 -27.734 -14.984 1 97.31 31 PHE B C 1
ATOM 2580 O O . PHE B 1 31 ? 5.535 -28.656 -15.164 1 97.31 31 PHE B O 1
ATOM 2587 N N . VAL B 1 32 ? 7.367 -27.547 -15.805 1 96 32 VAL B N 1
ATOM 2588 C CA . VAL B 1 32 ? 7.527 -28.359 -17 1 96 32 VAL B CA 1
ATOM 2589 C C . VAL B 1 32 ? 7.957 -29.766 -16.609 1 96 32 VAL B C 1
ATOM 2591 O O . VAL B 1 32 ? 7.578 -30.75 -17.266 1 96 32 VAL B O 1
ATOM 2594 N N . LYS B 1 33 ? 8.727 -29.875 -15.539 1 95 33 LYS B N 1
ATOM 2595 C CA . LYS B 1 33 ? 9.117 -31.188 -15.031 1 95 33 LYS B CA 1
ATOM 2596 C C . LYS B 1 33 ? 7.891 -32 -14.625 1 95 33 LYS B C 1
ATOM 2598 O O . LYS B 1 33 ? 7.906 -33.25 -14.711 1 95 33 LYS B O 1
ATOM 2603 N N . ARG B 1 34 ? 6.875 -31.328 -14.273 1 94.38 34 ARG B N 1
ATOM 2604 C CA . ARG B 1 34 ? 5.652 -31.984 -13.82 1 94.38 34 ARG B CA 1
ATOM 2605 C C . ARG B 1 34 ? 4.68 -32.188 -14.977 1 94.38 34 ARG B C 1
ATOM 2607 O O . ARG B 1 34 ? 3.537 -32.594 -14.758 1 94.38 34 ARG B O 1
ATOM 2614 N N . GLY B 1 35 ? 5.109 -31.828 -16.172 1 93 35 GLY B N 1
ATOM 2615 C CA . GLY B 1 35 ? 4.383 -32.156 -17.391 1 93 35 GLY B CA 1
ATOM 2616 C C . GLY B 1 35 ? 3.42 -31.047 -17.828 1 93 35 GLY B C 1
ATOM 2617 O O . GLY B 1 35 ? 2.658 -31.234 -18.781 1 93 35 GLY B O 1
ATOM 2618 N N . MET B 1 36 ? 3.436 -29.906 -17.188 1 95.25 36 MET B N 1
ATOM 2619 C CA . MET B 1 36 ? 2.498 -28.828 -17.516 1 95.25 36 MET B CA 1
ATOM 2620 C C . MET B 1 36 ? 2.859 -28.172 -18.844 1 95.25 36 MET B C 1
ATOM 2622 O O . MET B 1 36 ? 4.027 -28.156 -19.234 1 95.25 36 MET B O 1
ATOM 2626 N N . ASN B 1 37 ? 1.8 -27.672 -19.531 1 95.31 37 ASN B N 1
ATOM 2627 C CA . ASN B 1 37 ? 2.057 -26.594 -20.484 1 95.31 37 ASN B CA 1
ATOM 2628 C C . ASN B 1 37 ? 2.5 -25.312 -19.797 1 95.31 37 ASN B C 1
ATOM 2630 O O . ASN B 1 37 ? 1.977 -24.969 -18.734 1 95.31 37 ASN B O 1
ATOM 2634 N N . VAL B 1 38 ? 3.512 -24.656 -20.391 1 97 38 VAL B N 1
ATOM 2635 C CA . VAL B 1 38 ? 4.047 -23.484 -19.703 1 97 38 VAL B CA 1
ATOM 2636 C C . VAL B 1 38 ? 4.168 -22.328 -20.672 1 97 38 VAL B C 1
ATOM 2638 O O . VAL B 1 38 ? 4.73 -22.469 -21.766 1 97 38 VAL B O 1
ATOM 2641 N N . TRP B 1 39 ? 3.58 -21.203 -20.328 1 97.75 39 TRP B N 1
ATOM 2642 C CA . TRP B 1 39 ? 3.75 -19.938 -21.016 1 97.75 39 TRP B CA 1
ATOM 2643 C C . TRP B 1 39 ? 4.648 -19 -20.219 1 97.75 39 TRP B C 1
ATOM 2645 O O . TRP B 1 39 ? 4.324 -18.625 -19.078 1 97.75 39 TRP B O 1
ATOM 2655 N N . MET B 1 40 ? 5.805 -18.625 -20.812 1 98.5 40 MET B N 1
ATOM 2656 C CA . MET B 1 40 ? 6.809 -17.781 -20.188 1 98.5 40 MET B CA 1
ATOM 2657 C C . MET B 1 40 ? 6.699 -16.344 -20.688 1 98.5 40 MET B C 1
ATOM 2659 O O . MET B 1 40 ? 6.879 -16.078 -21.875 1 98.5 40 MET B O 1
ATOM 2663 N N . ILE B 1 41 ? 6.414 -15.383 -19.797 1 98.81 41 ILE B N 1
ATOM 2664 C CA . ILE B 1 41 ? 6.219 -13.984 -20.172 1 98.81 41 ILE B CA 1
ATOM 2665 C C . ILE B 1 41 ? 7.312 -13.125 -19.547 1 98.81 41 ILE B C 1
ATOM 2667 O O . ILE B 1 41 ? 7.578 -13.219 -18.344 1 98.81 41 ILE B O 1
ATOM 2671 N N . ASP B 1 42 ? 7.941 -12.32 -20.312 1 98.38 42 ASP B N 1
ATOM 2672 C CA . ASP B 1 42 ? 8.953 -11.383 -19.828 1 98.38 42 ASP B CA 1
ATOM 2673 C C . ASP B 1 42 ? 9.195 -10.266 -20.844 1 98.38 42 ASP B C 1
ATOM 2675 O O . ASP B 1 42 ? 8.906 -10.422 -22.031 1 98.38 42 ASP B O 1
ATOM 2679 N N . ILE B 1 43 ? 9.719 -9.219 -20.359 1 97.56 43 ILE B N 1
ATOM 2680 C CA . ILE B 1 43 ? 9.969 -8.078 -21.25 1 97.56 43 ILE B CA 1
ATOM 2681 C C . ILE B 1 43 ? 11.336 -8.234 -21.906 1 97.56 43 ILE B C 1
ATOM 2683 O O . ILE B 1 43 ? 11.578 -7.688 -22.984 1 97.56 43 ILE B O 1
ATOM 2687 N N . ASP B 1 44 ? 12.297 -8.906 -21.25 1 94.88 44 ASP B N 1
ATOM 2688 C CA . ASP B 1 44 ? 13.656 -9.094 -21.75 1 94.88 44 ASP B CA 1
ATOM 2689 C C . ASP B 1 44 ? 13.719 -10.234 -22.766 1 94.88 44 ASP B C 1
ATOM 2691 O O . ASP B 1 44 ? 13.938 -11.391 -22.406 1 94.88 44 ASP B O 1
ATOM 2695 N N . GLU B 1 45 ? 13.672 -9.906 -24.016 1 97.12 45 GLU B N 1
ATOM 2696 C CA . GLU B 1 45 ? 13.539 -10.914 -25.062 1 97.12 45 GLU B CA 1
ATOM 2697 C C . GLU B 1 45 ? 14.75 -11.844 -25.078 1 97.12 45 GLU B C 1
ATOM 2699 O O . GLU B 1 45 ? 14.602 -13.062 -25.156 1 97.12 45 GLU B O 1
ATOM 2704 N N . GLU B 1 46 ? 15.922 -11.328 -25.016 1 96 46 GLU B N 1
ATOM 2705 C CA . GLU B 1 46 ? 17.141 -12.125 -25.094 1 96 46 GLU B CA 1
ATOM 2706 C C . GLU B 1 46 ? 17.219 -13.133 -23.953 1 96 46 GLU B C 1
ATOM 2708 O O . GLU B 1 46 ? 17.422 -14.328 -24.188 1 96 46 GLU B O 1
ATOM 2713 N N . GLN B 1 47 ? 17.031 -12.68 -22.75 1 94.5 47 GLN B N 1
ATOM 2714 C CA . GLN B 1 47 ? 17.094 -13.57 -21.594 1 94.5 47 GLN B CA 1
ATOM 2715 C C . GLN B 1 47 ? 15.922 -14.539 -21.578 1 94.5 47 GLN B C 1
ATOM 2717 O O . GLN B 1 47 ? 16.047 -15.672 -21.125 1 94.5 47 GLN B O 1
ATOM 2722 N N . LEU B 1 48 ? 14.797 -14.07 -22.109 1 97.75 48 LEU B N 1
ATOM 2723 C CA . LEU B 1 48 ? 13.617 -14.922 -22.172 1 97.75 48 LEU B CA 1
ATOM 2724 C C . LEU B 1 48 ? 13.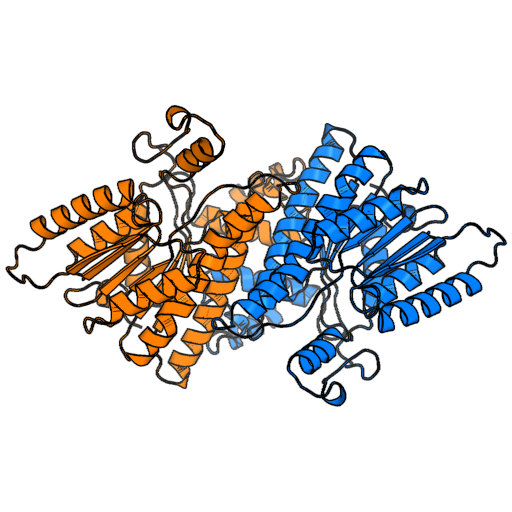836 -16.094 -23.125 1 97.75 48 LEU B C 1
ATOM 2726 O O . LEU B 1 48 ? 13.445 -17.219 -22.828 1 97.75 48 LEU B O 1
ATOM 2730 N N . GLN B 1 49 ? 14.461 -15.859 -24.219 1 97.88 49 GLN B N 1
ATOM 2731 C CA . GLN B 1 49 ? 14.758 -16.906 -25.172 1 97.88 49 GLN B CA 1
ATOM 2732 C C . GLN B 1 49 ? 15.727 -17.938 -24.578 1 97.88 49 GLN B C 1
ATOM 2734 O O . GLN B 1 49 ? 15.562 -19.141 -24.781 1 97.88 49 GLN B O 1
ATOM 2739 N N . LEU B 1 50 ? 16.703 -17.453 -23.875 1 96.25 50 LEU B N 1
ATOM 2740 C CA . LEU B 1 50 ? 17.641 -18.344 -23.203 1 96.25 50 LEU B CA 1
ATOM 2741 C C . LEU B 1 50 ? 16.938 -19.188 -22.156 1 96.25 50 LEU B C 1
ATOM 2743 O O . LEU B 1 50 ? 17.172 -20.391 -22.062 1 96.25 50 LEU B O 1
ATOM 2747 N N . ALA B 1 51 ? 16.109 -18.562 -21.391 1 96.75 51 ALA B N 1
ATOM 2748 C CA . ALA B 1 51 ? 15.328 -19.281 -20.391 1 96.75 51 ALA B CA 1
ATOM 2749 C C . ALA B 1 51 ? 14.398 -20.297 -21.031 1 96.75 51 ALA B C 1
ATOM 2751 O O . ALA B 1 51 ? 14.258 -21.422 -20.547 1 96.75 51 ALA B O 1
ATOM 2752 N N . HIS B 1 52 ? 13.75 -19.875 -22.094 1 97.94 52 HIS B N 1
ATOM 2753 C CA . HIS B 1 52 ? 12.844 -20.75 -22.828 1 97.94 52 HIS B CA 1
ATOM 2754 C C . HIS B 1 52 ? 13.57 -22.016 -23.297 1 97.94 52 HIS B C 1
ATOM 2756 O O . HIS B 1 52 ? 13.047 -23.125 -23.188 1 97.94 52 HIS B O 1
ATOM 2762 N N . ALA B 1 53 ? 14.766 -21.859 -23.812 1 97.31 53 ALA B N 1
ATOM 2763 C CA . ALA B 1 53 ? 15.562 -23 -24.281 1 97.31 53 ALA B CA 1
ATOM 2764 C C . ALA B 1 53 ? 15.898 -23.938 -23.141 1 97.31 53 ALA B C 1
ATOM 2766 O O . ALA B 1 53 ? 15.836 -25.156 -23.297 1 97.31 53 ALA B O 1
ATOM 2767 N N . LYS B 1 54 ? 16.266 -23.359 -22.062 1 95.94 54 LYS B N 1
ATOM 2768 C CA . LYS B 1 54 ? 16.562 -24.156 -20.875 1 95.94 54 LYS B CA 1
ATOM 2769 C C . LYS B 1 54 ? 15.344 -24.938 -20.406 1 95.94 54 LYS B C 1
ATOM 2771 O O . LYS B 1 54 ? 15.453 -26.109 -20.031 1 95.94 54 LYS B O 1
ATOM 2776 N N . VAL B 1 55 ? 14.195 -24.328 -20.391 1 97.06 55 VAL B N 1
ATOM 2777 C CA . VAL B 1 55 ? 12.953 -24.953 -19.953 1 97.06 55 VAL B CA 1
ATOM 2778 C C . VAL B 1 55 ? 12.555 -26.047 -20.922 1 97.06 55 VAL B C 1
ATOM 2780 O O . VAL B 1 55 ? 12.102 -27.125 -20.516 1 97.06 55 VAL B O 1
ATOM 2783 N N . GLN B 1 56 ? 12.781 -25.844 -22.234 1 95.75 56 GLN B N 1
ATOM 2784 C CA . GLN B 1 56 ? 12.516 -26.859 -23.25 1 95.75 56 GLN B CA 1
ATOM 2785 C C . GLN B 1 56 ? 13.398 -28.078 -23.047 1 95.75 56 GLN B C 1
ATOM 2787 O O . GLN B 1 56 ? 12.93 -29.219 -23.172 1 95.75 56 GLN B O 1
ATOM 2792 N N . GLN B 1 57 ? 14.617 -27.828 -22.734 1 94.62 57 GLN B N 1
ATOM 2793 C CA . GLN B 1 57 ? 15.555 -28.922 -22.5 1 94.62 57 GLN B CA 1
ATOM 2794 C C . GLN B 1 57 ? 15.148 -29.75 -21.281 1 94.62 57 GLN B C 1
ATOM 2796 O O . GLN B 1 57 ? 15.234 -30.969 -21.297 1 94.62 57 GLN B O 1
ATOM 2801 N N . THR B 1 58 ? 14.758 -29.047 -20.281 1 94.44 58 THR B N 1
ATOM 2802 C CA . THR B 1 58 ? 14.312 -29.703 -19.047 1 94.44 58 THR B CA 1
ATOM 2803 C C . THR B 1 58 ? 13.094 -30.578 -19.312 1 94.44 58 THR B C 1
ATOM 2805 O O . THR B 1 58 ? 12.992 -31.688 -18.781 1 94.44 58 THR B O 1
ATOM 2808 N N . ALA B 1 59 ? 12.188 -30.094 -20.094 1 91.44 59 ALA B N 1
ATOM 2809 C CA . ALA B 1 59 ? 10.992 -30.859 -20.453 1 91.44 59 ALA B CA 1
ATOM 2810 C C . ALA B 1 59 ? 11.367 -32.125 -21.203 1 91.44 59 ALA B C 1
ATOM 2812 O O . ALA B 1 59 ? 10.758 -33.188 -21 1 91.44 59 ALA B O 1
ATOM 2813 N N . ALA B 1 60 ? 12.328 -32.062 -22.016 1 87.25 60 ALA B N 1
ATOM 2814 C CA . ALA B 1 60 ? 12.75 -33.188 -22.859 1 87.25 60 ALA B CA 1
ATOM 2815 C C . ALA B 1 60 ? 13.359 -34.312 -22.016 1 87.25 60 ALA B C 1
ATOM 2817 O O . ALA B 1 60 ? 13.234 -35.469 -22.359 1 87.25 60 ALA B O 1
ATOM 2818 N N . ILE B 1 61 ? 13.969 -33.938 -20.969 1 81.19 61 ILE B N 1
ATOM 2819 C CA . ILE B 1 61 ? 14.641 -34.906 -20.125 1 81.19 61 ILE B CA 1
ATOM 2820 C C . ILE B 1 61 ? 13.617 -35.594 -19.234 1 81.19 61 ILE B C 1
ATOM 2822 O O . ILE B 1 61 ? 13.742 -36.812 -18.969 1 81.19 61 ILE B O 1
ATOM 2826 N N . GLY B 1 62 ? 12.766 -34.969 -18.609 1 67 62 GLY B N 1
ATOM 2827 C CA . GLY B 1 62 ? 11.797 -35.5 -17.688 1 67 62 GLY B CA 1
ATOM 2828 C C . GLY B 1 62 ? 10.719 -36.344 -18.375 1 67 62 GLY B C 1
ATOM 2829 O O . GLY B 1 62 ? 10.023 -37.125 -17.719 1 67 62 GLY B O 1
ATOM 2830 N N . THR B 1 63 ? 10.242 -35.906 -19.484 1 60.66 63 THR B N 1
ATOM 2831 C CA . THR B 1 63 ? 9.125 -36.594 -20.125 1 60.66 63 THR B CA 1
ATOM 2832 C C . THR B 1 63 ? 9.594 -37.844 -20.828 1 60.66 63 THR B C 1
ATOM 2834 O O . THR B 1 63 ? 10.406 -37.812 -21.75 1 60.66 63 THR B O 1
ATOM 2837 N N . SER B 1 64 ? 10.102 -38.812 -19.906 1 48.41 64 SER B N 1
ATOM 2838 C CA . SER B 1 64 ? 10.242 -40.094 -20.594 1 48.41 64 SER B CA 1
ATOM 2839 C C . SER B 1 64 ? 9.109 -40.312 -21.594 1 48.41 64 SER B C 1
ATOM 2841 O O . SER B 1 64 ? 9.133 -41.25 -22.375 1 48.41 64 SER B O 1
ATOM 2843 N N . THR B 1 65 ? 7.902 -40.031 -21.031 1 46.38 65 THR B N 1
ATOM 2844 C CA . THR B 1 65 ? 6.727 -40.469 -21.766 1 46.38 65 THR B CA 1
ATOM 2845 C C . THR B 1 65 ? 6.527 -39.656 -23.031 1 46.38 65 THR B C 1
ATOM 2847 O O . THR B 1 65 ? 6.953 -38.5 -23.109 1 46.38 65 THR B O 1
ATOM 2850 N N . SER B 1 66 ? 6.52 -40.375 -24.125 1 43.38 66 SER B N 1
ATOM 2851 C CA . SER B 1 66 ? 6.141 -40.094 -25.5 1 43.38 66 SER B CA 1
ATOM 2852 C C . SER B 1 66 ? 5.125 -38.969 -25.594 1 43.38 66 SER B C 1
ATOM 2854 O O . SER B 1 66 ? 4.586 -38.688 -26.672 1 43.38 66 SER B O 1
ATOM 2856 N N . ASP B 1 67 ? 4.5 -38.5 -24.469 1 51.44 67 ASP B N 1
ATOM 2857 C CA . ASP B 1 67 ? 3.275 -37.75 -24.672 1 51.44 67 ASP B CA 1
ATOM 2858 C C . ASP B 1 67 ? 3.59 -36.344 -25.172 1 51.44 67 ASP B C 1
ATOM 2860 O O . ASP B 1 67 ? 4.227 -35.562 -24.469 1 51.44 67 ASP B O 1
ATOM 2864 N N . LYS B 1 68 ? 4.082 -36.219 -26.438 1 56.59 68 LYS B N 1
ATOM 2865 C CA . LYS B 1 68 ? 4.344 -35.25 -27.516 1 56.59 68 LYS B CA 1
ATOM 2866 C C . LYS B 1 68 ? 3.48 -34 -27.359 1 56.59 68 LYS B C 1
ATOM 2868 O O . LYS B 1 68 ? 3.523 -33.125 -28.203 1 56.59 68 LYS B O 1
ATOM 2873 N N . SER B 1 69 ? 2.662 -33.812 -26.203 1 78 69 SER B N 1
ATOM 2874 C CA . SER B 1 69 ? 1.604 -32.812 -26.328 1 78 69 SER B CA 1
ATOM 2875 C C . SER B 1 69 ? 1.821 -31.641 -25.375 1 78 69 SER B C 1
ATOM 2877 O O . SER B 1 69 ? 0.963 -30.766 -25.25 1 78 69 SER B O 1
ATOM 2879 N N . GLN B 1 70 ? 3.16 -31.594 -24.781 1 89.06 70 GLN B N 1
ATOM 2880 C CA . GLN B 1 70 ? 3.426 -30.5 -23.859 1 89.06 70 GLN B CA 1
ATOM 2881 C C . GLN B 1 70 ? 3.816 -29.234 -24.609 1 89.06 70 GLN B C 1
ATOM 2883 O O . GLN B 1 70 ? 4.699 -29.266 -25.469 1 89.06 70 GLN B O 1
ATOM 2888 N N . THR B 1 71 ? 3.154 -28.141 -24.344 1 92.44 71 THR B N 1
ATOM 2889 C CA . THR B 1 71 ? 3.404 -26.859 -25 1 92.44 71 THR B CA 1
ATOM 2890 C C . THR B 1 71 ? 4.215 -25.938 -24.094 1 92.44 71 THR B C 1
ATOM 2892 O O . THR B 1 71 ? 3.852 -25.703 -22.938 1 92.44 71 THR B O 1
ATOM 2895 N N . ILE B 1 72 ? 5.402 -25.516 -24.609 1 96.06 72 ILE B N 1
ATOM 2896 C CA . ILE B 1 72 ? 6.227 -24.516 -23.938 1 96.06 72 ILE B CA 1
ATOM 2897 C C . ILE B 1 72 ? 6.398 -23.312 -24.844 1 96.06 72 ILE B C 1
ATOM 2899 O O . ILE B 1 72 ? 7.051 -23.391 -25.891 1 96.06 72 ILE B O 1
ATOM 2903 N N . GLU B 1 73 ? 5.77 -22.188 -24.469 1 96.31 73 GLU B N 1
ATOM 2904 C CA . GLU B 1 73 ? 5.77 -20.984 -25.297 1 96.31 73 GLU B CA 1
ATOM 2905 C C . GLU B 1 73 ? 6.266 -19.781 -24.5 1 96.31 73 GLU B C 1
ATOM 2907 O O . GLU B 1 73 ? 6.266 -19.797 -23.266 1 96.31 73 GLU B O 1
ATOM 2912 N N . TYR B 1 74 ? 6.809 -18.844 -25.188 1 97.69 74 TYR B N 1
ATOM 2913 C CA . TYR B 1 74 ? 7.133 -17.562 -24.547 1 97.69 74 TYR B CA 1
ATOM 2914 C C . TYR B 1 74 ? 6.516 -16.406 -25.312 1 97.69 74 TYR B C 1
ATOM 2916 O O . TYR B 1 74 ? 6.234 -16.5 -26.5 1 97.69 74 TYR B O 1
ATOM 2924 N N . ARG B 1 75 ? 6.199 -15.328 -24.625 1 98.12 75 ARG B N 1
ATOM 2925 C CA . ARG B 1 75 ? 5.746 -14.055 -25.172 1 98.12 75 ARG B CA 1
ATOM 2926 C C . ARG B 1 75 ? 6.504 -12.891 -24.547 1 98.12 75 ARG B C 1
ATOM 2928 O O . ARG B 1 75 ? 6.691 -12.844 -23.328 1 98.12 75 ARG B O 1
ATOM 2935 N N . VAL B 1 76 ? 7.016 -12.008 -25.391 1 98.69 76 VAL B N 1
ATOM 2936 C CA . VAL B 1 76 ? 7.582 -10.758 -24.906 1 98.69 76 VAL B CA 1
ATOM 2937 C C . VAL B 1 76 ? 6.461 -9.766 -24.594 1 98.69 76 VAL B C 1
ATOM 2939 O O . VAL B 1 76 ? 5.664 -9.43 -25.469 1 98.69 76 VAL B O 1
ATOM 2942 N N . ALA B 1 77 ? 6.352 -9.336 -23.344 1 98.75 77 ALA B N 1
ATOM 2943 C CA . ALA B 1 77 ? 5.305 -8.398 -22.953 1 98.75 77 ALA B CA 1
ATOM 2944 C C . ALA B 1 77 ? 5.73 -7.586 -21.734 1 98.75 77 ALA B C 1
ATOM 2946 O O . ALA B 1 77 ? 6.488 -8.07 -20.891 1 98.75 77 ALA B O 1
ATOM 2947 N N . ASP B 1 78 ? 5.34 -6.371 -21.703 1 98.81 78 ASP B N 1
ATOM 2948 C CA . ASP B 1 78 ? 5.453 -5.504 -20.531 1 98.81 78 ASP B CA 1
ATOM 2949 C C . ASP B 1 78 ? 4.242 -5.648 -19.625 1 98.81 78 ASP B C 1
ATOM 2951 O O . ASP B 1 78 ? 3.141 -5.211 -19.953 1 98.81 78 ASP B O 1
ATOM 2955 N N . VAL B 1 79 ? 4.48 -6.199 -18.469 1 98.81 79 VAL B N 1
ATOM 2956 C CA . VAL B 1 79 ? 3.361 -6.496 -17.578 1 98.81 79 VAL B CA 1
ATOM 2957 C C . VAL B 1 79 ? 2.717 -5.195 -17.109 1 98.81 79 VAL B C 1
ATOM 2959 O O . VAL B 1 79 ? 1.599 -5.203 -16.578 1 98.81 79 VAL B O 1
ATOM 2962 N N . SER B 1 80 ? 3.422 -4.039 -17.234 1 98.62 80 SER B N 1
ATOM 2963 C CA . SER B 1 80 ? 2.844 -2.752 -16.859 1 98.62 80 SER B CA 1
ATOM 2964 C C . SER B 1 80 ? 1.853 -2.264 -17.906 1 98.62 80 SER B C 1
ATOM 2966 O O . SER B 1 80 ? 1.193 -1.239 -17.719 1 98.62 80 SER B O 1
ATOM 2968 N N . SER B 1 81 ? 1.707 -2.988 -19 1 98.75 81 SER B N 1
ATOM 2969 C CA . SER B 1 81 ? 0.729 -2.693 -20.047 1 98.75 81 SER B CA 1
ATOM 2970 C C . SER B 1 81 ? -0.44 -3.674 -20 1 98.75 81 SER B C 1
ATOM 2972 O O . SER B 1 81 ? -0.29 -4.844 -20.359 1 98.75 81 SER B O 1
ATOM 2974 N N . LEU B 1 82 ? -1.617 -3.18 -19.672 1 98.69 82 LEU B N 1
ATOM 2975 C CA . LEU B 1 82 ? -2.793 -4.043 -19.656 1 98.69 82 LEU B CA 1
ATOM 2976 C C . LEU B 1 82 ? -3.07 -4.621 -21.031 1 98.69 82 LEU B C 1
ATOM 2978 O O . LEU B 1 82 ? -3.43 -5.793 -21.156 1 98.69 82 LEU B O 1
ATOM 2982 N N . GLN B 1 83 ? -2.912 -3.809 -22.016 1 98.62 83 GLN B N 1
ATOM 2983 C CA . GLN B 1 83 ? -3.184 -4.25 -23.375 1 98.62 83 GLN B CA 1
ATOM 2984 C C . GLN B 1 83 ? -2.279 -5.414 -23.781 1 98.62 83 GLN B C 1
ATOM 2986 O O . GLN B 1 83 ? -2.732 -6.375 -24.406 1 98.62 83 GLN B O 1
ATOM 2991 N N . GLU B 1 84 ? -1.014 -5.355 -23.438 1 98.81 84 GLU B N 1
ATOM 2992 C CA . GLU B 1 84 ? -0.1 -6.445 -23.766 1 98.81 84 GLU B CA 1
ATOM 2993 C C . GLU B 1 84 ? -0.465 -7.723 -23.016 1 98.81 84 GLU B C 1
ATOM 2995 O O . GLU B 1 84 ? -0.408 -8.82 -23.562 1 98.81 84 GLU B O 1
ATOM 3000 N N . MET B 1 85 ? -0.9 -7.578 -21.781 1 98.75 85 MET B N 1
ATOM 3001 C CA . MET B 1 85 ? -1.285 -8.758 -21 1 98.75 85 MET B CA 1
ATOM 3002 C C . MET B 1 85 ? -2.566 -9.375 -21.547 1 98.75 85 MET B C 1
ATOM 3004 O O . MET B 1 85 ? -2.73 -10.594 -21.531 1 98.75 85 MET B O 1
ATOM 3008 N N . MET B 1 86 ? -3.469 -8.508 -22.016 1 98.62 86 MET B N 1
ATOM 3009 C CA . MET B 1 86 ? -4.688 -9.016 -22.641 1 98.62 86 MET B CA 1
ATOM 3010 C C . MET B 1 86 ? -4.363 -9.812 -23.906 1 98.62 86 MET B C 1
ATOM 3012 O O . MET B 1 86 ? -4.969 -10.852 -24.156 1 98.62 86 MET B O 1
ATOM 3016 N N . THR B 1 87 ? -3.449 -9.336 -24.672 1 98.31 87 THR B N 1
ATOM 3017 C CA . THR B 1 87 ? -3.023 -10.039 -25.875 1 98.31 87 THR B CA 1
ATOM 3018 C C . THR B 1 87 ? -2.42 -11.398 -25.516 1 98.31 87 THR B C 1
ATOM 3020 O O . THR B 1 87 ? -2.699 -12.398 -26.188 1 98.31 87 THR B O 1
ATOM 3023 N N . VAL B 1 88 ? -1.613 -11.445 -24.484 1 97.62 88 VAL B N 1
ATOM 3024 C CA . VAL B 1 88 ? -1.022 -12.703 -24.031 1 97.62 88 VAL B CA 1
ATOM 3025 C C . VAL B 1 88 ? -2.127 -13.672 -23.625 1 97.62 88 VAL B C 1
ATOM 3027 O O . VAL B 1 88 ? -2.082 -14.852 -23.969 1 97.62 88 VAL B O 1
ATOM 3030 N N . ALA B 1 89 ? -3.105 -13.188 -22.844 1 98.06 89 ALA B N 1
ATOM 3031 C CA . ALA B 1 89 ? -4.215 -14.031 -22.422 1 98.06 89 ALA B CA 1
ATOM 3032 C C . ALA B 1 89 ? -4.969 -14.602 -23.625 1 98.06 89 ALA B C 1
ATOM 3034 O O . ALA B 1 89 ? -5.316 -15.781 -23.641 1 98.06 89 ALA B O 1
ATOM 3035 N N . ASP B 1 90 ? -5.195 -13.734 -24.625 1 97.06 90 ASP B N 1
ATOM 3036 C CA . ASP B 1 90 ? -5.863 -14.195 -25.828 1 97.06 90 ASP B CA 1
ATOM 3037 C C . ASP B 1 90 ? -5.094 -15.336 -26.484 1 97.06 90 ASP B C 1
ATOM 3039 O O . ASP B 1 90 ? -5.691 -16.328 -26.906 1 97.06 90 ASP B O 1
ATOM 3043 N N . ASP B 1 91 ? -3.836 -15.219 -26.562 1 95.94 91 ASP B N 1
ATOM 3044 C CA . ASP B 1 91 ? -2.998 -16.25 -27.141 1 95.94 91 ASP B CA 1
ATOM 3045 C C . ASP B 1 91 ? -3.098 -17.562 -26.344 1 95.94 91 ASP B C 1
ATOM 3047 O O . ASP B 1 91 ? -3.217 -18.641 -26.938 1 95.94 91 ASP B O 1
ATOM 3051 N N . VAL B 1 92 ? -3.023 -17.469 -25.031 1 95.44 92 VAL B N 1
ATOM 3052 C CA . VAL B 1 92 ? -3.037 -18.641 -24.156 1 95.44 92 VAL B CA 1
ATOM 3053 C C . VAL B 1 92 ? -4.363 -19.375 -24.312 1 95.44 92 VAL B C 1
ATOM 3055 O O . VAL B 1 92 ? -4.383 -20.609 -24.406 1 95.44 92 VAL B O 1
ATOM 3058 N N . PHE B 1 93 ? -5.453 -18.688 -24.406 1 95.19 93 PHE B N 1
ATOM 3059 C CA . PHE B 1 93 ? -6.773 -19.312 -24.391 1 95.19 93 PHE B CA 1
ATOM 3060 C C . PHE B 1 93 ? -7.219 -19.672 -25.797 1 95.19 93 PHE B C 1
ATOM 3062 O O . PHE B 1 93 ? -8.195 -20.391 -25.984 1 95.19 93 PHE B O 1
ATOM 3069 N N . ALA B 1 94 ? -6.645 -19.141 -26.859 1 89.06 94 ALA B N 1
ATOM 3070 C CA . ALA B 1 94 ? -6.977 -19.516 -28.234 1 89.06 94 ALA B CA 1
ATOM 3071 C C . ALA B 1 94 ? -6.73 -21 -28.484 1 89.06 94 ALA B C 1
ATOM 3073 O O . ALA B 1 94 ? -7.496 -21.656 -29.188 1 89.06 94 ALA B O 1
ATOM 3074 N N . GLY B 1 95 ? -5.758 -21.688 -28.062 1 68.38 95 GLY B N 1
ATOM 3075 C CA . GLY B 1 95 ? -5.477 -23.094 -28.344 1 68.38 95 GLY B CA 1
ATOM 3076 C C . GLY B 1 95 ? -6.199 -24.031 -27.406 1 68.38 95 GLY B C 1
ATOM 3077 O O . GLY B 1 95 ? -5.723 -25.141 -27.156 1 68.38 95 GLY B O 1
ATOM 3078 N N . ALA B 1 96 ? -7.32 -23.656 -26.969 1 61.16 96 ALA B N 1
ATOM 3079 C CA . ALA B 1 96 ? -8.188 -24.469 -26.109 1 61.16 96 ALA B CA 1
ATOM 3080 C C . ALA B 1 96 ? -7.539 -24.703 -24.75 1 61.16 96 ALA B C 1
ATOM 3082 O O . ALA B 1 96 ? -7.863 -25.672 -24.062 1 61.16 96 ALA B O 1
ATOM 3083 N N . SER B 1 97 ? -6.664 -23.828 -24.5 1 70.88 97 SER B N 1
ATOM 3084 C CA . SER B 1 97 ? -5.969 -24.078 -23.25 1 70.88 97 SER B CA 1
ATOM 3085 C C . SER B 1 97 ? -6.523 -23.219 -22.125 1 70.88 97 SER B C 1
ATOM 3087 O O . SER B 1 97 ? -7.109 -22.156 -22.375 1 70.88 97 SER B O 1
ATOM 3089 N N . CYS B 1 98 ? -6.926 -23.875 -21.078 1 89.06 98 CYS B N 1
ATOM 3090 C CA . CYS B 1 98 ? -7.27 -23.25 -19.812 1 89.06 98 CYS B CA 1
ATOM 3091 C C . CYS B 1 98 ? -6.012 -22.844 -19.047 1 89.06 98 CYS B C 1
ATOM 3093 O O . CYS B 1 98 ? -4.91 -23.281 -19.375 1 89.06 98 CYS B O 1
ATOM 3095 N N . CYS B 1 99 ? -6.094 -21.859 -18.297 1 96.69 99 CYS B N 1
ATOM 3096 C CA . CYS B 1 99 ? -5.031 -21.5 -17.359 1 96.69 99 CYS B CA 1
ATOM 3097 C C . CYS B 1 99 ? -5.344 -22 -15.953 1 96.69 99 CYS B C 1
ATOM 3099 O O . CYS B 1 99 ? -6.363 -21.625 -15.367 1 96.69 99 CYS B O 1
ATOM 3101 N N . HIS B 1 100 ? -4.453 -22.875 -15.523 1 97.19 100 HIS B N 1
ATOM 3102 C CA . HIS B 1 100 ? -4.684 -23.484 -14.219 1 97.19 100 HIS B CA 1
ATOM 3103 C C . HIS B 1 100 ? -3.838 -22.797 -13.141 1 97.19 100 HIS B C 1
ATOM 3105 O O . HIS B 1 100 ? -4.195 -22.828 -11.961 1 97.19 100 HIS B O 1
ATOM 3111 N N . VAL B 1 101 ? -2.67 -22.266 -13.531 1 98.25 101 VAL B N 1
ATOM 3112 C CA . VAL B 1 101 ? -1.787 -21.531 -12.641 1 98.25 101 VAL B CA 1
ATOM 3113 C C . VAL B 1 101 ? -1.377 -20.203 -13.297 1 98.25 101 VAL B C 1
ATOM 3115 O O . VAL B 1 101 ? -0.75 -20.203 -14.359 1 98.25 101 VAL B O 1
ATOM 3118 N N . LEU B 1 102 ? -1.795 -19.125 -12.758 1 98.75 102 LEU B N 1
ATOM 3119 C CA . LEU B 1 102 ? -1.297 -17.812 -13.117 1 98.75 102 LEU B CA 1
ATOM 3120 C C . LEU B 1 102 ? -0.345 -17.281 -12.055 1 98.75 102 LEU B C 1
ATOM 3122 O O . LEU B 1 102 ? -0.761 -17 -10.922 1 98.75 102 LEU B O 1
ATOM 3126 N N . MET B 1 103 ? 0.908 -17.219 -12.367 1 98.88 103 MET B N 1
ATOM 3127 C CA . MET B 1 103 ? 1.899 -16.688 -11.438 1 98.88 103 MET B CA 1
ATOM 3128 C C . MET B 1 103 ? 2.4 -15.32 -11.891 1 98.88 103 MET B C 1
ATOM 3130 O O . MET B 1 103 ? 3.252 -15.234 -12.781 1 98.88 103 MET B O 1
ATOM 3134 N N . ASN B 1 104 ? 1.836 -14.305 -11.32 1 98.88 104 ASN B N 1
ATOM 3135 C CA . ASN B 1 104 ? 2.328 -12.945 -11.516 1 98.88 104 ASN B CA 1
ATOM 3136 C C . ASN B 1 104 ? 3.562 -12.664 -10.664 1 98.88 104 ASN B C 1
ATOM 3138 O O . ASN B 1 104 ? 3.441 -12.289 -9.492 1 98.88 104 ASN B O 1
ATOM 3142 N N . ASN B 1 105 ? 4.734 -12.773 -11.281 1 98.38 105 ASN B N 1
ATOM 3143 C CA . ASN B 1 105 ? 5.988 -12.805 -10.539 1 98.38 105 ASN B CA 1
ATOM 3144 C C . ASN B 1 105 ? 6.926 -11.68 -10.977 1 98.38 105 ASN B C 1
ATOM 3146 O O . ASN B 1 105 ? 7.883 -11.352 -10.266 1 98.38 105 ASN B O 1
ATOM 3150 N N . ALA B 1 106 ? 6.66 -11.039 -12.141 1 96.38 106 ALA B N 1
ATOM 3151 C CA . ALA B 1 106 ? 7.535 -9.969 -12.609 1 96.38 106 ALA B CA 1
ATOM 3152 C C . ALA B 1 106 ? 7.664 -8.859 -11.562 1 96.38 106 ALA B C 1
ATOM 3154 O O . ALA B 1 106 ? 6.684 -8.492 -10.914 1 96.38 106 ALA B O 1
ATOM 3155 N N . GLY B 1 107 ? 8.883 -8.391 -11.336 1 93.69 107 GLY B N 1
ATOM 3156 C CA . GLY B 1 107 ? 9.141 -7.324 -10.383 1 93.69 107 GLY B CA 1
ATOM 3157 C C . GLY B 1 107 ? 10.477 -6.637 -10.602 1 93.69 107 GLY B C 1
ATOM 3158 O O . GLY B 1 107 ? 11.398 -7.223 -11.172 1 93.69 107 GLY B O 1
ATOM 3159 N N . ILE B 1 108 ? 10.57 -5.441 -10.117 1 90.62 108 ILE B N 1
ATOM 3160 C CA . ILE B 1 108 ? 11.82 -4.691 -10.188 1 90.62 108 ILE B CA 1
ATOM 3161 C C . ILE B 1 108 ? 12.078 -4.004 -8.852 1 90.62 108 ILE B C 1
ATOM 3163 O O . ILE B 1 108 ? 11.148 -3.736 -8.094 1 90.62 108 ILE B O 1
ATOM 3167 N N . GLY B 1 109 ? 13.383 -3.809 -8.43 1 83.38 109 GLY B N 1
ATOM 3168 C CA . GLY B 1 109 ? 13.773 -3.305 -7.125 1 83.38 109 GLY B CA 1
ATOM 3169 C C . GLY B 1 109 ? 14.242 -1.86 -7.156 1 83.38 109 GLY B C 1
ATOM 3170 O O . GLY B 1 109 ? 15.039 -1.443 -6.32 1 83.38 109 GLY B O 1
ATOM 3171 N N . GLN B 1 110 ? 13.773 -1.026 -8.047 1 78.12 110 GLN B N 1
ATOM 3172 C CA . GLN B 1 110 ? 14.195 0.372 -8.086 1 78.12 110 GLN B CA 1
ATOM 3173 C C . GLN B 1 110 ? 13.414 1.207 -7.078 1 78.12 110 GLN B C 1
ATOM 3175 O O . GLN B 1 110 ? 12.266 0.89 -6.762 1 78.12 110 GLN B O 1
ATOM 3180 N N . GLY B 1 111 ? 14.062 1.985 -6.387 1 72.88 111 GLY B N 1
ATOM 3181 C CA . GLY B 1 111 ? 13.328 2.895 -5.523 1 72.88 111 GLY B CA 1
ATOM 3182 C C . GLY B 1 111 ? 14.148 3.385 -4.34 1 72.88 111 GLY B C 1
ATOM 3183 O O . GLY B 1 111 ? 15.094 2.721 -3.916 1 72.88 111 GLY B O 1
ATOM 3184 N N . GLY B 1 112 ? 14.297 4.594 -4.094 1 83.75 112 GLY B N 1
ATOM 3185 C CA . GLY B 1 112 ? 15.039 5.398 -3.133 1 83.75 112 GLY B CA 1
ATOM 3186 C C . GLY B 1 112 ? 14.188 5.859 -1.965 1 83.75 112 GLY B C 1
ATOM 3187 O O . GLY B 1 112 ? 13.492 5.059 -1.341 1 83.75 112 GLY B O 1
ATOM 3188 N N . GLY B 1 113 ? 14.43 7.02 -1.605 1 93.5 113 GLY B N 1
ATOM 3189 C CA . GLY B 1 113 ? 13.773 7.668 -0.48 1 93.5 113 GLY B CA 1
ATOM 3190 C C . GLY B 1 113 ? 12.492 8.391 -0.87 1 93.5 113 GLY B C 1
ATOM 3191 O O . GLY B 1 113 ? 11.922 8.125 -1.929 1 93.5 113 GLY B O 1
ATOM 3192 N N . ALA B 1 114 ? 12.008 9.164 0.034 1 96.69 114 ALA B N 1
ATOM 3193 C CA . ALA B 1 114 ? 10.727 9.844 -0.097 1 96.69 114 ALA B CA 1
ATOM 3194 C C . ALA B 1 114 ? 10.75 10.859 -1.241 1 96.69 114 ALA B C 1
ATOM 3196 O O . ALA B 1 114 ? 9.703 11.273 -1.736 1 96.69 114 ALA B O 1
ATOM 3197 N N . MET B 1 115 ? 11.953 11.203 -1.707 1 97.12 115 MET B N 1
ATOM 3198 C CA . MET B 1 115 ? 12.07 12.219 -2.752 1 97.12 115 MET B CA 1
ATOM 3199 C C . MET B 1 115 ? 12.414 11.578 -4.094 1 97.12 115 MET B C 1
ATOM 3201 O O . MET B 1 115 ? 12.898 12.25 -5.004 1 97.12 115 MET B O 1
ATOM 3205 N N . THR B 1 116 ? 12.195 10.281 -4.25 1 96.38 116 THR B N 1
ATOM 3206 C CA . THR B 1 116 ? 12.391 9.602 -5.527 1 96.38 116 THR B CA 1
ATOM 3207 C C . THR B 1 116 ? 11.555 10.266 -6.621 1 96.38 116 THR B C 1
ATOM 3209 O O . THR B 1 116 ? 10.391 10.617 -6.398 1 96.38 116 THR B O 1
ATOM 3212 N N . ASN B 1 117 ? 12.18 10.406 -7.789 1 96.31 117 ASN B N 1
ATOM 3213 C CA . ASN B 1 117 ? 11.461 11.055 -8.883 1 96.31 117 ASN B CA 1
ATOM 3214 C C . ASN B 1 117 ? 10.281 10.211 -9.352 1 96.31 117 ASN B C 1
ATOM 3216 O O . ASN B 1 117 ? 10.32 8.984 -9.281 1 96.31 117 ASN B O 1
ATOM 3220 N N . MET B 1 118 ? 9.297 10.867 -9.906 1 97.44 118 MET B N 1
ATOM 3221 C CA . MET B 1 118 ? 8.039 10.211 -10.219 1 97.44 118 MET B CA 1
ATOM 3222 C C . MET B 1 118 ? 8.203 9.227 -11.375 1 97.44 118 MET B C 1
ATOM 3224 O O . MET B 1 118 ? 7.473 8.242 -11.469 1 97.44 118 MET B O 1
ATOM 3228 N N . GLU B 1 119 ? 9.102 9.484 -12.281 1 96.75 119 GLU B N 1
ATOM 3229 C CA . GLU B 1 119 ? 9.359 8.516 -13.352 1 96.75 119 GLU B CA 1
ATOM 3230 C C . GLU B 1 119 ? 9.703 7.148 -12.773 1 96.75 119 GLU B C 1
ATOM 3232 O O . GLU B 1 119 ? 9.141 6.133 -13.195 1 96.75 119 GLU B O 1
ATOM 3237 N N . THR B 1 120 ? 10.609 7.117 -11.805 1 95.75 120 THR B N 1
ATOM 3238 C CA . THR B 1 120 ? 11 5.879 -11.133 1 95.75 120 THR B CA 1
ATOM 3239 C C . THR B 1 120 ? 9.828 5.289 -10.352 1 95.75 120 THR B C 1
ATOM 3241 O O . THR B 1 120 ? 9.578 4.082 -10.414 1 95.75 120 THR B O 1
ATOM 3244 N N . VAL B 1 121 ? 9.078 6.137 -9.648 1 97.38 121 VAL B N 1
ATOM 3245 C CA . VAL B 1 121 ? 7.934 5.676 -8.867 1 97.38 121 VAL B CA 1
ATOM 3246 C C . VAL B 1 121 ? 6.922 5 -9.797 1 97.38 121 VAL B C 1
ATOM 3248 O O . VAL B 1 121 ? 6.469 3.889 -9.523 1 97.38 121 VAL B O 1
ATOM 3251 N N . HIS B 1 122 ? 6.637 5.637 -10.914 1 97.38 122 HIS B N 1
ATOM 3252 C CA . HIS B 1 122 ? 5.66 5.102 -11.852 1 97.38 122 HIS B CA 1
ATOM 3253 C C . HIS B 1 122 ? 6.137 3.779 -12.445 1 97.38 122 HIS B C 1
ATOM 3255 O O . HIS B 1 122 ? 5.34 2.863 -12.656 1 97.38 122 HIS B O 1
ATOM 3261 N N . LYS B 1 123 ? 7.363 3.717 -12.75 1 96.5 123 LYS B N 1
ATOM 3262 C CA . LYS B 1 123 ? 7.918 2.49 -13.312 1 96.5 123 LYS B CA 1
ATOM 3263 C C . LYS B 1 123 ? 7.773 1.322 -12.336 1 96.5 123 LYS B C 1
ATOM 3265 O O . LYS B 1 123 ? 7.285 0.253 -12.711 1 96.5 123 LYS B O 1
ATOM 3270 N N . VAL B 1 124 ? 8.164 1.535 -11.102 1 96.44 124 VAL B N 1
ATOM 3271 C CA . VAL B 1 124 ? 8.148 0.485 -10.086 1 96.44 124 VAL B CA 1
ATOM 3272 C C . VAL B 1 124 ? 6.707 0.087 -9.781 1 96.44 124 VAL B C 1
ATOM 3274 O O . VAL B 1 124 ? 6.371 -1.101 -9.766 1 96.44 124 VAL B O 1
ATOM 3277 N N . MET B 1 125 ? 5.844 1.084 -9.578 1 97.81 125 MET B N 1
ATOM 3278 C CA . MET B 1 125 ? 4.438 0.778 -9.32 1 97.81 125 MET B CA 1
ATOM 3279 C C . MET B 1 125 ? 3.803 0.087 -10.523 1 97.81 125 MET B C 1
ATOM 3281 O O . MET B 1 125 ? 2.969 -0.806 -10.367 1 97.81 125 MET B O 1
ATOM 3285 N N . GLY B 1 126 ? 4.18 0.515 -11.727 1 98.06 126 GLY B N 1
ATOM 3286 C CA . GLY B 1 126 ? 3.66 -0.067 -12.953 1 98.06 126 GLY B CA 1
ATOM 3287 C C . GLY B 1 126 ? 3.941 -1.553 -13.078 1 98.06 126 GLY B C 1
ATOM 3288 O O . GLY B 1 126 ? 3.07 -2.322 -13.492 1 98.06 126 GLY B O 1
ATOM 3289 N N . VAL B 1 127 ? 5.078 -1.93 -12.664 1 97.75 127 VAL B N 1
ATOM 3290 C CA . VAL B 1 127 ? 5.484 -3.324 -12.812 1 97.75 127 VAL B CA 1
ATOM 3291 C C . VAL B 1 127 ? 5.043 -4.121 -11.586 1 97.75 127 VAL B C 1
ATOM 3293 O O . VAL B 1 127 ? 4.363 -5.141 -11.719 1 97.75 127 VAL B O 1
ATOM 3296 N N . ASN B 1 128 ? 5.391 -3.621 -10.391 1 97.44 128 ASN B N 1
ATOM 3297 C CA . ASN B 1 128 ? 5.25 -4.402 -9.164 1 97.44 128 ASN B CA 1
ATOM 3298 C C . ASN B 1 128 ? 3.799 -4.434 -8.688 1 97.44 128 ASN B C 1
ATOM 3300 O O . ASN B 1 128 ? 3.365 -5.41 -8.07 1 97.44 128 ASN B O 1
ATOM 3304 N N . THR B 1 129 ? 3.094 -3.301 -8.898 1 98.25 129 THR B N 1
ATOM 3305 C CA . THR B 1 129 ? 1.728 -3.199 -8.391 1 98.25 129 THR B CA 1
ATOM 3306 C C . THR B 1 129 ? 0.721 -3.492 -9.5 1 98.25 129 THR B C 1
ATOM 3308 O O . THR B 1 129 ? -0.102 -4.402 -9.375 1 98.25 129 THR B O 1
ATOM 3311 N N . TYR B 1 130 ? 0.848 -2.789 -10.594 1 98.69 130 TYR B N 1
ATOM 3312 C CA . TYR B 1 130 ? -0.146 -2.932 -11.648 1 98.69 130 TYR B CA 1
ATOM 3313 C C . TYR B 1 130 ? 0.099 -4.195 -12.469 1 98.69 130 TYR B C 1
ATOM 3315 O O . TYR B 1 130 ? -0.835 -4.77 -13.031 1 98.69 130 TYR B O 1
ATOM 3323 N N . GLY B 1 131 ? 1.335 -4.676 -12.523 1 98.75 131 GLY B N 1
ATOM 3324 C CA . GLY B 1 131 ? 1.627 -5.914 -13.227 1 98.75 131 GLY B CA 1
ATOM 3325 C C . GLY B 1 131 ? 0.718 -7.059 -12.828 1 98.75 131 GLY B C 1
ATOM 3326 O O . GLY B 1 131 ? -0.018 -7.594 -13.656 1 98.75 131 GLY B O 1
ATOM 3327 N N . PRO B 1 132 ? 0.749 -7.398 -11.547 1 98.81 132 PRO B N 1
ATOM 3328 C CA . PRO B 1 132 ? -0.159 -8.445 -11.07 1 98.81 132 PRO B CA 1
ATOM 3329 C C . PRO B 1 132 ? -1.628 -8.109 -11.32 1 98.81 132 PRO B C 1
ATOM 3331 O O . PRO B 1 132 ? -2.422 -9 -11.641 1 98.81 132 PRO B O 1
ATOM 3334 N N . ILE B 1 133 ? -2.041 -6.852 -11.164 1 98.81 133 ILE B N 1
ATOM 3335 C CA . ILE B 1 133 ? -3.42 -6.449 -11.414 1 98.81 133 ILE B CA 1
ATOM 3336 C C . ILE B 1 133 ? -3.77 -6.688 -12.883 1 98.81 133 ILE B C 1
ATOM 3338 O O . ILE B 1 133 ? -4.82 -7.25 -13.188 1 98.81 133 ILE B O 1
ATOM 3342 N N . HIS B 1 134 ? -2.877 -6.266 -13.789 1 98.88 134 HIS B N 1
ATOM 3343 C CA . HIS B 1 134 ? -3.074 -6.488 -15.219 1 98.88 134 HIS B CA 1
ATOM 3344 C C . HIS B 1 134 ? -3.197 -7.973 -15.539 1 98.88 134 HIS B C 1
ATOM 3346 O O . HIS B 1 134 ? -4.055 -8.375 -16.328 1 98.88 134 HIS B O 1
ATOM 3352 N N . GLY B 1 135 ? -2.307 -8.766 -14.938 1 98.88 135 GLY B N 1
ATOM 3353 C CA . GLY B 1 135 ? -2.424 -10.203 -15.102 1 98.88 135 GLY B CA 1
ATOM 3354 C C . GLY B 1 135 ? -3.781 -10.742 -14.688 1 98.88 135 GLY B C 1
ATOM 3355 O O . GLY B 1 135 ? -4.387 -11.531 -15.406 1 98.88 135 GLY B O 1
ATOM 3356 N N . CYS B 1 136 ? -4.234 -10.312 -13.539 1 98.88 136 CYS B N 1
ATOM 3357 C CA . CYS B 1 136 ? -5.52 -10.781 -13.031 1 98.88 136 CYS B CA 1
ATOM 3358 C C . CYS B 1 136 ? -6.66 -10.312 -13.93 1 98.88 136 CYS B C 1
ATOM 3360 O O . CYS B 1 136 ? -7.559 -11.094 -14.25 1 98.88 136 CYS B O 1
ATOM 3362 N N . LEU B 1 137 ? -6.652 -9.031 -14.336 1 98.75 137 LEU B N 1
ATOM 3363 C CA . LEU B 1 137 ? -7.699 -8.5 -15.203 1 98.75 137 LEU B CA 1
ATOM 3364 C C . LEU B 1 137 ? -7.754 -9.273 -16.516 1 98.75 137 LEU B C 1
ATOM 3366 O O . LEU B 1 137 ? -8.836 -9.508 -17.062 1 98.75 137 LEU B O 1
ATOM 3370 N N . ALA B 1 138 ? -6.629 -9.664 -17.016 1 98.62 138 ALA B N 1
ATOM 3371 C CA . ALA B 1 138 ? -6.539 -10.32 -18.312 1 98.62 138 ALA B CA 1
ATOM 3372 C C . ALA B 1 138 ? -6.941 -11.789 -18.219 1 98.62 138 ALA B C 1
ATOM 3374 O O . ALA B 1 138 ? -7.555 -12.336 -19.125 1 98.62 138 ALA B O 1
ATOM 3375 N N . PHE B 1 139 ? -6.68 -12.492 -17.125 1 98.56 139 PHE B N 1
ATOM 3376 C CA . PHE B 1 139 ? -6.75 -13.945 -17.109 1 98.56 139 PHE B CA 1
ATOM 3377 C C . PHE B 1 139 ? -7.926 -14.43 -16.266 1 98.56 139 PHE B C 1
ATOM 3379 O O . PHE B 1 139 ? -8.594 -15.398 -16.625 1 98.56 139 PHE B O 1
ATOM 3386 N N . VAL B 1 140 ? -8.219 -13.766 -15.141 1 98.5 140 VAL B N 1
ATOM 3387 C CA . VAL B 1 140 ? -9.125 -14.312 -14.125 1 98.5 140 VAL B CA 1
ATOM 3388 C C . VAL B 1 140 ? -10.523 -14.469 -14.719 1 98.5 140 VAL B C 1
ATOM 3390 O O . VAL B 1 140 ? -11.156 -15.516 -14.547 1 98.5 140 VAL B O 1
ATOM 3393 N N . PRO B 1 141 ? -11.062 -13.43 -15.492 1 97.88 141 PRO B N 1
ATOM 3394 C CA . PRO B 1 141 ? -12.383 -13.641 -16.078 1 97.88 141 PRO B CA 1
ATOM 3395 C C . PRO B 1 141 ? -12.43 -14.852 -17.016 1 97.88 141 PRO B C 1
ATOM 3397 O O . PRO B 1 141 ? -13.406 -15.602 -17 1 97.88 141 PRO B O 1
ATOM 3400 N N . LYS B 1 142 ? -11.414 -15.07 -17.766 1 97.31 142 LYS B N 1
ATOM 3401 C CA . LYS B 1 142 ? -11.344 -16.219 -18.672 1 97.31 142 LYS B CA 1
ATOM 3402 C C . LYS B 1 142 ? -11.188 -17.516 -17.891 1 97.31 142 LYS B C 1
ATOM 3404 O O . LYS B 1 142 ? -11.75 -18.547 -18.281 1 97.31 142 LYS B O 1
ATOM 3409 N N . MET B 1 143 ? -10.422 -17.5 -16.828 1 97.62 143 MET B N 1
ATOM 3410 C CA . MET B 1 143 ? -10.273 -18.672 -15.961 1 97.62 143 MET B CA 1
ATOM 3411 C C . MET B 1 143 ? -11.617 -19.047 -15.336 1 97.62 143 MET B C 1
ATOM 3413 O O . MET B 1 143 ? -11.961 -20.234 -15.281 1 97.62 143 MET B O 1
ATOM 3417 N N . LYS B 1 144 ? -12.328 -18.062 -14.859 1 96.5 144 LYS B N 1
ATOM 3418 C CA . LYS B 1 144 ? -13.648 -18.312 -14.297 1 96.5 144 LYS B CA 1
ATOM 3419 C C . LYS B 1 144 ? -14.578 -18.938 -15.336 1 96.5 144 LYS B C 1
ATOM 3421 O O . LYS B 1 144 ? -15.297 -19.891 -15.047 1 96.5 144 LYS B O 1
ATOM 3426 N N . THR B 1 145 ? -14.539 -18.391 -16.547 1 94.81 145 THR B N 1
ATOM 3427 C CA . THR B 1 145 ? -15.414 -18.828 -17.625 1 94.81 145 THR B CA 1
ATOM 3428 C C . THR B 1 145 ? -15.117 -20.281 -18 1 94.81 145 THR B C 1
ATOM 3430 O O . THR B 1 145 ? -16.031 -21.031 -18.344 1 94.81 145 THR B O 1
ATOM 3433 N N . SER B 1 146 ? -13.891 -20.719 -17.891 1 93.44 146 SER B N 1
ATOM 3434 C CA . SER B 1 146 ? -13.5 -22.078 -18.234 1 93.44 146 SER B CA 1
ATOM 3435 C C . SER B 1 146 ? -14.133 -23.109 -17.297 1 93.44 146 SER B C 1
ATOM 3437 O O . SER B 1 146 ? -14.273 -24.281 -17.656 1 93.44 146 SER B O 1
ATOM 3439 N N . GLY B 1 147 ? -14.375 -22.688 -16.031 1 93 147 GLY B N 1
ATOM 3440 C CA . GLY B 1 147 ? -14.969 -23.578 -15.047 1 93 147 GLY B CA 1
ATOM 3441 C C . GLY B 1 147 ? -13.984 -24.562 -14.453 1 93 147 GLY B C 1
ATOM 3442 O O . GLY B 1 147 ? -14.359 -25.422 -13.672 1 93 147 GLY B O 1
ATOM 3443 N N . GLN B 1 148 ? -12.742 -24.453 -14.805 1 94.19 148 GLN B N 1
ATOM 3444 C CA . GLN B 1 148 ? -11.711 -25.328 -14.273 1 94.19 148 GLN B CA 1
ATOM 3445 C C . GLN B 1 148 ? -11.109 -24.75 -12.992 1 94.19 148 GLN B C 1
ATOM 3447 O O . GLN B 1 148 ? -11.156 -23.547 -12.758 1 94.19 148 GLN B O 1
ATOM 3452 N N . PRO B 1 149 ? -10.57 -25.672 -12.156 1 96.06 149 PRO B N 1
ATOM 3453 C CA . PRO B 1 149 ? -9.852 -25.156 -10.984 1 96.06 149 PRO B CA 1
ATOM 3454 C C . PRO B 1 149 ? -8.586 -24.391 -11.352 1 96.06 149 PRO B C 1
ATOM 3456 O O . PRO B 1 149 ? -7.961 -24.672 -12.375 1 96.06 149 PRO B O 1
ATOM 3459 N N . GLY B 1 150 ? -8.281 -23.438 -10.602 1 97.19 150 GLY B N 1
ATOM 3460 C CA . GLY B 1 150 ? -7.066 -22.672 -10.852 1 97.19 150 GLY B CA 1
ATOM 3461 C C . GLY B 1 150 ? -6.598 -21.875 -9.648 1 97.19 150 GLY B C 1
ATOM 3462 O O . GLY B 1 150 ? -7.348 -21.703 -8.688 1 97.19 150 GLY B O 1
ATOM 3463 N N . ILE B 1 151 ? -5.344 -21.469 -9.711 1 98.31 151 ILE B N 1
ATOM 3464 C CA . ILE B 1 151 ? -4.758 -20.656 -8.648 1 98.31 151 ILE B CA 1
ATOM 3465 C C . ILE B 1 151 ? -4.012 -19.469 -9.25 1 98.31 151 ILE B C 1
ATOM 3467 O O . ILE B 1 151 ? -3.357 -19.594 -10.289 1 98.31 151 ILE B O 1
ATOM 3471 N N . ILE B 1 152 ? -4.238 -18.297 -8.695 1 98.69 152 ILE B N 1
ATOM 3472 C CA . ILE B 1 152 ? -3.453 -17.094 -8.984 1 98.69 152 ILE B CA 1
ATOM 3473 C C . ILE B 1 152 ? -2.404 -16.906 -7.891 1 98.69 152 ILE B C 1
ATOM 3475 O O . ILE B 1 152 ? -2.736 -16.844 -6.703 1 98.69 152 ILE B O 1
ATOM 3479 N N . ILE B 1 153 ? -1.148 -16.875 -8.25 1 98.81 153 ILE B N 1
ATOM 3480 C CA . ILE B 1 153 ? -0.055 -16.625 -7.324 1 98.81 153 ILE B CA 1
ATOM 3481 C C . ILE B 1 153 ? 0.567 -15.258 -7.625 1 98.81 153 ILE B C 1
ATOM 3483 O O . ILE B 1 153 ? 1.208 -15.078 -8.664 1 98.81 153 ILE B O 1
ATOM 3487 N N . ASN B 1 154 ? 0.326 -14.266 -6.789 1 98.81 154 ASN B N 1
ATOM 3488 C CA . ASN B 1 154 ? 1.014 -12.984 -6.863 1 98.81 154 ASN B CA 1
ATOM 3489 C C . ASN B 1 154 ? 2.236 -12.945 -5.953 1 98.81 154 ASN B C 1
ATOM 3491 O O . ASN B 1 154 ? 2.158 -13.328 -4.785 1 98.81 154 ASN B O 1
ATOM 3495 N N . THR B 1 155 ? 3.367 -12.523 -6.516 1 97.38 155 THR B N 1
ATOM 3496 C CA . THR B 1 155 ? 4.609 -12.508 -5.75 1 97.38 155 THR B CA 1
ATOM 3497 C C . THR B 1 155 ? 4.766 -11.188 -5 1 97.38 155 THR B C 1
ATOM 3499 O O . THR B 1 155 ? 4.895 -10.125 -5.613 1 97.38 155 THR B O 1
ATOM 3502 N N . GLY B 1 156 ? 4.695 -11.258 -3.74 1 95.75 156 GLY B N 1
ATOM 3503 C CA . GLY B 1 156 ? 4.969 -10.133 -2.867 1 95.75 156 GLY B CA 1
ATOM 3504 C C . GLY B 1 156 ? 6.41 -10.078 -2.398 1 95.75 156 GLY B C 1
ATOM 3505 O O . GLY B 1 156 ? 7.336 -10.258 -3.195 1 95.75 156 GLY B O 1
ATOM 3506 N N . SER B 1 157 ? 6.633 -9.68 -1.203 1 89.31 157 SER B N 1
ATOM 3507 C CA . SER B 1 157 ? 7.938 -9.578 -0.552 1 89.31 157 SER B CA 1
ATOM 3508 C C . SER B 1 157 ? 7.785 -9.344 0.948 1 89.31 157 SER B C 1
ATOM 3510 O O . SER B 1 157 ? 6.82 -8.727 1.393 1 89.31 157 SER B O 1
ATOM 3512 N N . LYS B 1 158 ? 8.773 -9.875 1.695 1 85.5 158 LYS B N 1
ATOM 3513 C CA . LYS B 1 158 ? 8.82 -9.516 3.109 1 85.5 158 LYS B CA 1
ATOM 3514 C C . LYS B 1 158 ? 8.922 -8 3.283 1 85.5 158 LYS B C 1
ATOM 3516 O O . LYS B 1 158 ? 8.398 -7.449 4.254 1 85.5 158 LYS B O 1
ATOM 3521 N N . GLN B 1 159 ? 9.539 -7.375 2.303 1 83.38 159 GLN B N 1
ATOM 3522 C CA . GLN B 1 159 ? 9.703 -5.926 2.344 1 83.38 159 GLN B CA 1
ATOM 3523 C C . GLN B 1 159 ? 8.352 -5.219 2.23 1 83.38 159 GLN B C 1
ATOM 3525 O O . GLN B 1 159 ? 8.227 -4.059 2.627 1 83.38 159 GLN B O 1
ATOM 3530 N N . GLY B 1 160 ? 7.371 -5.812 1.734 1 85.38 160 GLY B N 1
ATOM 3531 C CA . GLY B 1 160 ? 6.035 -5.242 1.674 1 85.38 160 GLY B CA 1
ATOM 3532 C C . GLY B 1 160 ? 5.309 -5.281 3.004 1 85.38 160 GLY B C 1
ATOM 3533 O O . GLY B 1 160 ? 4.215 -4.73 3.137 1 85.38 160 GLY B O 1
ATOM 3534 N N . ILE B 1 161 ? 5.949 -5.883 3.986 1 86.12 161 ILE B N 1
ATOM 3535 C CA . ILE B 1 161 ? 5.324 -6.066 5.289 1 86.12 161 ILE B CA 1
ATOM 3536 C C . ILE B 1 161 ? 6.188 -5.422 6.371 1 86.12 161 ILE B C 1
ATOM 3538 O O . ILE B 1 161 ? 5.695 -4.625 7.176 1 86.12 161 ILE B O 1
ATOM 3542 N N . THR B 1 162 ? 7.508 -5.652 6.332 1 83.12 162 THR B N 1
ATOM 3543 C CA . THR B 1 162 ? 8.391 -5.125 7.367 1 83.12 162 THR B CA 1
ATOM 3544 C C . THR B 1 162 ? 8.977 -3.779 6.945 1 83.12 162 THR B C 1
ATOM 3546 O O . THR B 1 162 ? 9.523 -3.049 7.773 1 83.12 162 THR B O 1
ATOM 3549 N N . MET B 1 163 ? 8.938 -3.443 5.785 1 85.75 163 MET B N 1
ATOM 3550 C CA . MET B 1 163 ? 9.219 -2.146 5.176 1 85.75 163 MET B CA 1
ATOM 3551 C C . MET B 1 163 ? 10.562 -1.603 5.648 1 85.75 163 MET B C 1
ATOM 3553 O O . MET B 1 163 ? 10.648 -0.462 6.105 1 85.75 163 MET B O 1
ATOM 3557 N N . PRO B 1 164 ? 11.648 -2.371 5.492 1 86.81 164 PRO B N 1
ATOM 3558 C CA . PRO B 1 164 ? 12.945 -1.806 5.875 1 86.81 164 PRO B CA 1
ATOM 3559 C C . PRO B 1 164 ? 13.25 -0.494 5.156 1 86.81 164 PRO B C 1
ATOM 3561 O O . PRO B 1 164 ? 12.883 -0.322 3.994 1 86.81 164 PRO B O 1
ATOM 3564 N N . PRO B 1 165 ? 13.938 0.426 5.875 1 90.75 165 PRO B N 1
ATOM 3565 C CA . PRO B 1 165 ? 14.305 1.686 5.223 1 90.75 165 PRO B CA 1
ATOM 3566 C C . PRO B 1 165 ? 15.242 1.481 4.035 1 90.75 165 PRO B C 1
ATOM 3568 O O . PRO B 1 165 ? 16.031 0.533 4.02 1 90.75 165 PRO B O 1
ATOM 3571 N N . GLY B 1 166 ? 15.172 2.418 2.996 1 87.25 166 GLY B N 1
ATOM 3572 C CA . GLY B 1 166 ? 16.156 2.445 1.926 1 87.25 166 GLY B CA 1
ATOM 3573 C C . GLY B 1 166 ? 15.57 2.102 0.568 1 87.25 166 GLY B C 1
ATOM 3574 O O . GLY B 1 166 ? 16.234 2.258 -0.457 1 87.25 166 GLY B O 1
ATOM 3575 N N . ASN B 1 167 ? 14.492 1.647 0.448 1 90.81 167 ASN B N 1
ATOM 3576 C CA . ASN B 1 167 ? 13.812 1.292 -0.794 1 90.81 167 ASN B CA 1
ATOM 3577 C C . ASN B 1 167 ? 12.312 1.539 -0.704 1 90.81 167 ASN B C 1
ATOM 3579 O O . ASN B 1 167 ? 11.516 0.628 -0.936 1 90.81 167 ASN B O 1
ATOM 3583 N N . LEU B 1 168 ? 12.016 2.738 -0.45 1 95.25 168 LEU B N 1
ATOM 3584 C CA . LEU B 1 168 ? 10.664 3.133 -0.063 1 95.25 168 LEU B CA 1
ATOM 3585 C C . LEU B 1 168 ? 9.68 2.861 -1.19 1 95.25 168 LEU B C 1
ATOM 3587 O O . LEU B 1 168 ? 8.562 2.396 -0.944 1 95.25 168 LEU B O 1
ATOM 3591 N N . THR B 1 169 ? 10.055 3.143 -2.461 1 95.44 169 THR B N 1
ATOM 3592 C CA . THR B 1 169 ? 9.156 2.918 -3.588 1 95.44 169 THR B CA 1
ATOM 3593 C C . THR B 1 169 ? 8.828 1.436 -3.73 1 95.44 169 THR B C 1
ATOM 3595 O O . THR B 1 169 ? 7.668 1.069 -3.947 1 95.44 169 THR B O 1
ATOM 3598 N N . TYR B 1 170 ? 9.82 0.579 -3.619 1 94.19 170 TYR B N 1
ATOM 3599 C CA . TYR B 1 170 ? 9.602 -0.863 -3.654 1 94.19 170 TYR B CA 1
ATOM 3600 C C . TYR B 1 170 ? 8.68 -1.301 -2.52 1 94.19 170 TYR B C 1
ATOM 3602 O O . TYR B 1 170 ? 7.734 -2.066 -2.738 1 94.19 170 TYR B O 1
ATOM 3610 N N . ASN B 1 171 ? 8.961 -0.77 -1.281 1 95.5 171 ASN B N 1
ATOM 3611 C CA . ASN B 1 171 ? 8.117 -1.084 -0.131 1 95.5 171 ASN B CA 1
ATOM 3612 C C . ASN B 1 171 ? 6.656 -0.738 -0.393 1 95.5 171 ASN B C 1
ATOM 3614 O O . ASN B 1 171 ? 5.766 -1.538 -0.107 1 95.5 171 ASN B O 1
ATOM 3618 N N . MET B 1 172 ? 6.445 0.434 -0.912 1 95.94 172 MET B N 1
ATOM 3619 C CA . MET B 1 172 ? 5.102 0.897 -1.232 1 95.94 172 MET B CA 1
ATOM 3620 C C . MET B 1 172 ? 4.426 -0.037 -2.232 1 95.94 172 MET B C 1
ATOM 3622 O O . MET B 1 172 ? 3.268 -0.413 -2.055 1 95.94 172 MET B O 1
ATOM 3626 N N . SER B 1 173 ? 5.133 -0.429 -3.271 1 96.75 173 SER B N 1
ATOM 3627 C CA . SER B 1 173 ? 4.582 -1.271 -4.332 1 96.75 173 SER B CA 1
ATOM 3628 C C . SER B 1 173 ? 4.18 -2.641 -3.795 1 96.75 173 SER B C 1
ATOM 3630 O O . SER B 1 173 ? 3.109 -3.152 -4.125 1 96.75 173 SER B O 1
ATOM 3632 N N . LYS B 1 174 ? 5.035 -3.178 -3.006 1 96.12 174 LYS B N 1
ATOM 3633 C CA . LYS B 1 174 ? 4.785 -4.527 -2.508 1 96.12 174 LYS B CA 1
ATOM 3634 C C . LYS B 1 174 ? 3.725 -4.52 -1.41 1 96.12 174 LYS B C 1
ATOM 3636 O O . LYS B 1 174 ? 2.969 -5.484 -1.264 1 96.12 174 LYS B O 1
ATOM 3641 N N . ALA B 1 175 ? 3.625 -3.428 -0.658 1 96.38 175 ALA B N 1
ATOM 3642 C CA . ALA B 1 175 ? 2.502 -3.283 0.265 1 96.38 175 ALA B CA 1
ATOM 3643 C C . ALA B 1 175 ? 1.174 -3.26 -0.486 1 96.38 175 ALA B C 1
ATOM 3645 O O . ALA B 1 175 ? 0.199 -3.883 -0.058 1 96.38 175 ALA B O 1
ATOM 3646 N N . ALA B 1 176 ? 1.159 -2.561 -1.584 1 96.88 176 ALA B N 1
ATOM 3647 C CA . ALA B 1 176 ? -0.053 -2.457 -2.393 1 96.88 176 ALA B CA 1
ATOM 3648 C C . ALA B 1 176 ? -0.445 -3.814 -2.969 1 96.88 176 ALA B C 1
ATOM 3650 O O . ALA B 1 176 ? -1.624 -4.18 -2.971 1 96.88 176 ALA B O 1
ATOM 3651 N N . VAL B 1 177 ? 0.5 -4.578 -3.414 1 97.12 177 VAL B N 1
ATOM 3652 C CA . VAL B 1 177 ? 0.221 -5.891 -3.994 1 97.12 177 VAL B CA 1
ATOM 3653 C C . VAL B 1 177 ? -0.349 -6.816 -2.924 1 97.12 177 VAL B C 1
ATOM 3655 O O . VAL B 1 177 ? -1.224 -7.641 -3.207 1 97.12 177 VAL B O 1
ATOM 3658 N N . LYS B 1 178 ? 0.205 -6.727 -1.735 1 97.56 178 LYS B N 1
ATOM 3659 C CA . LYS B 1 178 ? -0.323 -7.527 -0.636 1 97.56 178 LYS B CA 1
ATOM 3660 C C . LYS B 1 178 ? -1.807 -7.246 -0.414 1 97.56 178 LYS B C 1
ATOM 3662 O O . LYS B 1 178 ? -2.611 -8.18 -0.313 1 97.56 178 LYS B O 1
ATOM 3667 N N . VAL B 1 179 ? -2.168 -5.969 -0.351 1 97.5 179 VAL B N 1
ATOM 3668 C CA . VAL B 1 179 ? -3.547 -5.562 -0.103 1 97.5 179 VAL B CA 1
ATOM 3669 C C . VAL B 1 179 ? -4.438 -6.035 -1.249 1 97.5 179 VAL B C 1
ATOM 3671 O O . VAL B 1 179 ? -5.512 -6.598 -1.019 1 97.5 179 VAL B O 1
ATOM 3674 N N . TYR B 1 180 ? -3.977 -5.848 -2.498 1 98.19 180 TYR B N 1
ATOM 3675 C CA . TYR B 1 180 ? -4.742 -6.277 -3.664 1 98.19 180 TYR B CA 1
ATOM 3676 C C . TYR B 1 180 ? -5.016 -7.773 -3.615 1 98.19 180 TYR B C 1
ATOM 3678 O O . TYR B 1 180 ? -6.148 -8.211 -3.832 1 98.19 180 TYR B O 1
ATOM 3686 N N . THR B 1 181 ? -3.979 -8.523 -3.352 1 98.56 181 THR B N 1
ATOM 3687 C CA . THR B 1 181 ? -4.094 -9.977 -3.393 1 98.56 181 THR B CA 1
ATOM 3688 C C . THR B 1 181 ? -5.012 -10.484 -2.283 1 98.56 181 THR B C 1
ATOM 3690 O O . THR B 1 181 ? -5.758 -11.445 -2.475 1 98.56 181 THR B O 1
ATOM 3693 N N . GLU B 1 182 ? -4.914 -9.859 -1.086 1 97.62 182 GLU B N 1
ATOM 3694 C CA . GLU B 1 182 ? -5.824 -10.195 0.002 1 97.62 182 GLU B CA 1
ATOM 3695 C C . GLU B 1 182 ? -7.277 -9.984 -0.408 1 97.62 182 GLU B C 1
ATOM 3697 O O . GLU B 1 182 ? -8.141 -10.828 -0.138 1 97.62 182 GLU B O 1
ATOM 3702 N N . GLY B 1 183 ? -7.523 -8.852 -1.052 1 97.06 183 GLY B N 1
ATOM 3703 C CA . GLY B 1 183 ? -8.867 -8.578 -1.534 1 97.06 183 GLY B CA 1
ATOM 3704 C C . GLY B 1 183 ? -9.32 -9.555 -2.607 1 97.06 183 GLY B C 1
ATOM 3705 O O . GLY B 1 183 ? -10.469 -10 -2.602 1 97.06 183 GLY B O 1
ATOM 3706 N N . LEU B 1 184 ? -8.422 -9.852 -3.508 1 98.19 184 LEU B N 1
ATOM 3707 C CA . LEU B 1 184 ? -8.719 -10.812 -4.562 1 98.19 184 LEU B CA 1
ATOM 3708 C C . LEU B 1 184 ? -9.133 -12.156 -3.973 1 98.19 184 LEU B C 1
ATOM 3710 O O . LEU B 1 184 ? -10.156 -12.719 -4.363 1 98.19 184 LEU B O 1
ATOM 3714 N N . GLU B 1 185 ? -8.328 -12.688 -3.047 1 97.81 185 GLU B N 1
ATOM 3715 C CA . GLU B 1 185 ? -8.656 -13.984 -2.461 1 97.81 185 GLU B CA 1
ATOM 3716 C C . GLU B 1 185 ? -9.961 -13.93 -1.673 1 97.81 185 GLU B C 1
ATOM 3718 O O . GLU B 1 185 ? -10.734 -14.883 -1.667 1 97.81 185 GLU B O 1
ATOM 3723 N N . HIS B 1 186 ? -10.18 -12.82 -0.936 1 96.38 186 HIS B N 1
ATOM 3724 C CA . HIS B 1 186 ? -11.453 -12.695 -0.237 1 96.38 186 HIS B CA 1
ATOM 3725 C C . HIS B 1 186 ? -12.625 -12.875 -1.195 1 96.38 186 HIS B C 1
ATOM 3727 O O . HIS B 1 186 ? -13.57 -13.609 -0.895 1 96.38 186 HIS B O 1
ATOM 3733 N N . GLU B 1 187 ? -12.594 -12.242 -2.297 1 96.62 187 GLU B N 1
ATOM 3734 C CA . GLU B 1 187 ? -13.664 -12.32 -3.283 1 96.62 187 GLU B CA 1
ATOM 3735 C C . GLU B 1 187 ? -13.773 -13.727 -3.863 1 96.62 187 GLU B C 1
ATOM 3737 O O . GLU B 1 187 ? -14.875 -14.266 -4.008 1 96.62 187 GLU B O 1
ATOM 3742 N N . LEU B 1 188 ? -12.625 -14.297 -4.207 1 97.19 188 LEU B N 1
ATOM 3743 C CA . LEU B 1 188 ? -12.625 -15.648 -4.758 1 97.19 188 LEU B CA 1
ATOM 3744 C C . LEU B 1 188 ? -13.164 -16.656 -3.744 1 97.19 188 LEU B C 1
ATOM 3746 O O . LEU B 1 188 ? -13.883 -17.578 -4.109 1 97.19 188 LEU B O 1
ATOM 3750 N N . ARG B 1 189 ? -12.805 -16.453 -2.521 1 95.75 189 ARG B N 1
ATOM 3751 C CA . ARG B 1 189 ? -13.297 -17.328 -1.463 1 95.75 189 ARG B CA 1
ATOM 3752 C C . ARG B 1 189 ? -14.812 -17.234 -1.327 1 95.75 189 ARG B C 1
ATOM 3754 O O . ARG B 1 189 ? -15.492 -18.25 -1.166 1 95.75 189 ARG B O 1
ATOM 3761 N N . MET B 1 190 ? -15.289 -16.016 -1.332 1 94.62 190 MET B N 1
ATOM 3762 C CA . MET B 1 190 ? -16.734 -15.836 -1.277 1 94.62 190 MET B CA 1
ATOM 3763 C C . MET B 1 190 ? -17.422 -16.531 -2.451 1 94.62 190 MET B C 1
ATOM 3765 O O . MET B 1 190 ? -18.484 -17.141 -2.293 1 94.62 190 MET B O 1
ATOM 3769 N N . GLU B 1 191 ? -16.844 -16.5 -3.598 1 95.62 191 GLU B N 1
ATOM 3770 C CA . GLU B 1 191 ? -17.375 -17.172 -4.77 1 95.62 191 GLU B CA 1
ATOM 3771 C C . GLU B 1 191 ? -17.359 -18.688 -4.586 1 95.62 191 GLU B C 1
ATOM 3773 O O . GLU B 1 191 ? -18.281 -19.391 -5.008 1 95.62 191 GLU B O 1
ATOM 3778 N N . ARG B 1 192 ? -16.312 -19.172 -4.02 1 95.31 192 ARG B N 1
ATOM 3779 C CA . ARG B 1 192 ? -16.234 -20.609 -3.76 1 95.31 192 ARG B CA 1
ATOM 3780 C C . ARG B 1 192 ? -17.312 -21.047 -2.771 1 95.31 192 ARG B C 1
ATOM 3782 O O . ARG B 1 192 ? -17.938 -22.078 -2.955 1 95.31 192 ARG B O 1
ATOM 3789 N N . MET B 1 193 ? -17.531 -20.266 -1.795 1 92.81 193 MET B N 1
ATOM 3790 C CA . MET B 1 193 ? -18.453 -20.625 -0.727 1 92.81 193 MET B CA 1
ATOM 3791 C C . MET B 1 193 ? -19.906 -20.469 -1.185 1 92.81 193 MET B C 1
ATOM 3793 O O . MET B 1 193 ? -20.766 -21.25 -0.805 1 92.81 193 MET B O 1
ATOM 3797 N N . GLU B 1 194 ? -20.172 -19.5 -2.053 1 92.81 194 GLU B N 1
ATOM 3798 C CA . GLU B 1 194 ? -21.547 -19.125 -2.318 1 92.81 194 GLU B CA 1
ATOM 3799 C C . GLU B 1 194 ? -21.969 -19.516 -3.734 1 92.81 194 GLU B C 1
ATOM 3801 O O . GLU B 1 194 ? -23.156 -19.656 -4.02 1 92.81 194 GLU B O 1
ATOM 3806 N N . LYS B 1 195 ? -21.031 -19.641 -4.676 1 93.06 195 LYS B N 1
ATOM 3807 C CA . LYS B 1 195 ? -21.406 -19.734 -6.082 1 93.06 195 LYS B CA 1
ATOM 3808 C C . LYS B 1 195 ? -20.688 -20.891 -6.781 1 93.06 195 LYS B C 1
ATOM 3810 O O . LYS B 1 195 ? -20.641 -20.938 -8.008 1 93.06 195 LYS B O 1
ATOM 3815 N N . GLY B 1 196 ? -20 -21.625 -6.066 1 93.75 196 GLY B N 1
ATOM 3816 C CA . GLY B 1 196 ? -19.328 -22.781 -6.637 1 93.75 196 GLY B CA 1
ATOM 3817 C C . GLY B 1 196 ? -18.078 -22.438 -7.414 1 93.75 196 GLY B C 1
ATOM 3818 O O . GLY B 1 196 ? -17.672 -23.172 -8.305 1 93.75 196 GLY B O 1
ATOM 3819 N N . GLY B 1 197 ? -17.531 -21.281 -7.195 1 95.44 197 GLY B N 1
ATOM 3820 C CA . GLY B 1 197 ? -16.281 -20.891 -7.824 1 95.44 197 GLY B CA 1
ATOM 3821 C C . GLY B 1 197 ? -15.156 -21.875 -7.57 1 95.44 197 GLY B C 1
ATOM 3822 O O . GLY B 1 197 ? -15.219 -22.672 -6.621 1 95.44 197 GLY B O 1
ATOM 3823 N N . LYS B 1 198 ? -14.117 -21.875 -8.445 1 96.31 198 LYS B N 1
ATOM 3824 C CA . LYS B 1 198 ? -13.078 -22.891 -8.336 1 96.31 198 LYS B CA 1
ATOM 3825 C C . LYS B 1 198 ? -11.695 -22.266 -8.289 1 96.31 198 LYS B C 1
ATOM 3827 O O . LYS B 1 198 ? -10.68 -22.969 -8.281 1 96.31 198 LYS B O 1
ATOM 3832 N N . LEU B 1 199 ? -11.664 -20.922 -8.297 1 97.5 199 LEU B N 1
ATOM 3833 C CA . LEU B 1 199 ? -10.375 -20.234 -8.289 1 97.5 199 LEU B CA 1
ATOM 3834 C C . LEU B 1 199 ? -9.984 -19.812 -6.879 1 97.5 199 LEU B C 1
ATOM 3836 O O . LEU B 1 199 ? -10.852 -19.547 -6.047 1 97.5 199 LEU B O 1
ATOM 3840 N N . ARG B 1 200 ? -8.703 -19.781 -6.613 1 97.75 200 ARG B N 1
ATOM 3841 C CA . ARG B 1 200 ? -8.156 -19.203 -5.387 1 97.75 200 ARG B CA 1
ATOM 3842 C C . ARG B 1 200 ? -6.898 -18.391 -5.676 1 97.75 200 ARG B C 1
ATOM 3844 O O . ARG B 1 200 ? -6.301 -18.531 -6.742 1 97.75 200 ARG B O 1
ATOM 3851 N N . ALA B 1 201 ? -6.547 -17.562 -4.75 1 98.31 201 ALA B N 1
ATOM 3852 C CA . ALA B 1 201 ? -5.309 -16.797 -4.855 1 98.31 201 ALA B CA 1
ATOM 3853 C C . ALA B 1 201 ? -4.387 -17.078 -3.672 1 98.31 201 ALA B C 1
ATOM 3855 O O . ALA B 1 201 ? -4.848 -17.469 -2.596 1 98.31 201 ALA B O 1
ATOM 3856 N N . ALA B 1 202 ? -3.156 -16.984 -3.863 1 98.5 202 ALA B N 1
ATOM 3857 C CA . ALA B 1 202 ? -2.125 -17.031 -2.828 1 98.5 202 ALA B CA 1
ATOM 3858 C C . ALA B 1 202 ? -1.118 -15.898 -3.01 1 98.5 202 ALA B C 1
ATOM 3860 O O . ALA B 1 202 ? -0.895 -15.43 -4.129 1 98.5 202 ALA B O 1
ATOM 3861 N N . LEU B 1 203 ? -0.628 -15.445 -1.927 1 98.62 203 LEU B N 1
ATOM 3862 C CA . LEU B 1 203 ? 0.449 -14.461 -1.92 1 98.62 203 LEU B CA 1
ATOM 3863 C C . LEU B 1 203 ? 1.783 -15.125 -1.585 1 98.62 203 LEU B C 1
ATOM 3865 O O . LEU B 1 203 ? 1.98 -15.602 -0.466 1 98.62 203 LEU B O 1
ATOM 3869 N N . LEU B 1 204 ? 2.697 -15.227 -2.578 1 98.62 204 LEU B N 1
ATOM 3870 C CA . LEU B 1 204 ? 4.059 -15.695 -2.336 1 98.62 204 LEU B CA 1
ATOM 3871 C C . LEU B 1 204 ? 4.922 -14.57 -1.762 1 98.62 204 LEU B C 1
ATOM 3873 O O . LEU B 1 204 ? 5.043 -13.508 -2.367 1 98.62 204 LEU B O 1
ATOM 3877 N N . ILE B 1 205 ? 5.516 -14.789 -0.623 1 97.69 205 ILE B N 1
ATOM 3878 C CA . ILE B 1 205 ? 6.277 -13.766 0.077 1 97.69 205 ILE B CA 1
ATOM 3879 C C . ILE B 1 205 ? 7.719 -14.234 0.27 1 97.69 2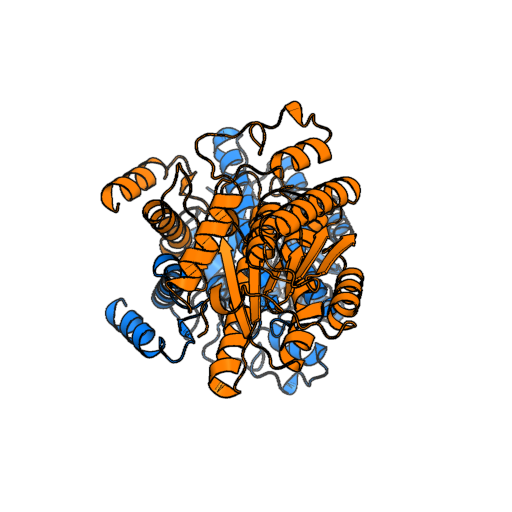05 ILE B C 1
ATOM 3881 O O . ILE B 1 205 ? 8.078 -14.734 1.339 1 97.69 205 ILE B O 1
ATOM 3885 N N . PRO B 1 206 ? 8.516 -13.992 -0.736 1 95.5 206 PRO B N 1
ATOM 3886 C CA . PRO B 1 206 ? 9.922 -14.367 -0.616 1 95.5 206 PRO B CA 1
ATOM 3887 C C . PRO B 1 206 ? 10.688 -13.484 0.366 1 95.5 206 PRO B C 1
ATOM 3889 O O . PRO B 1 206 ? 10.305 -12.336 0.598 1 95.5 206 PRO B O 1
ATOM 3892 N N . GLY B 1 207 ? 11.711 -14.07 0.958 1 92.62 207 GLY B N 1
ATOM 3893 C CA . GLY B 1 207 ? 12.727 -13.312 1.671 1 92.62 207 GLY B CA 1
ATOM 3894 C C . GLY B 1 207 ? 13.914 -12.945 0.805 1 92.62 207 GLY B C 1
ATOM 3895 O O . GLY B 1 207 ? 13.75 -12.484 -0.325 1 92.62 207 GLY B O 1
ATOM 3896 N N . TRP B 1 208 ? 15.078 -13.078 1.404 1 86.62 208 TRP B N 1
ATOM 3897 C CA . TRP B 1 208 ? 16.297 -12.82 0.645 1 86.62 208 TRP B CA 1
ATOM 3898 C C . TRP B 1 208 ? 16.578 -13.961 -0.332 1 86.62 208 TRP B C 1
ATOM 3900 O O . TRP B 1 208 ? 16.672 -15.117 0.069 1 86.62 208 TRP B O 1
ATOM 3910 N N . VAL B 1 209 ? 16.531 -13.625 -1.627 1 88.88 209 VAL B N 1
ATOM 3911 C CA . VAL B 1 209 ? 16.719 -14.633 -2.666 1 88.88 209 VAL B CA 1
ATOM 3912 C C . VAL B 1 209 ? 17.828 -14.188 -3.627 1 88.88 209 VAL B C 1
ATOM 3914 O O . VAL B 1 209 ? 17.891 -13.016 -4 1 88.88 209 VAL B O 1
ATOM 3917 N N . ASN B 1 210 ? 18.656 -15.109 -3.98 1 83.5 210 ASN B N 1
ATOM 3918 C CA . ASN B 1 210 ? 19.688 -14.844 -4.977 1 83.5 210 ASN B CA 1
ATOM 3919 C C . ASN B 1 210 ? 19.094 -14.734 -6.379 1 83.5 210 ASN B C 1
ATOM 3921 O O . ASN B 1 210 ? 18.984 -15.734 -7.098 1 83.5 210 ASN B O 1
ATOM 3925 N N . THR B 1 211 ? 18.641 -13.516 -6.738 1 80.5 211 THR B N 1
ATOM 3926 C CA . THR B 1 211 ? 18.125 -13.219 -8.07 1 80.5 211 THR B CA 1
ATOM 3927 C C . THR B 1 211 ? 18.906 -12.078 -8.711 1 80.5 211 THR B C 1
ATOM 3929 O O . THR B 1 211 ? 19.859 -11.547 -8.117 1 80.5 211 THR B O 1
ATOM 3932 N N . SER B 1 212 ? 18.469 -11.836 -9.891 1 73.25 212 SER B N 1
ATOM 3933 C CA . SER B 1 212 ? 19.156 -10.766 -10.609 1 73.25 212 SER B CA 1
ATOM 3934 C C . SER B 1 212 ? 18.484 -9.414 -10.375 1 73.25 212 SER B C 1
ATOM 3936 O O . SER B 1 212 ? 18.859 -8.414 -10.984 1 73.25 212 SER B O 1
ATOM 3938 N N . ILE B 1 213 ? 17.578 -9.398 -9.516 1 76.31 213 ILE B N 1
ATOM 3939 C CA . ILE B 1 213 ? 16.781 -8.188 -9.328 1 76.31 213 ILE B CA 1
ATOM 3940 C C . ILE B 1 213 ? 17.688 -7.031 -8.914 1 76.31 213 ILE B C 1
ATOM 3942 O O . ILE B 1 213 ? 17.578 -5.93 -9.461 1 76.31 213 ILE B O 1
ATOM 3946 N N . VAL B 1 214 ? 18.578 -7.273 -8.008 1 72 214 VAL B N 1
ATOM 3947 C CA . VAL B 1 214 ? 19.484 -6.234 -7.543 1 72 214 VAL B CA 1
ATOM 3948 C C . VAL B 1 214 ? 20.484 -5.887 -8.648 1 72 214 VAL B C 1
ATOM 3950 O O . VAL B 1 214 ? 20.766 -4.711 -8.891 1 72 214 VAL B O 1
ATOM 3953 N N . ALA B 1 215 ? 20.953 -6.953 -9.297 1 71.62 215 ALA B N 1
ATOM 3954 C CA . ALA B 1 215 ? 21.906 -6.75 -10.391 1 71.62 215 ALA B CA 1
ATOM 3955 C C . ALA B 1 215 ? 21.281 -5.918 -11.508 1 71.62 215 ALA B C 1
ATOM 3957 O O . ALA B 1 215 ? 21.922 -4.996 -12.031 1 71.62 215 ALA B O 1
ATOM 3958 N N . LYS B 1 216 ? 20.109 -6.176 -11.789 1 74.06 216 LYS B N 1
ATOM 3959 C CA . LYS B 1 216 ? 19.406 -5.445 -12.844 1 74.06 216 LYS B CA 1
ATOM 3960 C C . LYS B 1 216 ? 19.125 -4.008 -12.422 1 74.06 216 LYS B C 1
ATOM 3962 O O . LYS B 1 216 ? 19.141 -3.094 -13.25 1 74.06 216 LYS B O 1
ATOM 3967 N N . THR B 1 217 ? 18.828 -3.844 -11.141 1 70.94 217 THR B N 1
ATOM 3968 C CA . THR B 1 217 ? 18.641 -2.502 -10.602 1 70.94 217 THR B CA 1
ATOM 3969 C C . THR B 1 217 ? 19.922 -1.674 -10.75 1 70.94 217 THR B C 1
ATOM 3971 O O . THR B 1 217 ? 19.859 -0.518 -11.18 1 70.94 217 THR B O 1
ATOM 3974 N N . ILE B 1 218 ? 21.062 -2.273 -10.438 1 67.94 218 ILE B N 1
ATOM 3975 C CA . ILE B 1 218 ? 22.359 -1.604 -10.555 1 67.94 218 ILE B CA 1
ATOM 3976 C C . ILE B 1 218 ? 22.625 -1.235 -12.016 1 67.94 218 ILE B C 1
ATOM 3978 O O . ILE B 1 218 ? 23.031 -0.115 -12.312 1 67.94 218 ILE B O 1
ATOM 3982 N N . GLU B 1 219 ? 22.281 -2.111 -12.875 1 71.31 219 GLU B N 1
ATOM 3983 C CA . GLU B 1 219 ? 22.469 -1.872 -14.305 1 71.31 219 GLU B CA 1
ATOM 3984 C C . GLU B 1 219 ? 21.578 -0.735 -14.797 1 71.31 219 GLU B C 1
ATOM 3986 O O . GLU B 1 219 ? 22.031 0.14 -15.531 1 71.31 219 GLU B O 1
ATOM 3991 N N . ALA B 1 220 ? 20.391 -0.722 -14.352 1 68.94 220 ALA B N 1
ATOM 3992 C CA . ALA B 1 220 ? 19.438 0.297 -14.758 1 68.94 220 ALA B CA 1
ATOM 3993 C C . ALA B 1 220 ? 19.859 1.681 -14.273 1 68.94 220 ALA B C 1
ATOM 3995 O O . ALA B 1 220 ? 19.547 2.689 -14.914 1 68.94 220 ALA B O 1
ATOM 3996 N N . GLN B 1 221 ? 20.609 1.632 -13.211 1 70.19 221 GLN B N 1
ATOM 3997 C CA . GLN B 1 221 ? 21.094 2.887 -12.641 1 70.19 221 GLN B CA 1
ATOM 3998 C C . GLN B 1 221 ? 22.453 3.252 -13.203 1 70.19 221 GLN B C 1
ATOM 4000 O O . GLN B 1 221 ? 23.109 4.188 -12.719 1 70.19 221 GLN B O 1
ATOM 4005 N N . GLY B 1 222 ? 22.891 2.465 -14.195 1 70.62 222 GLY B N 1
ATOM 4006 C CA . GLY B 1 222 ? 24.141 2.766 -14.883 1 70.62 222 GLY B CA 1
ATOM 4007 C C . GLY B 1 222 ? 25.344 2.09 -14.258 1 70.62 222 GLY B C 1
ATOM 4008 O O . GLY B 1 222 ? 26.484 2.406 -14.602 1 70.62 222 GLY B O 1
ATOM 4009 N N . GLY B 1 223 ? 25.031 1.226 -13.305 1 71.44 223 GLY B N 1
ATOM 4010 C CA . GLY B 1 223 ? 26.125 0.538 -12.648 1 71.44 223 GLY B CA 1
ATOM 4011 C C . GLY B 1 223 ? 26.547 -0.733 -13.359 1 71.44 223 GLY B C 1
ATOM 4012 O O . GLY B 1 223 ? 25.969 -1.093 -14.391 1 71.44 223 GLY B O 1
ATOM 4013 N N . ASN B 1 224 ? 27.641 -1.27 -12.852 1 74.31 224 ASN B N 1
ATOM 4014 C CA . ASN B 1 224 ? 28.172 -2.533 -13.359 1 74.31 224 ASN B CA 1
ATOM 4015 C C . ASN B 1 224 ? 27.562 -3.727 -12.625 1 74.31 224 ASN B C 1
ATOM 4017 O O . ASN B 1 224 ? 27.625 -3.807 -11.398 1 74.31 224 ASN B O 1
ATOM 4021 N N . ILE B 1 225 ? 26.984 -4.59 -13.414 1 71.12 225 ILE B N 1
ATOM 4022 C CA . ILE B 1 225 ? 26.328 -5.773 -12.859 1 71.12 225 ILE B CA 1
ATOM 4023 C C . ILE B 1 225 ? 27.312 -6.559 -12 1 71.12 225 ILE B C 1
ATOM 4025 O O . ILE B 1 225 ? 26.938 -7.176 -11.008 1 71.12 225 ILE B O 1
ATOM 4029 N N . ALA B 1 226 ? 28.609 -6.434 -12.398 1 73.38 226 ALA B N 1
ATOM 4030 C CA . ALA B 1 226 ? 29.656 -7.129 -11.664 1 73.38 226 ALA B CA 1
ATOM 4031 C C . ALA B 1 226 ? 29.75 -6.617 -10.227 1 73.38 226 ALA B C 1
ATOM 4033 O O . ALA B 1 226 ? 30.266 -7.309 -9.344 1 73.38 226 ALA B O 1
ATOM 4034 N N . ASP B 1 227 ? 29.078 -5.477 -9.945 1 72.75 227 ASP B N 1
ATOM 4035 C CA . ASP B 1 227 ? 29.156 -4.848 -8.625 1 72.75 227 ASP B CA 1
ATOM 4036 C C . ASP B 1 227 ? 27.984 -5.297 -7.742 1 72.75 227 ASP B C 1
ATOM 4038 O O . ASP B 1 227 ? 27.938 -4.941 -6.562 1 72.75 227 ASP B O 1
ATOM 4042 N N . ALA B 1 228 ? 27.172 -6.125 -8.375 1 75.12 228 ALA B N 1
ATOM 4043 C CA . ALA B 1 228 ? 26.078 -6.625 -7.555 1 75.12 228 ALA B CA 1
ATOM 4044 C C . ALA B 1 228 ? 26.594 -7.508 -6.422 1 75.12 228 ALA B C 1
ATOM 4046 O O . ALA B 1 228 ? 27.406 -8.406 -6.648 1 75.12 228 ALA B O 1
ATOM 4047 N N . PRO B 1 229 ? 26.094 -7.207 -5.273 1 73.19 229 PRO B N 1
ATOM 4048 C CA . PRO B 1 229 ? 26.656 -7.922 -4.125 1 73.19 229 PRO B CA 1
ATOM 4049 C C . PRO B 1 229 ? 26.312 -9.414 -4.133 1 73.19 229 PRO B C 1
ATOM 4051 O O . PRO B 1 229 ? 27 -10.211 -3.494 1 73.19 229 PRO B O 1
ATOM 4054 N N . PHE B 1 230 ? 25.234 -9.805 -4.828 1 76.19 230 PHE B N 1
ATOM 4055 C CA . PHE B 1 230 ? 24.812 -11.203 -4.91 1 76.19 230 PHE B CA 1
ATOM 4056 C C . PHE B 1 230 ? 23.844 -11.406 -6.066 1 76.19 230 PHE B C 1
ATOM 4058 O O . PHE B 1 230 ? 23.141 -10.477 -6.461 1 76.19 230 PHE B O 1
ATOM 4065 N N . HIS B 1 231 ? 23.906 -12.5 -6.68 1 78.69 231 HIS B N 1
ATOM 4066 C CA . HIS B 1 231 ? 22.953 -12.992 -7.672 1 78.69 231 HIS B CA 1
ATOM 4067 C C . HIS B 1 231 ? 23.078 -14.5 -7.859 1 78.69 231 HIS B C 1
ATOM 4069 O O . HIS B 1 231 ? 23.781 -15.164 -7.09 1 78.69 231 HIS B O 1
ATOM 4075 N N . GLU B 1 232 ? 22.453 -15.062 -8.789 1 79.75 232 GLU B N 1
ATOM 4076 C CA . GLU B 1 232 ? 22.375 -16.516 -8.953 1 79.75 232 GLU B CA 1
ATOM 4077 C C . GLU B 1 232 ? 23.766 -17.109 -9.148 1 79.75 232 GLU B C 1
ATOM 4079 O O . GLU B 1 232 ? 24.047 -18.203 -8.633 1 79.75 232 GLU B O 1
ATOM 4084 N N . ASP B 1 233 ? 24.609 -16.391 -9.781 1 78.12 233 ASP B N 1
ATOM 4085 C CA . ASP B 1 233 ? 25.953 -16.906 -10.062 1 78.12 233 ASP B CA 1
ATOM 4086 C C . ASP B 1 233 ? 26.938 -16.5 -8.977 1 78.12 233 ASP B C 1
ATOM 4088 O O . ASP B 1 233 ? 28.094 -16.922 -9 1 78.12 233 ASP B O 1
ATOM 4092 N N . LYS B 1 234 ? 26.703 -15.625 -8.148 1 84.5 234 LYS B N 1
ATOM 4093 C CA . LYS B 1 234 ? 27.453 -15.18 -6.973 1 84.5 234 LYS B CA 1
ATOM 4094 C C . LYS B 1 234 ? 26.547 -15.109 -5.746 1 84.5 234 LYS B C 1
ATOM 4096 O O . LYS B 1 234 ? 26.234 -14.016 -5.254 1 84.5 234 LYS B O 1
ATOM 4101 N N . PRO B 1 235 ? 26.234 -16.281 -5.289 1 85.69 235 PRO B N 1
ATOM 4102 C CA . PRO B 1 235 ? 25.172 -16.312 -4.277 1 85.69 235 PRO B CA 1
ATOM 4103 C C . PRO B 1 235 ? 25.672 -15.93 -2.887 1 85.69 235 PRO B C 1
ATOM 4105 O O . PRO B 1 235 ? 26.797 -16.281 -2.51 1 85.69 235 PRO B O 1
ATOM 4108 N N . ALA B 1 236 ? 24.859 -15.133 -2.238 1 86.5 236 ALA B N 1
ATOM 4109 C CA . ALA B 1 236 ? 25.047 -14.914 -0.808 1 86.5 236 ALA B CA 1
ATOM 4110 C C . ALA B 1 236 ? 24.547 -16.109 0.003 1 86.5 236 ALA B C 1
ATOM 4112 O O . ALA B 1 236 ? 23.484 -16.656 -0.285 1 86.5 236 ALA B O 1
ATOM 4113 N N . THR B 1 237 ? 25.203 -16.453 1.068 1 87.88 237 THR B N 1
ATOM 4114 C CA . THR B 1 237 ? 24.922 -17.672 1.832 1 87.88 237 THR B CA 1
ATOM 4115 C C . THR B 1 237 ? 23.609 -17.516 2.609 1 87.88 237 THR B C 1
ATOM 4117 O O . THR B 1 237 ? 22.922 -18.516 2.85 1 87.88 237 THR B O 1
ATOM 4120 N N . GLY B 1 238 ? 23.312 -16.375 2.975 1 89.81 238 GLY B N 1
ATOM 4121 C CA . GLY B 1 238 ? 22.109 -16.141 3.756 1 89.81 238 GLY B CA 1
ATOM 4122 C C . GLY B 1 238 ? 20.828 -16.188 2.924 1 89.81 238 GLY B C 1
ATOM 4123 O O . GLY B 1 238 ? 19.734 -16.344 3.461 1 89.81 238 GLY B O 1
ATOM 4124 N N . ALA B 1 239 ? 20.969 -16.125 1.616 1 91.56 239 ALA B N 1
ATOM 4125 C CA . ALA B 1 239 ? 19.828 -16.047 0.708 1 91.56 239 ALA B CA 1
ATOM 4126 C C . ALA B 1 239 ? 19.469 -17.422 0.147 1 91.56 239 ALA B C 1
ATOM 4128 O O . ALA B 1 239 ? 20.344 -18.281 -0.002 1 91.56 239 ALA B O 1
ATOM 4129 N N . TRP B 1 240 ? 18.234 -17.672 -0.119 1 94.19 240 TRP B N 1
ATOM 4130 C CA . TRP B 1 240 ? 17.781 -18.859 -0.827 1 94.19 240 TRP B CA 1
ATOM 4131 C C . TRP B 1 240 ? 18.078 -18.75 -2.32 1 94.19 240 TRP B C 1
ATOM 4133 O O . TRP B 1 240 ? 18.172 -17.641 -2.859 1 94.19 240 TRP B O 1
ATOM 4143 N N . MET B 1 241 ? 18.297 -19.906 -2.869 1 93.5 241 MET B N 1
ATOM 4144 C CA . MET B 1 241 ? 18.234 -19.969 -4.328 1 93.5 241 MET B CA 1
ATOM 4145 C C . MET B 1 241 ? 16.797 -19.953 -4.809 1 93.5 241 MET B C 1
ATOM 4147 O O . MET B 1 241 ? 15.883 -20.359 -4.078 1 93.5 241 MET B O 1
ATOM 4151 N N . PRO B 1 242 ? 16.562 -19.531 -6.086 1 95.75 242 PRO B N 1
ATOM 4152 C CA . PRO B 1 242 ? 15.203 -19.422 -6.609 1 95.75 242 PRO B CA 1
ATOM 4153 C C . PRO B 1 242 ? 14.422 -20.734 -6.52 1 95.75 242 PRO B C 1
ATOM 4155 O O . PRO B 1 242 ? 13.242 -20.719 -6.172 1 95.75 242 PRO B O 1
ATOM 4158 N N . HIS B 1 243 ? 15.055 -21.859 -6.746 1 95.5 243 HIS B N 1
ATOM 4159 C CA . HIS B 1 243 ? 14.344 -23.141 -6.738 1 95.5 243 HIS B CA 1
ATOM 4160 C C . HIS B 1 243 ? 13.844 -23.484 -5.336 1 95.5 243 HIS B C 1
ATOM 4162 O O . HIS B 1 243 ? 12.805 -24.125 -5.184 1 95.5 243 HIS B O 1
ATOM 4168 N N . GLN B 1 244 ? 14.492 -23 -4.25 1 96.5 244 GLN B N 1
ATOM 4169 C CA . GLN B 1 244 ? 14.062 -23.266 -2.881 1 96.5 244 GLN B CA 1
ATOM 4170 C C . GLN B 1 244 ? 12.75 -22.547 -2.58 1 96.5 244 GLN B C 1
ATOM 4172 O O . GLN B 1 244 ? 11.922 -23.047 -1.813 1 96.5 244 GLN B O 1
ATOM 4177 N N . VAL B 1 245 ? 12.562 -21.359 -3.201 1 97.56 245 VAL B N 1
ATOM 4178 C CA . VAL B 1 245 ? 11.312 -20.625 -3.053 1 97.56 245 VAL B CA 1
ATOM 4179 C C . VAL B 1 245 ? 10.164 -21.422 -3.658 1 97.56 245 VAL B C 1
ATOM 4181 O O . VAL B 1 245 ? 9.109 -21.578 -3.035 1 97.56 245 VAL B O 1
ATOM 4184 N N . ILE B 1 246 ? 10.375 -22 -4.836 1 98.12 246 ILE B N 1
ATOM 4185 C CA . ILE B 1 246 ? 9.328 -22.719 -5.551 1 98.12 246 ILE B CA 1
ATOM 4186 C C . ILE B 1 246 ? 9.031 -24.047 -4.832 1 98.12 246 ILE B C 1
ATOM 4188 O O . ILE B 1 246 ? 7.871 -24.422 -4.684 1 98.12 246 ILE B O 1
ATOM 4192 N N . ASP B 1 247 ? 10.102 -24.734 -4.359 1 97.81 247 ASP B N 1
ATOM 4193 C CA . ASP B 1 247 ? 9.898 -25.953 -3.582 1 97.81 247 ASP B CA 1
ATOM 4194 C C . ASP B 1 247 ? 9.055 -25.688 -2.338 1 97.81 247 ASP B C 1
ATOM 4196 O O . ASP B 1 247 ? 8.156 -26.469 -2.012 1 97.81 247 ASP B O 1
ATOM 4200 N N . PHE B 1 248 ? 9.359 -24.609 -1.683 1 97.94 248 PHE B N 1
ATOM 4201 C CA . PHE B 1 248 ? 8.633 -24.234 -0.474 1 97.94 248 PHE B CA 1
ATOM 4202 C C . PHE B 1 248 ? 7.188 -23.891 -0.798 1 97.94 248 PHE B C 1
ATOM 4204 O O . PHE B 1 248 ? 6.27 -24.281 -0.074 1 97.94 248 PHE B O 1
ATOM 4211 N N . LEU B 1 249 ? 6.98 -23.141 -1.879 1 98.25 249 LEU B N 1
ATOM 4212 C CA . LEU B 1 249 ? 5.641 -22.781 -2.33 1 98.25 249 LEU B CA 1
ATOM 4213 C C . LEU B 1 249 ? 4.785 -24.031 -2.52 1 98.25 249 LEU B C 1
ATOM 4215 O O . LEU B 1 249 ? 3.67 -24.109 -1.999 1 98.25 249 LEU B O 1
ATOM 4219 N N . ILE B 1 250 ? 5.312 -25 -3.24 1 98.19 250 ILE B N 1
ATOM 4220 C CA . ILE B 1 250 ? 4.578 -26.219 -3.551 1 98.19 250 ILE B CA 1
ATOM 4221 C C . ILE B 1 250 ? 4.301 -27 -2.266 1 98.19 250 ILE B C 1
ATOM 4223 O O . ILE B 1 250 ? 3.172 -27.422 -2.021 1 98.19 250 ILE B O 1
ATOM 4227 N N . SER B 1 251 ? 5.336 -27.141 -1.435 1 97.94 251 SER B N 1
ATOM 4228 C CA . SER B 1 251 ? 5.172 -27.891 -0.187 1 97.94 251 SER B CA 1
ATOM 4229 C C . SER B 1 251 ? 4.121 -27.234 0.708 1 97.94 251 SER B C 1
ATOM 4231 O O . SER B 1 251 ? 3.26 -27.922 1.261 1 97.94 251 SER B O 1
ATOM 4233 N N . GLU B 1 252 ? 4.172 -25.922 0.863 1 97.38 252 GLU B N 1
ATOM 4234 C CA . GLU B 1 252 ? 3.256 -25.203 1.735 1 97.38 252 GLU B CA 1
ATOM 4235 C C . GLU B 1 252 ? 1.814 -25.328 1.252 1 97.38 252 GLU B C 1
ATOM 4237 O O . GLU B 1 252 ? 0.901 -25.531 2.055 1 97.38 252 GLU B O 1
ATOM 4242 N N . LEU B 1 253 ? 1.562 -25.188 -0.03 1 97.38 253 LEU B N 1
ATOM 4243 C CA . LEU B 1 253 ? 0.213 -25.219 -0.583 1 97.38 253 LEU B CA 1
ATOM 4244 C C . LEU B 1 253 ? -0.31 -26.641 -0.69 1 97.38 253 LEU B C 1
ATOM 4246 O O . LEU B 1 253 ? -1.522 -26.859 -0.742 1 97.38 253 LEU B O 1
ATOM 4250 N N . ASP B 1 254 ? 0.584 -27.656 -0.734 1 97.62 254 ASP B N 1
ATOM 4251 C CA . ASP B 1 254 ? 0.16 -29.047 -0.691 1 97.62 254 ASP B CA 1
ATOM 4252 C C . ASP B 1 254 ? -0.204 -29.469 0.731 1 97.62 254 ASP B C 1
ATOM 4254 O O . ASP B 1 254 ? -1.195 -30.172 0.943 1 97.62 254 ASP B O 1
ATOM 4258 N N . ASP B 1 255 ? 0.625 -29.062 1.675 1 96.81 255 ASP B N 1
ATOM 4259 C CA . ASP B 1 255 ? 0.405 -29.438 3.07 1 96.81 255 ASP B CA 1
ATOM 4260 C C . ASP B 1 255 ? -0.788 -28.688 3.654 1 96.81 255 ASP B C 1
ATOM 4262 O O . ASP B 1 255 ? -1.464 -29.188 4.555 1 96.81 255 ASP B O 1
ATOM 4266 N N . HIS B 1 256 ? -0.995 -27.469 3.158 1 96.19 256 HIS B N 1
ATOM 4267 C CA . HIS B 1 256 ? -2.086 -26.609 3.596 1 96.19 256 HIS B CA 1
ATOM 4268 C C . HIS B 1 256 ? -2.834 -26.016 2.406 1 96.19 256 HIS B C 1
ATOM 4270 O O . HIS B 1 256 ? -2.65 -24.844 2.07 1 96.19 256 HIS B O 1
ATOM 4276 N N . PRO B 1 257 ? -3.762 -26.75 1.891 1 93.06 257 PRO B N 1
ATOM 4277 C CA . PRO B 1 257 ? -4.406 -26.359 0.635 1 93.06 257 PRO B CA 1
ATOM 4278 C C . PRO B 1 257 ? -5.129 -25.016 0.737 1 93.06 257 PRO B C 1
ATOM 4280 O O . PRO B 1 257 ? -5.402 -24.375 -0.283 1 93.06 257 PRO B O 1
ATOM 4283 N N . ASP B 1 258 ? -5.402 -24.562 1.908 1 92.06 258 ASP B N 1
ATOM 4284 C CA . ASP B 1 258 ? -6.117 -23.297 2.08 1 92.06 258 ASP B CA 1
ATOM 4285 C C . ASP B 1 258 ? -5.152 -22.172 2.428 1 92.06 258 ASP B C 1
ATOM 4287 O O . ASP B 1 258 ? -5.578 -21.031 2.68 1 92.06 258 ASP B O 1
ATOM 4291 N N . ARG B 1 259 ? -3.889 -22.422 2.383 1 96.56 259 ARG B N 1
ATOM 4292 C CA . ARG B 1 259 ? -2.879 -21.422 2.723 1 96.56 259 ARG B CA 1
ATOM 4293 C C . ARG B 1 259 ? -2.906 -20.266 1.738 1 96.56 259 ARG B C 1
ATOM 4295 O O . ARG B 1 259 ? -2.943 -20.469 0.524 1 96.56 259 ARG B O 1
ATOM 4302 N N . PHE B 1 260 ? -2.99 -19.094 2.299 1 97.88 260 PHE B N 1
ATOM 4303 C CA . PHE B 1 260 ? -2.943 -17.906 1.46 1 97.88 260 PHE B CA 1
ATOM 4304 C C . PHE B 1 260 ? -1.562 -17.25 1.51 1 97.88 260 PHE B C 1
ATOM 4306 O O . PHE B 1 260 ? -0.973 -16.953 0.469 1 97.88 260 PHE B O 1
ATOM 4313 N N . TYR B 1 261 ? -1.088 -16.969 2.703 1 98.25 261 TYR B N 1
ATOM 4314 C CA . TYR B 1 261 ? 0.223 -16.359 2.895 1 98.25 261 TYR B CA 1
ATOM 4315 C C . TYR B 1 261 ? 1.323 -17.422 2.867 1 98.25 261 TYR B C 1
ATOM 4317 O O . TYR B 1 261 ? 1.411 -18.266 3.766 1 98.25 261 TYR B O 1
ATOM 4325 N N . VAL B 1 262 ? 2.199 -17.391 1.854 1 98.38 262 VAL B N 1
ATOM 4326 C CA . VAL B 1 262 ? 3.373 -18.25 1.793 1 98.38 262 VAL B CA 1
ATOM 4327 C C . VAL B 1 262 ? 4.625 -17.438 2.137 1 98.38 262 VAL B C 1
ATOM 4329 O O . VAL B 1 262 ? 5.336 -16.984 1.242 1 98.38 262 VAL B O 1
ATOM 4332 N N . VAL B 1 263 ? 4.867 -17.297 3.4 1 97.62 263 VAL B N 1
ATOM 4333 C CA . VAL B 1 263 ? 6.012 -16.547 3.904 1 97.62 263 VAL B CA 1
ATOM 4334 C C . VAL B 1 263 ? 7.254 -17.422 3.908 1 97.62 263 VAL B C 1
ATOM 4336 O O . VAL B 1 263 ? 7.395 -18.312 4.758 1 97.62 263 VAL B O 1
ATOM 4339 N N . CYS B 1 264 ? 8.156 -17.094 3.033 1 97.31 264 CYS B N 1
ATOM 4340 C CA . CYS B 1 264 ? 9.336 -17.938 2.869 1 97.31 264 CYS B CA 1
ATOM 4341 C C . CYS B 1 264 ? 10.414 -17.562 3.879 1 97.31 264 CYS B C 1
ATOM 4343 O O . CYS B 1 264 ? 10.844 -16.406 3.943 1 97.31 264 CYS B O 1
ATOM 4345 N N . PRO B 1 265 ? 10.859 -18.547 4.633 1 95.31 265 PRO B N 1
ATOM 4346 C CA . PRO B 1 265 ? 12.117 -18.281 5.336 1 95.31 265 PRO B CA 1
ATOM 4347 C C . PRO B 1 265 ? 13.312 -18.203 4.391 1 95.31 265 PRO B C 1
ATOM 4349 O O . PRO B 1 265 ? 13.148 -18.266 3.17 1 95.31 265 PRO B O 1
ATOM 4352 N N . ASP B 1 266 ? 14.398 -17.844 4.859 1 93 266 ASP B N 1
ATOM 4353 C CA . ASP B 1 266 ? 15.68 -17.984 4.172 1 93 266 ASP B CA 1
ATOM 4354 C C . ASP B 1 266 ? 16.766 -18.5 5.121 1 93 266 ASP B C 1
ATOM 4356 O O . ASP B 1 266 ? 16.453 -19.078 6.164 1 93 266 ASP B O 1
ATOM 4360 N N . ASN B 1 267 ? 18 -18.422 4.688 1 92.19 267 ASN B N 1
ATOM 4361 C CA . ASN B 1 267 ? 19.031 -19.047 5.508 1 92.19 267 ASN B CA 1
ATOM 4362 C C . ASN B 1 267 ? 19.344 -18.219 6.746 1 92.19 267 ASN B C 1
ATOM 4364 O O . ASN B 1 267 ? 19.922 -18.719 7.711 1 92.19 267 ASN B O 1
ATOM 4368 N N . ASP B 1 268 ? 18.906 -16.953 6.77 1 91.62 268 ASP B N 1
ATOM 4369 C CA . ASP B 1 268 ? 19.25 -16.062 7.871 1 91.62 268 ASP B CA 1
ATOM 4370 C C . ASP B 1 268 ? 18.031 -15.828 8.773 1 91.62 268 ASP B C 1
ATOM 4372 O O . ASP B 1 268 ? 18.188 -15.555 9.969 1 91.62 268 ASP B O 1
ATOM 4376 N N . VAL B 1 269 ? 16.891 -15.93 8.211 1 93.88 269 VAL B N 1
ATOM 4377 C CA . VAL B 1 269 ? 15.703 -15.531 8.953 1 93.88 269 VAL B CA 1
ATOM 4378 C C . VAL B 1 269 ? 14.648 -16.641 8.875 1 93.88 269 VAL B C 1
ATOM 4380 O O . VAL B 1 269 ? 14.141 -16.953 7.797 1 93.88 269 VAL B O 1
ATOM 4383 N N . ASP B 1 270 ? 14.328 -17.156 9.992 1 94.75 270 ASP B N 1
ATOM 4384 C CA . ASP B 1 270 ? 13.305 -18.188 10.047 1 94.75 270 ASP B CA 1
ATOM 4385 C C . ASP B 1 270 ? 11.914 -17.594 10.234 1 94.75 270 ASP B C 1
ATOM 4387 O O . ASP B 1 270 ? 11.773 -16.375 10.414 1 94.75 270 ASP B O 1
ATOM 4391 N N . ARG B 1 271 ? 10.922 -18.406 10.164 1 95.19 271 ARG B N 1
ATOM 4392 C CA . ARG B 1 271 ? 9.531 -17.984 10.203 1 95.19 271 ARG B CA 1
ATOM 4393 C C . ARG B 1 271 ? 9.188 -17.344 11.539 1 95.19 271 ARG B C 1
ATOM 4395 O O . ARG B 1 271 ? 8.445 -16.359 11.594 1 95.19 271 ARG B O 1
ATOM 4402 N N . ALA B 1 272 ? 9.688 -17.906 12.633 1 95.5 272 ALA B N 1
ATOM 4403 C CA . ALA B 1 272 ? 9.422 -17.359 13.961 1 95.5 272 ALA B CA 1
ATOM 4404 C C . ALA B 1 272 ? 9.93 -15.93 14.086 1 95.5 272 ALA B C 1
ATOM 4406 O O . ALA B 1 272 ? 9.234 -15.062 14.625 1 95.5 272 ALA B O 1
ATOM 4407 N N . THR B 1 273 ? 11.156 -15.68 13.594 1 95.31 273 THR B N 1
ATOM 4408 C CA . THR B 1 273 ? 11.727 -14.336 13.609 1 95.31 273 THR B CA 1
ATOM 4409 C C . THR B 1 273 ? 10.898 -13.391 12.75 1 95.31 273 THR B C 1
ATOM 4411 O O . THR B 1 273 ? 10.633 -12.25 13.148 1 95.31 273 THR B O 1
ATOM 4414 N N . ASP B 1 274 ? 10.477 -13.859 11.594 1 95.62 274 ASP B N 1
ATOM 4415 C CA . ASP B 1 274 ? 9.633 -13.039 10.727 1 95.62 274 ASP B CA 1
ATOM 4416 C C . ASP B 1 274 ? 8.336 -12.656 11.43 1 95.62 274 ASP B C 1
ATOM 4418 O O . ASP B 1 274 ? 7.895 -11.508 11.336 1 95.62 274 ASP B O 1
ATOM 4422 N N . ASN B 1 275 ? 7.723 -13.633 12.062 1 96.5 275 ASN B N 1
ATOM 4423 C CA . ASN B 1 275 ? 6.477 -13.375 12.781 1 96.5 275 ASN B CA 1
ATOM 4424 C C . ASN B 1 275 ? 6.652 -12.289 13.836 1 96.5 275 ASN B C 1
ATOM 4426 O O . ASN B 1 275 ? 5.801 -11.414 13.977 1 96.5 275 ASN B O 1
ATOM 4430 N N . LEU B 1 276 ? 7.742 -12.344 14.57 1 96.06 276 LEU B N 1
ATOM 4431 C CA . LEU B 1 276 ? 8 -11.359 15.617 1 96.06 276 LEU B CA 1
ATOM 4432 C C . LEU B 1 276 ? 8.289 -9.984 15.023 1 96.06 276 LEU B C 1
ATOM 4434 O O . LEU B 1 276 ? 7.875 -8.961 15.57 1 96.06 276 LEU B O 1
ATOM 4438 N N . ARG B 1 277 ? 9.023 -9.969 13.93 1 95.38 277 ARG B N 1
ATOM 4439 C CA . ARG B 1 277 ? 9.305 -8.703 13.25 1 95.38 277 ARG B CA 1
ATOM 4440 C C . ARG B 1 277 ? 8.016 -8.047 12.766 1 95.38 277 ARG B C 1
ATOM 4442 O O . ARG B 1 277 ? 7.844 -6.836 12.891 1 95.38 277 ARG B O 1
ATOM 4449 N N . MET B 1 278 ? 7.113 -8.844 12.195 1 95.56 278 MET B N 1
ATOM 4450 C CA . MET B 1 278 ? 5.832 -8.32 11.727 1 95.56 278 MET B CA 1
ATOM 4451 C C . MET B 1 278 ? 4.984 -7.836 12.898 1 95.56 278 MET B C 1
ATOM 4453 O O . MET B 1 278 ? 4.336 -6.793 12.812 1 95.56 278 MET B O 1
ATOM 4457 N N . THR B 1 279 ? 5.016 -8.586 13.969 1 95.69 279 THR B N 1
ATOM 4458 C CA . THR B 1 279 ? 4.293 -8.188 15.18 1 95.69 279 THR B CA 1
ATOM 4459 C C . THR B 1 279 ? 4.824 -6.859 15.711 1 95.69 279 THR B C 1
ATOM 4461 O O . THR B 1 279 ? 4.047 -5.961 16.047 1 95.69 279 THR B O 1
ATOM 4464 N N . TRP B 1 280 ? 6.152 -6.754 15.797 1 95.62 280 TRP B N 1
ATOM 4465 C CA . TRP B 1 280 ? 6.785 -5.523 16.266 1 95.62 280 TRP B CA 1
ATOM 4466 C C . TRP B 1 280 ? 6.383 -4.336 15.391 1 95.62 280 TRP B C 1
ATOM 4468 O O . TRP B 1 280 ? 6.066 -3.262 15.906 1 95.62 280 TRP B O 1
ATOM 4478 N N . THR B 1 281 ? 6.383 -4.555 14.133 1 94.44 281 THR B N 1
ATOM 4479 C CA . THR B 1 281 ? 6.055 -3.49 13.188 1 94.44 281 THR B CA 1
ATOM 4480 C C . THR B 1 281 ? 4.617 -3.014 13.391 1 94.44 281 THR B C 1
ATOM 4482 O O . THR B 1 281 ? 4.352 -1.81 13.391 1 94.44 281 THR B O 1
ATOM 4485 N N . MET B 1 282 ? 3.699 -3.938 13.523 1 94.31 282 MET B N 1
ATOM 4486 C CA . MET B 1 282 ? 2.309 -3.566 13.773 1 94.31 282 MET B CA 1
ATOM 4487 C C . MET B 1 282 ? 2.172 -2.809 15.086 1 94.31 282 MET B C 1
ATOM 4489 O O . MET B 1 282 ? 1.344 -1.903 15.203 1 94.31 282 MET B O 1
ATOM 4493 N N . GLN B 1 283 ? 2.939 -3.137 16.047 1 96.19 283 GLN B N 1
ATOM 4494 C CA . GLN B 1 283 ? 2.879 -2.516 17.359 1 96.19 283 GLN B CA 1
ATOM 4495 C C . GLN B 1 283 ? 3.385 -1.076 17.312 1 96.19 283 GLN B C 1
ATOM 4497 O O . GLN B 1 283 ? 3.143 -0.298 18.234 1 96.19 283 GLN B O 1
ATOM 4502 N N . ASP B 1 284 ? 4.129 -0.706 16.25 1 96.88 284 ASP B N 1
ATOM 4503 C CA . ASP B 1 284 ? 4.438 0.712 16.094 1 96.88 284 ASP B CA 1
ATOM 4504 C C . ASP B 1 284 ? 3.164 1.558 16.125 1 96.88 284 ASP B C 1
ATOM 4506 O O . ASP B 1 284 ? 3.143 2.635 16.719 1 96.88 284 ASP B O 1
ATOM 4510 N N . ILE B 1 285 ? 2.121 1.047 15.5 1 96.75 285 ILE B N 1
ATOM 4511 C CA . ILE B 1 285 ? 0.858 1.772 15.438 1 96.75 285 ILE B CA 1
ATOM 4512 C C . ILE B 1 285 ? 0.113 1.626 16.766 1 96.75 285 ILE B C 1
ATOM 4514 O O . ILE B 1 285 ? -0.279 2.621 17.375 1 96.75 285 ILE B O 1
ATOM 4518 N N . THR B 1 286 ? -0.022 0.4 17.25 1 96.5 286 THR B N 1
ATOM 4519 C CA . THR B 1 286 ? -0.907 0.143 18.375 1 96.5 286 THR B CA 1
ATOM 4520 C C . THR B 1 286 ? -0.279 0.631 19.688 1 96.5 286 THR B C 1
ATOM 4522 O O . THR B 1 286 ? -0.982 0.877 20.656 1 96.5 286 THR B O 1
ATOM 4525 N N . GLU B 1 287 ? 1.036 0.766 19.703 1 96.06 287 GLU B N 1
ATOM 4526 C CA . GLU B 1 287 ? 1.71 1.215 20.922 1 96.06 287 GLU B CA 1
ATOM 4527 C C . GLU B 1 287 ? 2.273 2.623 20.75 1 96.06 287 GLU B C 1
ATOM 4529 O O . GLU B 1 287 ? 3.031 3.1 21.594 1 96.06 287 GLU B O 1
ATOM 4534 N N . ASN B 1 288 ? 1.92 3.283 19.656 1 95.62 288 ASN B N 1
ATOM 4535 C CA . ASN B 1 288 ? 2.291 4.668 19.375 1 95.62 288 ASN B CA 1
ATOM 4536 C C . ASN B 1 288 ? 3.805 4.848 19.344 1 95.62 288 ASN B C 1
ATOM 4538 O O . ASN B 1 288 ? 4.332 5.812 19.906 1 95.62 288 ASN B O 1
ATOM 4542 N N . ARG B 1 289 ? 4.547 3.887 18.781 1 96.44 289 ARG B N 1
ATOM 4543 C CA . ARG B 1 289 ? 5.98 4.039 18.562 1 96.44 289 ARG B CA 1
ATOM 4544 C C . ARG B 1 289 ? 6.258 4.809 17.281 1 96.44 289 ARG B C 1
ATOM 4546 O O . ARG B 1 289 ? 5.367 4.969 16.438 1 96.44 289 ARG B O 1
ATOM 4553 N N . PRO B 1 290 ? 7.523 5.383 17.141 1 95.06 290 PRO B N 1
ATOM 4554 C CA . PRO B 1 290 ? 7.875 5.953 15.844 1 95.06 290 PRO B CA 1
ATOM 4555 C C . PRO B 1 290 ? 7.809 4.926 14.719 1 95.06 290 PRO B C 1
ATOM 4557 O O . PRO B 1 290 ? 8.055 3.736 14.938 1 95.06 290 PRO B O 1
ATOM 4560 N N . PRO B 1 291 ? 7.379 5.418 13.547 1 96 291 PRO B N 1
ATOM 4561 C CA . PRO B 1 291 ? 7.383 4.453 12.445 1 96 291 PRO B CA 1
ATOM 4562 C C . PRO B 1 291 ? 8.758 3.844 12.195 1 96 291 PRO B C 1
ATOM 4564 O O . PRO B 1 291 ? 9.773 4.535 12.312 1 96 291 PRO B O 1
ATOM 4567 N N . LEU B 1 292 ? 8.789 2.504 11.859 1 96.12 292 LEU B N 1
ATOM 4568 C CA . LEU B 1 292 ? 10.023 1.779 11.594 1 96.12 292 LEU B CA 1
ATOM 4569 C C . LEU B 1 292 ? 10.938 1.792 12.82 1 96.12 292 LEU B C 1
ATOM 4571 O O . LEU B 1 292 ? 12.148 1.989 12.695 1 96.12 292 LEU B O 1
ATOM 4575 N N . SER B 1 293 ? 10.312 1.6 13.961 1 95.94 293 SER B N 1
ATOM 4576 C CA . SER B 1 293 ? 11.016 1.691 15.234 1 95.94 293 SER B CA 1
ATOM 4577 C C . SER B 1 293 ? 12.125 0.646 15.336 1 95.94 293 SER B C 1
ATOM 4579 O O . SER B 1 293 ? 13.094 0.828 16.078 1 95.94 293 SER B O 1
ATOM 4581 N N . ARG B 1 294 ? 12.008 -0.454 14.633 1 93.94 294 ARG B N 1
ATOM 4582 C CA . ARG B 1 294 ? 13.047 -1.479 14.609 1 93.94 294 ARG B CA 1
ATOM 4583 C C . ARG B 1 294 ? 14.398 -0.88 14.227 1 93.94 294 ARG B C 1
ATOM 4585 O O . ARG B 1 294 ? 15.438 -1.368 14.664 1 93.94 294 ARG B O 1
ATOM 4592 N N . TRP B 1 295 ? 14.383 0.163 13.477 1 93.06 295 TRP B N 1
ATOM 4593 C CA . TRP B 1 295 ? 15.617 0.783 12.984 1 93.06 295 TRP B CA 1
ATOM 4594 C C . TRP B 1 295 ? 15.859 2.117 13.68 1 93.06 295 TRP B C 1
ATOM 4596 O O . TRP B 1 295 ? 16.75 2.871 13.281 1 93.06 295 TRP B O 1
ATOM 4606 N N . HIS B 1 296 ? 15.016 2.438 14.617 1 91.19 296 HIS B N 1
ATOM 4607 C CA . HIS B 1 296 ? 15.195 3.646 15.414 1 91.19 296 HIS B CA 1
ATOM 4608 C C . HIS B 1 296 ? 16.266 3.451 16.484 1 91.19 296 HIS B C 1
ATOM 4610 O O . HIS B 1 296 ? 16.25 2.455 17.203 1 91.19 296 HIS B O 1
ATOM 4616 N N . PRO B 1 297 ? 17.188 4.363 16.625 1 89.75 297 PRO B N 1
ATOM 4617 C CA . PRO B 1 297 ? 18.266 4.203 17.594 1 89.75 297 PRO B CA 1
ATOM 4618 C C . PRO B 1 297 ? 17.766 3.986 19.016 1 89.75 297 PRO B C 1
ATOM 4620 O O . PRO B 1 297 ? 18.375 3.232 19.781 1 89.75 297 PRO B O 1
ATOM 4623 N N . GLU B 1 298 ? 16.672 4.551 19.359 1 90.94 298 GLU B N 1
ATOM 4624 C CA . GLU B 1 298 ? 16.156 4.48 20.719 1 90.94 298 GLU B CA 1
ATOM 4625 C C . GLU B 1 298 ? 15.375 3.193 20.953 1 90.94 298 GLU B C 1
ATOM 4627 O O . GLU B 1 298 ? 15.078 2.838 22.094 1 90.94 298 GLU B O 1
ATOM 4632 N N . TYR B 1 299 ? 15.094 2.486 19.859 1 94.56 299 TYR B N 1
ATOM 4633 C CA . TYR B 1 299 ? 14.227 1.32 20.016 1 94.56 299 TYR B CA 1
ATOM 4634 C C . TYR B 1 299 ? 14.969 0.044 19.625 1 94.56 299 TYR B C 1
ATOM 4636 O O . TYR B 1 299 ? 14.453 -1.061 19.812 1 94.56 299 TYR B O 1
ATOM 4644 N N . GLN B 1 300 ? 16.141 0.16 19.109 1 91.62 300 GLN B N 1
ATOM 4645 C CA . GLN B 1 300 ? 16.875 -0.987 18.609 1 91.62 300 GLN B CA 1
ATOM 4646 C C . GLN B 1 300 ? 17.125 -2.012 19.719 1 91.62 300 GLN B C 1
ATOM 4648 O O . GLN B 1 300 ? 16.953 -3.215 19.5 1 91.62 300 GLN B O 1
ATOM 4653 N N . GLU B 1 301 ? 17.531 -1.549 20.875 1 93.81 301 GLU B N 1
ATOM 4654 C CA . GLU B 1 301 ? 17.797 -2.451 22 1 93.81 301 GLU B CA 1
ATOM 4655 C C . GLU B 1 301 ? 16.516 -3.125 22.469 1 93.81 301 GLU B C 1
ATOM 4657 O O . GLU B 1 301 ? 16.516 -4.316 22.797 1 93.81 301 GLU B O 1
ATOM 4662 N N . GLN B 1 302 ? 15.469 -2.34 22.547 1 94.88 302 GLN B N 1
ATOM 4663 C CA . GLN B 1 302 ? 14.18 -2.9 22.953 1 94.88 302 GLN B CA 1
ATOM 4664 C C . GLN B 1 302 ? 13.727 -3.982 21.969 1 94.88 302 GLN B C 1
ATOM 4666 O O . GLN B 1 302 ? 13.156 -4.996 22.391 1 94.88 302 GLN B O 1
ATOM 4671 N N . PHE B 1 303 ? 13.945 -3.77 20.719 1 95.56 303 PHE B N 1
ATOM 4672 C CA . PHE B 1 303 ? 13.578 -4.762 19.703 1 95.56 303 PHE B CA 1
ATOM 4673 C C . PHE B 1 303 ? 14.383 -6.039 19.891 1 95.56 303 PHE B C 1
ATOM 4675 O O . PHE B 1 303 ? 13.844 -7.141 19.797 1 95.56 303 PHE B O 1
ATOM 4682 N N . GLN B 1 304 ? 15.664 -5.891 20.172 1 94.62 304 GLN B N 1
ATOM 4683 C CA . GLN B 1 304 ? 16.516 -7.055 20.375 1 94.62 304 GLN B CA 1
ATOM 4684 C C . GLN B 1 304 ? 16.062 -7.855 21.594 1 94.62 304 GLN B C 1
ATOM 4686 O O . GLN B 1 304 ? 16.078 -9.086 21.578 1 94.62 304 GLN B O 1
ATOM 4691 N N . GLN B 1 305 ? 15.688 -7.156 22.594 1 95.38 305 GLN B N 1
ATOM 4692 C CA . GLN B 1 305 ? 15.164 -7.82 23.781 1 95.38 305 GLN B CA 1
ATOM 4693 C C . GLN B 1 305 ? 13.852 -8.531 23.484 1 95.38 305 GLN B C 1
ATOM 4695 O O . GLN B 1 305 ? 13.609 -9.641 23.984 1 95.38 305 GLN B O 1
ATOM 4700 N N . PHE B 1 306 ? 13.055 -7.844 22.688 1 95.5 306 PHE B N 1
ATOM 4701 C CA . PHE B 1 306 ? 11.781 -8.422 22.266 1 95.5 306 PHE B CA 1
ATOM 4702 C C . PHE B 1 306 ? 12.016 -9.719 21.5 1 95.5 306 PHE B C 1
ATOM 4704 O O . PHE B 1 306 ? 11.352 -10.727 21.766 1 95.5 306 PHE B O 1
ATOM 4711 N N . LEU B 1 307 ? 12.984 -9.766 20.625 1 93.56 307 LEU B N 1
ATOM 4712 C CA . LEU B 1 307 ? 13.305 -10.961 19.844 1 93.56 307 LEU B CA 1
ATOM 4713 C C . LEU B 1 307 ? 13.812 -12.078 20.75 1 93.56 307 LEU B C 1
ATOM 4715 O O . LEU B 1 307 ? 13.438 -13.242 20.578 1 93.56 307 LEU B O 1
ATOM 4719 N N . ALA B 1 308 ? 14.625 -11.719 21.719 1 92.25 308 ALA B N 1
ATOM 4720 C CA . ALA B 1 308 ? 15.266 -12.688 22.609 1 92.25 308 ALA B CA 1
ATOM 4721 C C . ALA B 1 308 ? 14.258 -13.32 23.562 1 92.25 308 ALA B C 1
ATOM 4723 O O . ALA B 1 308 ? 14.383 -14.5 23.906 1 92.25 308 ALA B O 1
ATOM 4724 N N . THR B 1 309 ? 13.242 -12.617 23.891 1 90.88 309 THR B N 1
ATOM 4725 C CA . THR B 1 309 ? 12.312 -13.078 24.922 1 90.88 309 THR B CA 1
ATOM 4726 C C . THR B 1 309 ? 11.148 -13.844 24.297 1 90.88 309 THR B C 1
ATOM 4728 O O . THR B 1 309 ? 10.578 -14.742 24.922 1 90.88 309 THR B O 1
ATOM 4731 N N . LYS B 1 310 ? 10.844 -13.516 23.109 1 86.56 310 LYS B N 1
ATOM 4732 C CA . LYS B 1 310 ? 9.633 -14.086 22.531 1 86.56 310 LYS B CA 1
ATOM 4733 C C . LYS B 1 310 ? 9.969 -15.227 21.578 1 86.56 310 LYS B C 1
ATOM 4735 O O . LYS B 1 310 ? 9.078 -15.977 21.172 1 86.56 310 LYS B O 1
ATOM 4740 N N . LYS B 1 311 ? 11.133 -15.281 21.25 1 73.44 311 LYS B N 1
ATOM 4741 C CA . LYS B 1 311 ? 11.516 -16.391 20.375 1 73.44 311 LYS B CA 1
ATOM 4742 C C . LYS B 1 311 ? 11.719 -17.672 21.172 1 73.44 311 LYS B C 1
ATOM 4744 O O . LYS B 1 311 ? 12.352 -17.672 22.219 1 73.44 311 LYS B O 1
#

Sequence (622 aa):
MSTLSSLLKPGHTAVVTGASSGIGRAACLEFVKRGMNVWMIDIDEEQLQLAHAKVQQTAAIGTSTSDKSQTIEYRVADVSSLQEMMTVADDVFAGASCCHVLMNNAGIGQGGGAMTNMETVHKVMGVNTYGPIHGCLAFVPKMKTSGQPGIIINTGSKQGITMPPGNLTYNMSKAAVKVYTEGLEHELRMERMEKGGKLRAALLIPGWVNTSIVAKTIEAQGGNIADAPFHEDKPATGAWMPHQVIDFLISELDDHPDRFYVVCPDNDVDRATDNLRMTWTMQDITENRPPLSRWHPEYQEQFQQFLATKKMSTLSSLLKPGHTAVVTGASSGIGRAACLEFVKRGMNVWMIDIDEEQLQLAHAKVQQTAAIGTSTSDKSQTIEYRVADVSSLQEMMTVADDVFAGASCCHVLMNNAGIGQGGGAMTNMETVHKVMGVNTYGPIHGCLAFVPKMKTSGQPGIIINTGSKQGITMPPGNLTYNMSKAAVKVYTEGLEHELRMERMEKGGKLRAALLIPGWVNTSIVAKTIEAQGGNIADAPFHEDKPATGAWMPHQVIDFLISELDDHPDRFYVVCPDNDVDRATDNLRMTWTMQDITENRPPLSRWHPEYQEQFQQFLATKK

InterPro domains:
  IPR002347 Short-chain dehydrogenase/reductase SDR [PF00106] (13-219)

Solvent-accessible surface area (backbone atoms only — not comparable to full-atom values): 30810 Å² total; per-residue (Å²): 120,71,33,47,62,76,54,56,28,68,86,29,24,36,40,30,28,32,21,40,45,39,53,26,29,33,44,50,44,53,43,30,54,43,38,20,22,38,37,37,26,22,64,54,54,70,49,29,53,54,35,49,51,52,38,52,52,46,31,60,65,57,46,76,62,80,72,81,78,64,48,78,48,74,46,75,35,50,49,56,33,51,69,47,34,37,51,51,36,50,59,55,45,65,77,75,38,63,56,28,31,40,31,35,46,42,65,62,64,50,44,39,57,76,73,51,56,65,71,58,47,50,53,33,34,29,32,39,31,40,13,41,50,25,48,43,61,37,38,48,64,56,31,59,71,68,69,49,61,28,38,38,36,38,54,47,31,48,45,30,70,62,46,63,87,71,29,41,45,36,25,24,19,26,33,25,33,46,47,45,48,36,46,37,27,44,54,30,47,50,32,37,74,74,68,70,43,52,49,45,42,30,39,40,21,46,52,55,57,25,24,51,45,62,20,50,37,35,37,74,71,73,42,58,51,87,68,37,88,36,16,71,90,46,63,46,80,49,32,30,51,30,54,57,54,46,53,48,51,48,51,50,28,47,78,33,42,77,53,30,69,44,72,43,52,36,68,73,43,47,59,71,57,50,39,52,50,46,50,52,56,54,38,22,64,66,66,66,38,51,55,67,34,72,77,30,84,90,33,35,65,58,44,52,49,50,52,66,68,72,101,118,70,32,49,61,76,53,56,28,66,86,29,23,36,38,31,27,32,20,41,45,38,51,26,29,34,42,50,44,54,43,29,53,42,38,20,22,38,38,37,26,21,63,53,56,72,49,28,52,53,35,49,52,52,38,52,52,47,31,61,66,58,47,76,61,80,73,84,77,62,48,79,48,72,47,77,37,50,50,57,33,50,68,49,35,36,51,51,36,49,59,54,44,67,77,75,38,64,58,26,32,40,33,36,46,42,65,62,66,51,44,39,56,77,73,52,55,63,70,58,46,50,52,34,34,29,31,38,30,40,14,41,50,23,48,44,61,38,38,47,65,56,31,60,71,68,69,50,59,28,40,38,34,38,54,48,33,47,44,29,71,62,48,61,89,72,30,41,46,36,25,24,18,25,32,25,34,48,47,46,49,37,46,36,27,43,53,31,48,50,32,36,76,73,68,68,43,52,48,44,42,31,40,38,22,47,51,56,58,26,25,50,46,60,21,50,36,35,38,75,74,71,42,56,52,86,68,37,88,36,17,70,89,47,61,48,80,49,30,29,52,32,54,56,56,46,53,47,52,48,50,49,27,47,77,32,43,77,54,28,70,44,72,42,53,34,67,72,43,47,59,70,57,50,38,51,50,46,51,52,55,54,39,22,64,66,66,66,37,50,55,67,35,71,78,30,86,89,32,35,64,59,46,51,49,50,53,64,69,71,98

Radius of gyration: 25.25 Å; Cα contacts (8 Å, |Δi|>4): 1307; chains: 2; bounding box: 59×85×54 Å

pLDDT: mean 92.06, std 9.69, range [43.38, 98.88]

Foldseek 3Di:
DDFPVVQLAAQAEEEFEPCLWFLNLLLLLVSLLRRHAYEYEYQPPVSSVVSLVVSVVSNVVNCPDPPPPHHYYYDRAQLLDLVRLLVVQCVCPVVVHAHAEYELEFAAQDAFDPPDDVVRLCVRLSRLAVSLVSNCVRHVVVNQVNQDAHEYEREAELCCQLVDHTRNSNVVNRVNNVVVQVVVQVVQVCCCVPPVTRYGYAYQYAYAEAACRQLVNCVVVVHHSVPRPGHQVRHDQFHHYSNVSSVQVSVVCNVPVVHRYSHDHTNNGDPQNSVQSSVVQVCCVVVVNPHSLCPPPVCVVVSVVSSVVRD/DDFPLVQLAAQAEEEFEPCLWFLNLLLLLVSLLRRHAYEYEYQPPVSSVVSLVVSVVSNVVNCPDPPVPHHRYYDRAQLLDLVRLLVVQCVCPVVVHAHAEYELEFAAQDAFDPPDDVVRLCVRLSRLAVSLVSNCVRHVVVNQVVQDAHEYEYEAELCCQLVDHTRNSNVVNRVNNVVVQVVVQVVQVVCCVPPVTRYGYAYQYAYAEAACNQLVNCVVVVHHSVPRPGHQVRHDQFHHYSNVSSVQVSVVCRVPVPHHYSHDHTNNGDPQNSVQSSVVQVVCVVVVNPHSLCPPPVCVVVSVVSSVVRD

Nearest PDB structures (foldseek):
  8a8t-assembly1_A  TM=8.030E-01  e=3.255E-12  Chloroflexus aurantiacus J-10-fl
  8aeo-assembly1_A  TM=7.807E-01  e=2.396E-12  Chloroflexus aurantiacus J-10-fl
  8aeq-assembly1_A-2  TM=5.699E-01  e=1.381E-12  Chloroflexus aurantiacus J-10-fl
  8a30-assembly1_A  TM=5.681E-01  e=1.994E-12  Chloroflexus aurantiacus J-10-fl
  8j2c-assembly1_A  TM=5.642E-01  e=4.702E-12  Chloroflexus aurantiacus J-10-fl

Secondary structure (DSSP, 8-state):
---HHHHSSTT-EEEEESTTSHHHHHHHHHHHHTT-EEEEEES-HHHHHHHHHHHHHHHHHH--S--TT--EEEEE--TT-HHHHHHHHHHHHHTTPPPSEEEE--------STT--HHHHHHHIIIIIHHHHHHHHHHHHHHHHHT--EEEEEE--THHHH--TT-HHHHHHHHHHHHHHHHHHHHHHHHHHHH---EEEEEEE--SB--SHHHHHHHHTT--GGG-S-BTTB--TTSBPHHHHHHHHHHHHHH-TT--EEE---SS--HHHHHHHHHHHHHHHHTTPPTTGGG-TTTHHHHHHHHHHH-/---HHHHSSTT-EEEEESTTSHHHHHHHHHHHHTT-EEEEEES-HHHHHHHHHHHHHHHHHH--S--TT--EEEEE--TT-HHHHHHHHHHHHHTTPPPSEEEE--------STT--HHHHHHHIIIIIHHHHHHHHHHHHHHHHHT--EEEEEE--THHHH--TT-HHHHHHHHHHHHHHHHHHHHHHHHHHHH---EEEEEEE--SB--SHHHHHHHHTT--GGG-S-BTTB--TTSBPHHHHHHHHHHHHHH-TT--EEE---SS--HHHHHHHHHHHHHHHHTTPPTTGGG-TTTHHHHHHHHHHH-

Organism: NCBI:txid303405